Protein AF-A0A1X7URD0-F1 (afdb_monomer_lite)

Sequence (474 aa):
MSLEDKCWVAFREGDHEEAVRLLPLVKEPNKIKRNWDHSSLHHLSSGQGWLDDTKELITKYHCDPNERDKGGQNCLHWAARHNHVDVMRYLIDECHCDPMDTDEYGNTVLHKATANGSLDAMKYLIIHHHCDPMATNNEDNEDEVLDVLDSLHSTGLISVLKSEDKVWVIVNKGMLLTEVNGILFAPETFKEHVDIASNTGIVSVSGLTRLFPKYDPDMLICFLKNMELCQQINPSFLKMTNLHQLAVEEEEEGGTEKTGERLLFFPCLLSRDRPDEMTSQMYQFGWCLQCTSKHHFFPPQYFHVLSLCLAYKMALPQKDNPLMRRCTFWKNGLYWFNDHDVGSLVEIVDESQCVLVMMSCEKGYSDNMVSLRRDVIGEVMSVYKESCPSLEVKELVIDPKELAYPVNTPRERTVFSVKDILSAIDKGEKYLVHDNETRTELKEILPDESLSDISNPSLLGGRDIKVRINTQTV

Structure (mmCIF, N/CA/C/O backbone):
data_AF-A0A1X7URD0-F1
#
_entry.id   AF-A0A1X7URD0-F1
#
loop_
_atom_site.group_PDB
_atom_site.id
_atom_site.type_symbol
_atom_site.label_atom_id
_atom_site.label_alt_id
_atom_site.label_comp_id
_atom_site.label_asym_id
_atom_site.label_entity_id
_atom_site.label_seq_id
_atom_site.pdbx_PDB_ins_code
_atom_site.Cartn_x
_atom_site.Cartn_y
_atom_site.Cartn_z
_atom_site.occupancy
_atom_site.B_iso_or_equiv
_atom_site.auth_seq_id
_atom_site.auth_comp_id
_atom_site.auth_asym_id
_atom_site.auth_atom_id
_atom_site.pdbx_PDB_model_num
ATOM 1 N N . MET A 1 1 ? 25.477 26.286 -43.308 1.00 74.62 1 MET A N 1
ATOM 2 C CA . MET A 1 1 ? 25.200 25.064 -42.529 1.00 74.62 1 MET A CA 1
ATOM 3 C C . MET A 1 1 ? 25.320 23.883 -43.470 1.00 74.62 1 MET A C 1
ATOM 5 O O . MET A 1 1 ? 24.673 23.921 -44.516 1.00 74.62 1 MET A O 1
ATOM 9 N N . SER A 1 2 ? 26.207 22.929 -43.175 1.00 89.19 2 SER A N 1
ATOM 10 C CA . SER A 1 2 ? 26.360 21.720 -43.995 1.00 89.19 2 SER A CA 1
ATOM 11 C C . SER A 1 2 ? 25.086 20.864 -43.940 1.00 89.19 2 SER A C 1
ATOM 13 O O . SER A 1 2 ? 24.197 21.112 -43.123 1.00 89.19 2 SER A O 1
ATOM 15 N N . LEU A 1 3 ? 24.961 19.880 -44.833 1.00 90.62 3 LEU A N 1
ATOM 16 C CA . LEU A 1 3 ? 23.842 18.934 -44.794 1.00 90.62 3 LEU A CA 1
ATOM 17 C C . LEU A 1 3 ? 23.850 18.118 -43.491 1.00 90.62 3 LEU A C 1
ATOM 19 O O . LEU A 1 3 ? 22.805 17.929 -42.881 1.00 90.62 3 LEU A O 1
ATOM 23 N N . GLU A 1 4 ? 25.039 17.719 -43.042 1.00 90.19 4 GLU A N 1
ATOM 24 C CA . GLU A 1 4 ? 25.268 17.005 -41.782 1.00 90.19 4 GLU A CA 1
ATOM 25 C C . GLU A 1 4 ? 24.837 17.851 -40.579 1.00 90.19 4 GLU A C 1
ATOM 27 O O . GLU A 1 4 ? 24.137 17.364 -39.695 1.00 90.19 4 GLU A O 1
ATOM 32 N N . ASP A 1 5 ? 25.160 19.151 -40.587 1.00 89.38 5 ASP A N 1
ATOM 33 C CA . ASP A 1 5 ? 24.712 20.075 -39.544 1.00 89.38 5 ASP A CA 1
ATOM 34 C C . ASP A 1 5 ? 23.187 20.203 -39.496 1.00 89.38 5 ASP A C 1
ATOM 36 O O . ASP A 1 5 ? 22.622 20.253 -38.407 1.00 89.38 5 ASP A O 1
ATOM 40 N N . LYS A 1 6 ? 22.529 20.281 -40.663 1.00 92.12 6 LYS A N 1
ATOM 41 C CA . LYS A 1 6 ? 21.062 20.353 -40.759 1.00 92.12 6 LYS A CA 1
ATOM 42 C C . LYS A 1 6 ? 20.414 19.080 -40.234 1.00 92.12 6 LYS A C 1
ATOM 44 O O . LYS A 1 6 ? 19.483 19.172 -39.445 1.00 92.12 6 LYS A O 1
ATOM 49 N N . CYS A 1 7 ? 20.941 17.923 -40.635 1.00 92.38 7 CYS A N 1
ATOM 50 C CA . CYS A 1 7 ? 20.465 16.624 -40.176 1.00 92.38 7 CYS A CA 1
ATOM 51 C C . CYS A 1 7 ? 20.583 16.523 -38.654 1.00 92.38 7 CYS A C 1
ATOM 53 O O . CYS A 1 7 ? 19.610 16.215 -37.981 1.00 92.38 7 CYS A O 1
ATOM 55 N N . TRP A 1 8 ? 21.740 16.875 -38.091 1.00 91.56 8 TRP A N 1
ATOM 56 C CA . TRP A 1 8 ? 21.930 16.841 -36.644 1.00 91.56 8 TRP A CA 1
ATOM 57 C C . TRP A 1 8 ? 20.984 17.784 -35.890 1.00 91.56 8 TRP A C 1
ATOM 59 O O . TRP A 1 8 ? 20.435 17.405 -34.860 1.00 91.56 8 TRP A O 1
ATOM 69 N N . VAL A 1 9 ? 20.760 19.001 -36.403 1.00 91.88 9 VAL A N 1
ATOM 70 C CA . VAL A 1 9 ? 19.802 19.944 -35.800 1.00 91.88 9 VAL A CA 1
ATOM 71 C C . VAL A 1 9 ? 18.381 19.376 -35.824 1.00 91.88 9 VAL A C 1
ATOM 73 O O . VAL A 1 9 ? 17.697 19.479 -34.815 1.00 91.88 9 VAL A O 1
ATOM 76 N N . ALA A 1 10 ? 17.960 18.727 -36.914 1.00 94.00 10 ALA A N 1
ATOM 77 C CA . ALA A 1 10 ? 16.636 18.108 -36.992 1.00 94.00 10 ALA A CA 1
ATOM 78 C C . ALA A 1 10 ? 16.433 17.028 -35.910 1.00 94.00 10 ALA A C 1
ATOM 80 O O . ALA A 1 10 ? 15.437 17.062 -35.193 1.00 94.00 10 ALA A O 1
ATOM 81 N N . PHE A 1 11 ? 17.416 16.139 -35.712 1.00 93.50 11 PHE A N 1
ATOM 82 C CA . PHE A 1 11 ? 17.377 15.136 -34.636 1.00 93.50 11 PHE A CA 1
ATOM 83 C C . PHE A 1 11 ? 17.350 15.771 -33.238 1.00 93.50 11 PHE A C 1
ATOM 85 O O . PHE A 1 11 ? 16.610 15.327 -32.363 1.00 93.50 11 PHE A O 1
ATOM 92 N N . ARG A 1 12 ? 18.144 16.825 -33.013 1.00 91.06 12 ARG A N 1
ATOM 93 C CA . ARG A 1 12 ? 18.216 17.495 -31.709 1.00 91.06 12 ARG A CA 1
ATOM 94 C C . ARG A 1 12 ? 16.900 18.171 -31.335 1.00 91.06 12 ARG A C 1
ATOM 96 O O . ARG A 1 12 ? 16.447 18.031 -30.206 1.00 91.06 12 ARG A O 1
ATOM 103 N N . GLU A 1 13 ? 16.320 18.918 -32.267 1.00 92.06 13 GLU A N 1
ATOM 104 C CA . GLU A 1 13 ? 15.097 19.690 -32.025 1.00 92.06 13 GLU A CA 1
ATOM 105 C C . GLU A 1 13 ? 13.828 18.819 -32.084 1.00 92.06 13 GLU A C 1
ATOM 107 O O . GLU A 1 13 ? 12.735 19.315 -31.822 1.00 92.06 13 GLU A O 1
ATOM 112 N N . GLY A 1 14 ? 13.957 17.527 -32.409 1.00 91.75 14 GLY A N 1
ATOM 113 C CA . GLY A 1 14 ? 12.826 16.606 -32.509 1.00 91.75 14 GLY A CA 1
ATOM 114 C C . GLY A 1 14 ? 11.991 16.790 -33.782 1.00 91.75 14 GLY A C 1
ATOM 115 O O . GLY A 1 14 ? 10.830 16.385 -33.820 1.00 91.75 14 GLY A O 1
ATOM 116 N N . ASP A 1 15 ? 12.559 17.381 -34.837 1.00 95.31 15 ASP A N 1
ATOM 117 C CA . ASP A 1 15 ? 11.910 17.508 -36.146 1.00 95.31 15 ASP A CA 1
ATOM 118 C C . ASP A 1 15 ? 12.061 16.198 -36.933 1.00 95.31 15 ASP A C 1
ATOM 120 O O . ASP A 1 15 ? 12.962 16.036 -37.760 1.00 95.31 15 ASP A O 1
ATOM 124 N N . HIS A 1 16 ? 11.191 15.236 -36.622 1.00 95.19 16 HIS A N 1
ATOM 125 C CA . HIS A 1 16 ? 11.216 13.891 -37.202 1.00 95.19 16 HIS A CA 1
ATOM 126 C C . HIS A 1 16 ? 11.047 13.901 -38.732 1.00 95.19 16 HIS A C 1
ATOM 128 O O . HIS A 1 16 ? 11.729 13.158 -39.434 1.00 95.19 16 HIS A O 1
ATOM 134 N N . GLU A 1 17 ? 10.187 14.769 -39.279 1.00 94.88 17 GLU A N 1
ATOM 135 C CA . GLU A 1 17 ? 9.957 14.837 -40.730 1.00 94.88 17 GLU A CA 1
ATOM 136 C C . GLU A 1 17 ? 11.219 15.300 -41.469 1.00 94.88 17 GLU A C 1
ATOM 138 O O . GLU A 1 17 ? 11.634 14.690 -42.461 1.00 94.88 17 GLU A O 1
ATOM 143 N N . GLU A 1 18 ? 11.874 16.346 -40.959 1.00 94.81 18 GLU A N 1
ATOM 144 C CA . GLU A 1 18 ? 13.122 16.834 -41.536 1.00 94.81 18 GLU A CA 1
ATOM 145 C C . GLU A 1 18 ? 14.274 15.842 -41.322 1.00 94.81 18 GLU A C 1
ATOM 147 O O . GLU A 1 18 ? 15.073 15.624 -42.236 1.00 94.81 18 GLU A O 1
ATOM 152 N N . ALA A 1 19 ? 14.349 15.204 -40.152 1.00 93.75 19 ALA A N 1
ATOM 153 C CA . ALA A 1 19 ? 15.359 14.201 -39.828 1.00 93.75 19 ALA A CA 1
ATOM 154 C C . ALA A 1 19 ? 15.328 13.024 -40.816 1.00 93.75 19 ALA A C 1
ATOM 156 O O . ALA A 1 19 ? 16.344 12.734 -41.456 1.00 93.75 19 ALA A O 1
ATOM 157 N N . VAL A 1 20 ? 14.155 12.418 -41.021 1.00 93.62 20 VAL A N 1
ATOM 158 C CA . VAL A 1 20 ? 13.949 11.302 -41.960 1.00 93.62 20 VAL A CA 1
ATOM 159 C C . VAL A 1 20 ? 14.208 11.734 -43.406 1.00 93.62 20 VAL A C 1
ATOM 161 O O . VAL A 1 20 ? 14.777 10.978 -44.196 1.00 93.62 20 VAL A O 1
ATOM 164 N N . ARG A 1 21 ? 13.852 12.973 -43.776 1.00 95.44 21 ARG A N 1
ATOM 165 C CA . ARG A 1 21 ? 14.127 13.513 -45.119 1.00 95.44 21 ARG A CA 1
ATOM 166 C C . ARG A 1 21 ? 15.624 13.667 -45.390 1.00 95.44 21 ARG A C 1
ATOM 168 O O . ARG A 1 21 ? 16.071 13.447 -46.517 1.00 95.44 21 ARG A O 1
ATOM 175 N N . LEU A 1 22 ? 16.390 14.103 -44.391 1.00 93.88 22 LEU A N 1
ATOM 176 C CA . LEU A 1 22 ? 17.811 14.414 -44.536 1.00 93.88 22 LEU A CA 1
ATOM 177 C C . LEU A 1 22 ? 18.719 13.194 -44.360 1.00 93.88 22 LEU A C 1
ATOM 179 O O . LEU A 1 22 ? 19.763 13.141 -45.014 1.00 93.88 22 LEU A O 1
ATOM 183 N N . LEU A 1 23 ? 18.334 12.223 -43.527 1.00 92.88 23 LEU A N 1
ATOM 184 C CA . LEU A 1 23 ? 19.164 11.069 -43.172 1.00 92.88 23 LEU A CA 1
ATOM 185 C C . LEU A 1 23 ? 19.715 10.301 -44.399 1.00 92.88 23 LEU A C 1
ATOM 187 O O . LEU A 1 23 ? 20.927 10.082 -44.447 1.00 92.88 23 LEU A O 1
ATOM 191 N N . PRO A 1 24 ? 18.924 9.984 -45.449 1.00 92.31 24 PRO A N 1
ATOM 192 C CA . PRO A 1 24 ? 19.429 9.284 -46.636 1.00 92.31 24 PRO A CA 1
ATOM 193 C C . PRO A 1 24 ? 20.345 10.130 -47.531 1.00 92.31 24 PRO A C 1
ATOM 195 O O . PRO A 1 24 ? 21.013 9.593 -48.415 1.00 92.31 24 PRO A O 1
ATOM 198 N N . LEU A 1 25 ? 20.337 11.457 -47.366 1.00 93.19 25 LEU A N 1
ATOM 199 C CA . LEU A 1 25 ? 21.129 12.387 -48.176 1.00 93.19 25 LEU A CA 1
ATOM 200 C C . LEU A 1 25 ? 22.539 12.597 -47.601 1.00 93.19 25 LEU A C 1
ATOM 202 O O . LEU A 1 25 ? 23.427 13.108 -48.290 1.00 93.19 25 LEU A O 1
ATOM 206 N N . VAL A 1 26 ? 22.747 12.223 -46.340 1.00 91.12 26 VAL A N 1
ATOM 207 C CA . VAL A 1 26 ? 24.026 12.311 -45.636 1.00 91.12 26 VAL A CA 1
ATOM 208 C C . VAL A 1 26 ? 24.929 11.134 -46.020 1.00 91.12 26 VAL A C 1
ATOM 210 O O . VAL A 1 26 ? 24.485 9.995 -46.106 1.00 91.12 26 VAL A O 1
ATOM 213 N N . LYS A 1 27 ? 26.228 11.400 -46.224 1.00 85.88 27 LYS A N 1
ATOM 214 C CA . LYS A 1 27 ? 27.197 10.367 -46.632 1.00 85.88 27 LYS A CA 1
ATOM 215 C C . LYS A 1 27 ? 27.579 9.397 -45.514 1.00 85.88 27 LYS A C 1
ATOM 217 O O . LYS A 1 27 ? 27.670 8.204 -45.774 1.00 85.88 27 LYS A O 1
ATOM 222 N N . GLU A 1 28 ? 27.845 9.901 -44.310 1.00 87.00 28 GLU A N 1
ATOM 223 C CA . GLU A 1 28 ? 28.319 9.093 -43.176 1.00 87.00 28 GLU A CA 1
ATOM 224 C C . GLU A 1 28 ? 27.555 9.462 -41.887 1.00 87.00 28 GLU A C 1
ATOM 226 O O . GLU A 1 28 ? 28.116 10.128 -41.013 1.00 87.00 28 GLU A O 1
ATOM 231 N N . PRO A 1 29 ? 26.267 9.070 -41.746 1.00 87.31 29 PRO A N 1
ATOM 232 C CA . PRO A 1 29 ? 25.453 9.431 -40.578 1.00 87.31 29 PRO A CA 1
ATOM 233 C C . PRO A 1 29 ? 26.064 9.003 -39.237 1.00 87.31 29 PRO A C 1
ATOM 235 O O . PRO A 1 29 ? 25.974 9.733 -38.254 1.00 87.31 29 PRO A O 1
ATOM 238 N N . ASN A 1 30 ? 26.764 7.867 -39.213 1.00 87.06 30 ASN A N 1
ATOM 239 C CA . ASN A 1 30 ? 27.466 7.329 -38.045 1.00 87.06 30 ASN A CA 1
ATOM 240 C C . ASN A 1 30 ? 28.661 8.176 -37.569 1.00 87.06 30 ASN A C 1
ATOM 242 O O . ASN A 1 30 ? 29.133 8.008 -36.445 1.00 87.06 30 ASN A O 1
ATOM 246 N N . LYS A 1 31 ? 29.174 9.090 -38.402 1.00 87.00 31 LYS A N 1
ATOM 247 C CA . LYS A 1 31 ? 30.250 10.019 -38.024 1.00 87.00 31 LYS A CA 1
ATOM 248 C C . LYS A 1 31 ? 29.739 11.383 -37.576 1.00 87.00 31 LYS A C 1
ATOM 250 O O . LYS A 1 31 ? 30.537 12.192 -37.101 1.00 87.00 31 LYS A O 1
ATOM 255 N N . ILE A 1 32 ? 28.439 11.651 -37.706 1.00 86.06 32 ILE A N 1
ATOM 256 C CA . ILE A 1 32 ? 27.852 12.913 -37.261 1.00 86.06 32 ILE A CA 1
ATOM 257 C C . ILE A 1 32 ? 27.784 12.911 -35.733 1.00 86.06 32 ILE A C 1
ATOM 259 O O . ILE A 1 32 ? 26.895 12.311 -35.131 1.00 86.06 32 ILE A O 1
ATOM 263 N N . LYS A 1 33 ? 28.726 13.632 -35.123 1.00 80.62 33 LYS A N 1
ATOM 264 C CA . LYS A 1 33 ? 28.798 13.891 -33.682 1.00 80.62 33 LYS A CA 1
ATOM 265 C C . LYS A 1 33 ? 29.069 15.372 -33.447 1.00 80.62 33 LYS A C 1
ATOM 267 O O . LYS A 1 33 ? 29.713 16.024 -34.275 1.00 80.62 33 LYS A O 1
ATOM 272 N N . ARG A 1 34 ? 28.622 15.924 -32.319 1.00 75.38 34 ARG A N 1
ATOM 273 C CA . ARG A 1 34 ? 29.003 17.288 -31.914 1.00 75.38 34 ARG A CA 1
ATOM 274 C C . ARG A 1 34 ? 30.182 17.285 -30.952 1.00 75.38 34 ARG A C 1
ATOM 276 O O . ARG A 1 34 ? 30.341 16.405 -30.122 1.00 75.38 34 ARG A O 1
ATOM 283 N N . ASN A 1 35 ? 31.012 18.319 -31.064 1.00 64.00 35 ASN A N 1
ATOM 284 C CA . ASN A 1 35 ? 32.295 18.390 -30.361 1.00 64.00 35 ASN A CA 1
ATOM 285 C C . ASN A 1 35 ? 32.188 18.652 -28.849 1.00 64.00 35 ASN A C 1
ATOM 287 O O . ASN A 1 35 ? 33.187 18.506 -28.154 1.00 64.00 35 ASN A O 1
ATOM 291 N N . TRP A 1 36 ? 31.046 19.121 -28.336 1.00 70.81 36 TRP A N 1
ATOM 292 C CA . TRP A 1 36 ? 30.941 19.563 -26.937 1.00 70.81 36 TRP A CA 1
ATOM 293 C C . TRP A 1 36 ? 30.287 18.533 -26.009 1.00 70.81 36 TRP A C 1
ATOM 295 O O . TRP A 1 36 ? 30.642 18.518 -24.831 1.00 70.81 36 TRP A O 1
ATOM 305 N N . ASP A 1 37 ? 29.423 17.661 -26.532 1.00 75.81 37 ASP A N 1
ATOM 306 C CA . ASP A 1 37 ? 28.724 16.578 -25.824 1.00 75.81 37 ASP A CA 1
ATOM 307 C C . ASP A 1 37 ? 28.972 15.185 -26.436 1.00 75.81 37 ASP A C 1
ATOM 309 O O . ASP A 1 37 ? 28.583 14.192 -25.838 1.00 75.81 37 ASP A O 1
ATOM 313 N N . HIS A 1 38 ? 29.638 15.085 -27.594 1.00 80.44 38 HIS A N 1
ATOM 314 C CA . HIS A 1 38 ? 29.868 13.831 -28.329 1.00 80.44 38 HIS A CA 1
ATOM 315 C C . HIS A 1 38 ? 28.592 13.028 -28.644 1.00 80.44 38 HIS A C 1
ATOM 317 O O . HIS A 1 38 ? 28.686 11.860 -29.015 1.00 80.44 38 HIS A O 1
ATOM 323 N N . SER A 1 39 ? 27.413 13.657 -28.590 1.00 84.50 39 SER A N 1
ATOM 324 C CA . SER A 1 39 ? 26.152 12.997 -28.924 1.00 84.50 39 SER A CA 1
ATOM 325 C C . SER A 1 39 ? 26.079 12.702 -30.426 1.00 84.50 39 SER A C 1
ATOM 327 O O . SER A 1 39 ? 26.332 13.566 -31.280 1.00 84.50 39 SER A O 1
ATOM 329 N N . SER A 1 40 ? 25.757 11.450 -30.753 1.00 90.25 40 SER A N 1
ATOM 330 C CA . SER A 1 40 ? 25.529 10.993 -32.127 1.00 90.25 40 SER A CA 1
ATOM 331 C C . SER A 1 40 ? 24.043 11.052 -32.488 1.00 90.25 40 SER A C 1
ATOM 333 O O . SER A 1 40 ? 23.180 11.169 -31.615 1.00 90.25 40 SER A O 1
ATOM 335 N N . LEU A 1 41 ? 23.718 10.947 -33.782 1.00 91.75 41 LEU A N 1
ATOM 336 C CA . LEU A 1 41 ? 22.318 10.865 -34.230 1.00 91.75 41 LEU A CA 1
ATOM 337 C C . LEU A 1 41 ? 21.559 9.712 -33.559 1.00 91.75 41 LEU A C 1
ATOM 339 O O . LEU A 1 41 ? 20.357 9.815 -33.331 1.00 91.75 41 LEU A O 1
ATOM 343 N N . HIS A 1 42 ? 22.267 8.637 -33.206 1.00 90.44 42 HIS A N 1
ATOM 344 C CA . HIS A 1 42 ? 21.672 7.469 -32.575 1.00 90.44 42 HIS A CA 1
ATOM 345 C C . HIS A 1 42 ? 21.229 7.749 -31.127 1.00 90.44 42 HIS A C 1
ATOM 347 O O . HIS A 1 42 ? 20.093 7.420 -30.777 1.00 90.44 42 HIS A O 1
ATOM 353 N N . HIS A 1 43 ? 22.040 8.468 -30.340 1.00 93.56 43 HIS A N 1
ATOM 354 C CA . HIS A 1 43 ? 21.655 8.949 -29.004 1.00 93.56 43 HIS A CA 1
ATOM 355 C C . HIS A 1 43 ? 20.403 9.825 -29.061 1.00 93.56 43 HIS A C 1
ATOM 357 O O . HIS A 1 43 ? 19.459 9.616 -28.301 1.00 93.56 43 HIS A O 1
ATOM 363 N N . LEU A 1 44 ? 20.374 10.768 -30.009 1.00 93.50 44 LEU A N 1
ATOM 364 C CA . LEU A 1 44 ? 19.243 11.674 -30.195 1.00 93.50 44 LEU A CA 1
ATOM 365 C C . LEU A 1 44 ? 17.979 10.910 -30.602 1.00 93.50 44 LEU A C 1
ATOM 367 O O . LEU A 1 44 ? 16.945 11.096 -29.976 1.00 93.50 44 LEU A O 1
ATOM 371 N N . SER A 1 45 ? 18.064 9.997 -31.578 1.00 95.38 45 SER A N 1
ATOM 372 C CA . SER A 1 45 ? 16.918 9.164 -31.981 1.00 95.38 45 SER A CA 1
ATOM 373 C C . SER A 1 45 ? 16.357 8.347 -30.814 1.00 95.38 45 SER A C 1
ATOM 375 O O . SER A 1 45 ? 15.144 8.290 -30.626 1.00 95.38 45 SER A O 1
ATOM 377 N N . SER A 1 46 ? 17.246 7.797 -29.978 1.00 95.56 46 SER A N 1
ATOM 378 C CA . SER A 1 46 ? 16.867 6.984 -28.823 1.00 95.56 46 SER A CA 1
ATOM 379 C C . SER A 1 46 ? 16.192 7.826 -27.744 1.00 95.56 46 SER A C 1
ATOM 381 O O . SER A 1 46 ? 15.165 7.432 -27.198 1.00 95.56 46 SER A O 1
ATOM 383 N N . GLY A 1 47 ? 16.739 9.013 -27.469 1.00 94.31 47 GLY A N 1
ATOM 384 C CA . GLY A 1 47 ? 16.170 9.965 -26.521 1.00 94.31 47 GLY A CA 1
ATOM 385 C C . GLY A 1 47 ? 14.864 10.617 -26.983 1.00 94.31 47 GLY A C 1
ATOM 386 O O . GLY A 1 47 ? 14.125 11.105 -26.142 1.00 94.31 47 GLY A O 1
ATOM 387 N N . GLN A 1 48 ? 14.571 10.620 -28.286 1.00 95.38 48 GLN A N 1
ATOM 388 C CA . GLN A 1 48 ? 13.302 11.104 -28.847 1.00 95.38 48 GLN A CA 1
ATOM 389 C C . GLN A 1 48 ? 12.258 9.986 -29.027 1.00 95.38 48 GLN A C 1
ATOM 391 O O . GLN A 1 48 ? 11.121 10.255 -29.420 1.00 95.38 48 GLN A O 1
ATOM 396 N N . GLY A 1 49 ? 12.637 8.724 -28.791 1.00 95.69 49 GLY A N 1
ATOM 397 C CA . GLY A 1 49 ? 11.745 7.573 -28.940 1.00 95.69 49 GLY A CA 1
ATOM 398 C C . GLY A 1 49 ? 11.508 7.140 -30.388 1.00 95.69 49 GLY A C 1
ATOM 399 O O . GLY A 1 49 ? 10.507 6.491 -30.683 1.00 95.69 49 GLY A O 1
ATOM 400 N N . TRP A 1 50 ? 12.392 7.502 -31.317 1.00 96.94 50 TRP A N 1
ATOM 401 C CA . TRP A 1 50 ? 12.242 7.186 -32.739 1.00 96.94 50 TRP A CA 1
ATOM 402 C C . TRP A 1 50 ? 12.727 5.767 -33.049 1.00 96.94 50 TRP A C 1
ATOM 404 O O . TRP A 1 50 ? 13.773 5.570 -33.662 1.00 96.94 50 TRP A O 1
ATOM 414 N N . LEU A 1 51 ? 11.961 4.760 -32.616 1.00 96.69 51 LEU A N 1
ATOM 415 C CA . LEU A 1 51 ? 12.329 3.342 -32.714 1.00 96.69 51 LEU A CA 1
ATOM 416 C C . LEU A 1 51 ? 12.778 2.910 -34.119 1.00 96.69 51 LEU A C 1
ATOM 418 O O . LEU A 1 51 ? 13.757 2.173 -34.248 1.00 96.69 51 LEU A O 1
ATOM 422 N N . ASP A 1 52 ? 12.066 3.338 -35.160 1.00 95.94 52 ASP A N 1
ATOM 423 C CA . ASP A 1 52 ? 12.377 2.950 -36.538 1.00 95.94 52 ASP A CA 1
ATOM 424 C C . ASP A 1 52 ? 13.678 3.599 -37.035 1.00 95.94 52 ASP A C 1
ATOM 426 O O . ASP A 1 52 ? 14.501 2.920 -37.651 1.00 95.94 52 ASP A O 1
ATOM 430 N N . ASP A 1 53 ? 13.929 4.863 -36.684 1.00 94.56 53 ASP A N 1
ATOM 431 C CA . ASP A 1 53 ? 15.185 5.547 -37.010 1.00 94.56 53 ASP A CA 1
ATOM 432 C C . ASP A 1 53 ? 16.363 4.976 -36.222 1.00 94.56 53 ASP A C 1
ATOM 434 O O . ASP A 1 53 ? 17.436 4.761 -36.781 1.00 94.56 53 ASP A O 1
ATOM 438 N N . THR A 1 54 ? 16.174 4.677 -34.933 1.00 95.44 54 THR A N 1
ATOM 439 C CA . THR A 1 54 ? 17.160 3.983 -34.093 1.00 95.44 54 THR A CA 1
ATOM 440 C C . THR A 1 54 ? 17.547 2.643 -34.731 1.00 95.44 54 THR A C 1
ATOM 442 O O . THR A 1 54 ? 18.734 2.353 -34.916 1.00 95.44 54 THR A O 1
ATOM 445 N N . LYS A 1 55 ? 16.557 1.853 -35.167 1.00 96.00 55 LYS A N 1
ATOM 446 C CA . LYS A 1 55 ? 16.780 0.607 -35.916 1.00 96.00 55 LYS A CA 1
ATOM 447 C C . LYS A 1 55 ? 17.534 0.841 -37.220 1.00 96.00 55 LYS A C 1
ATOM 449 O O . LYS A 1 55 ? 18.482 0.107 -37.505 1.00 96.00 55 LYS A O 1
ATOM 454 N N . GLU A 1 56 ? 17.146 1.834 -38.020 1.00 94.81 56 GLU A N 1
ATOM 455 C CA . GLU A 1 56 ? 17.811 2.132 -39.293 1.00 94.81 56 GLU A CA 1
ATOM 456 C C . GLU A 1 56 ? 19.271 2.572 -39.074 1.00 94.81 56 GLU A C 1
ATOM 458 O O . GLU A 1 56 ? 20.175 2.087 -39.757 1.00 94.81 56 GLU A O 1
ATOM 463 N N . LEU A 1 57 ? 19.531 3.423 -38.077 1.00 94.12 57 LEU A N 1
ATOM 464 C CA . LEU A 1 57 ? 20.866 3.893 -37.697 1.00 94.12 57 LEU A CA 1
ATOM 465 C C . LEU A 1 57 ? 21.803 2.743 -37.313 1.00 94.12 57 LEU A C 1
ATOM 467 O O . LEU A 1 57 ? 22.939 2.704 -37.791 1.00 94.12 57 LEU A O 1
ATOM 471 N N . ILE A 1 58 ? 21.333 1.770 -36.532 1.00 94.06 58 ILE A N 1
ATOM 472 C CA . ILE A 1 58 ? 22.137 0.594 -36.167 1.00 94.06 58 ILE A CA 1
ATOM 473 C C . ILE A 1 58 ? 22.318 -0.348 -37.363 1.00 94.06 58 ILE A C 1
ATOM 475 O O . ILE A 1 58 ? 23.434 -0.752 -37.687 1.00 94.06 58 ILE A O 1
ATOM 479 N N . THR A 1 59 ? 21.230 -0.709 -38.045 1.00 94.00 59 THR A N 1
ATOM 480 C CA . THR A 1 59 ? 21.255 -1.809 -39.023 1.00 94.00 59 THR A CA 1
ATOM 481 C C . THR A 1 59 ? 21.851 -1.404 -40.370 1.00 94.00 59 THR A C 1
ATOM 483 O O . THR A 1 59 ? 22.631 -2.161 -40.950 1.00 94.00 59 THR A O 1
ATOM 486 N N . LYS A 1 60 ? 21.510 -0.213 -40.873 1.00 94.25 60 LYS A N 1
ATOM 487 C CA . LYS A 1 60 ? 21.894 0.265 -42.210 1.00 94.25 60 LYS A CA 1
ATOM 488 C C . LYS A 1 60 ? 23.119 1.167 -42.186 1.00 94.25 60 LYS A C 1
ATOM 490 O O . LYS A 1 60 ? 23.933 1.101 -43.104 1.00 94.25 60 LYS A O 1
ATOM 495 N N . TYR A 1 61 ? 23.240 2.013 -41.165 1.00 92.62 61 TYR A N 1
ATOM 496 C CA . TYR A 1 61 ? 24.348 2.967 -41.048 1.00 92.62 61 TYR A CA 1
ATOM 497 C C . TYR A 1 61 ? 25.443 2.507 -40.075 1.00 92.62 61 TYR A C 1
ATOM 499 O O . TYR A 1 61 ? 26.455 3.195 -39.937 1.00 92.62 61 TYR A O 1
ATOM 507 N N . HIS A 1 62 ? 25.287 1.321 -39.473 1.00 91.19 62 HIS A N 1
ATOM 508 C CA . HIS A 1 62 ? 26.276 0.676 -38.607 1.00 91.19 62 HIS A CA 1
ATOM 509 C C . HIS A 1 62 ? 26.706 1.550 -37.418 1.00 91.19 62 HIS A C 1
ATOM 511 O O . HIS A 1 62 ? 27.885 1.582 -37.057 1.00 91.19 62 HIS A O 1
ATOM 517 N N . CYS A 1 63 ? 25.760 2.289 -36.830 1.00 90.94 63 CYS A N 1
ATOM 518 C CA . CYS A 1 63 ? 25.968 2.949 -35.544 1.00 90.94 63 CYS A CA 1
ATOM 519 C C . CYS A 1 63 ? 26.130 1.896 -34.440 1.00 90.94 63 CYS A C 1
ATOM 521 O O . CYS A 1 63 ? 25.373 0.926 -34.389 1.00 90.94 63 CYS A O 1
ATOM 523 N N . ASP A 1 64 ? 27.104 2.098 -33.553 1.00 91.94 64 ASP A N 1
ATOM 524 C CA . ASP A 1 64 ? 27.321 1.225 -32.400 1.00 91.94 64 ASP A CA 1
ATOM 525 C C . ASP A 1 64 ? 26.283 1.548 -31.306 1.00 91.94 64 ASP A C 1
ATOM 527 O O . ASP A 1 64 ? 26.214 2.697 -30.859 1.00 91.94 64 ASP A O 1
ATOM 531 N N . PRO A 1 65 ? 25.447 0.588 -30.872 1.00 90.44 65 PRO A N 1
ATOM 532 C CA . PRO A 1 65 ? 24.469 0.819 -29.811 1.00 90.44 65 PRO A CA 1
ATOM 533 C C . PRO A 1 65 ? 25.102 1.064 -28.431 1.00 90.44 65 PRO A C 1
ATOM 535 O O . PRO A 1 65 ? 24.471 1.695 -27.583 1.00 90.44 65 PRO A O 1
ATOM 538 N N . ASN A 1 66 ? 26.355 0.639 -28.230 1.00 92.50 66 ASN A N 1
ATOM 539 C CA . ASN A 1 66 ? 27.139 0.887 -27.017 1.00 92.50 66 ASN A CA 1
ATOM 540 C C . ASN A 1 66 ? 28.066 2.102 -27.147 1.00 92.50 66 ASN A C 1
ATOM 542 O O . ASN A 1 66 ? 28.904 2.339 -26.274 1.00 92.50 66 ASN A O 1
ATOM 546 N N . GLU A 1 67 ? 27.934 2.874 -28.232 1.00 91.88 67 GLU A N 1
ATOM 547 C CA . GLU A 1 67 ? 28.607 4.159 -28.358 1.00 91.88 67 GLU A CA 1
ATOM 548 C C . GLU A 1 67 ? 28.275 5.031 -27.145 1.00 91.88 67 GLU A C 1
ATOM 550 O O . GLU A 1 67 ? 27.126 5.079 -26.713 1.00 91.88 67 GLU A O 1
ATOM 555 N N . ARG A 1 68 ? 29.286 5.719 -26.609 1.00 93.00 68 ARG A N 1
ATOM 556 C CA . ARG A 1 68 ? 29.142 6.598 -25.451 1.00 93.00 68 ARG A CA 1
ATOM 557 C C . ARG A 1 68 ? 29.310 8.052 -25.858 1.00 93.00 68 ARG A C 1
ATOM 559 O O . ARG A 1 68 ? 30.217 8.388 -26.626 1.00 93.00 68 ARG A O 1
ATOM 566 N N . ASP A 1 69 ? 28.440 8.902 -25.332 1.00 92.19 69 ASP A N 1
ATOM 567 C CA . ASP A 1 69 ? 28.601 10.348 -25.383 1.00 92.19 69 ASP A CA 1
ATOM 568 C C . ASP A 1 69 ? 29.687 10.826 -24.397 1.00 92.19 69 ASP A C 1
ATOM 570 O O . ASP A 1 69 ? 30.381 10.031 -23.758 1.00 92.19 69 ASP A O 1
ATOM 574 N N . LYS A 1 70 ? 29.867 12.143 -24.269 1.00 90.56 70 LYS A N 1
ATOM 575 C CA . LYS A 1 70 ? 30.894 12.723 -23.391 1.00 90.56 70 LYS A CA 1
ATOM 576 C C . LYS A 1 70 ? 30.643 12.464 -21.904 1.00 90.56 70 LYS A C 1
ATOM 578 O O . LYS A 1 70 ? 31.577 12.570 -21.129 1.00 90.56 70 LYS A O 1
ATOM 583 N N . GLY A 1 71 ? 29.403 12.205 -21.500 1.00 89.81 71 GLY A N 1
ATOM 584 C CA . GLY A 1 71 ? 29.078 11.830 -20.127 1.00 89.81 71 GLY A CA 1
ATOM 585 C C . GLY A 1 71 ? 29.216 10.330 -19.882 1.00 89.81 71 GLY A C 1
ATOM 586 O O . GLY A 1 71 ? 28.866 9.869 -18.802 1.00 89.81 71 GLY A O 1
ATOM 587 N N . GLY A 1 72 ? 29.664 9.553 -20.873 1.00 93.81 72 GLY A N 1
ATOM 588 C CA . GLY A 1 72 ? 29.696 8.096 -20.813 1.00 93.81 72 GLY A CA 1
ATOM 589 C C . GLY A 1 72 ? 28.341 7.438 -21.049 1.00 93.81 72 GLY A C 1
ATOM 590 O O . GLY A 1 72 ? 28.245 6.219 -20.912 1.00 93.81 72 GLY A O 1
ATOM 591 N N . GLN A 1 73 ? 27.298 8.198 -21.391 1.00 95.00 73 GLN A N 1
ATOM 592 C CA . GLN A 1 73 ? 25.954 7.664 -21.577 1.00 95.00 73 GLN A CA 1
ATOM 593 C C . GLN A 1 73 ? 25.838 7.003 -22.951 1.00 95.00 73 GLN A C 1
ATOM 595 O O . GLN A 1 73 ? 26.250 7.585 -23.950 1.00 95.00 73 GLN A O 1
ATOM 600 N N . ASN A 1 74 ? 25.249 5.809 -23.001 1.00 95.12 74 ASN A N 1
ATOM 601 C CA . ASN A 1 74 ? 24.897 5.128 -24.250 1.00 95.12 74 ASN A CA 1
ATOM 602 C C . ASN A 1 74 ? 23.432 5.404 -24.646 1.00 95.12 74 ASN A C 1
ATOM 604 O O . ASN A 1 74 ? 22.677 6.059 -23.922 1.00 95.12 74 ASN A O 1
ATOM 608 N N . CYS A 1 75 ? 22.988 4.858 -25.777 1.00 95.44 75 CYS A N 1
ATOM 609 C CA . CYS A 1 75 ? 21.614 5.035 -26.260 1.00 95.44 75 CYS A CA 1
ATOM 610 C C . CYS A 1 75 ? 20.542 4.528 -25.281 1.00 95.44 75 CYS A C 1
ATOM 612 O O . CYS A 1 75 ? 19.458 5.109 -25.203 1.00 95.44 75 CYS A O 1
ATOM 614 N N . LEU A 1 76 ? 20.858 3.503 -24.484 1.00 97.50 76 LEU A N 1
ATOM 615 C CA . LEU A 1 76 ? 19.945 2.966 -23.480 1.00 97.50 76 LEU A CA 1
ATOM 616 C C . LEU A 1 76 ? 19.708 3.964 -22.335 1.00 97.50 76 LEU A C 1
ATOM 618 O O . LEU A 1 76 ? 18.565 4.148 -21.921 1.00 97.50 76 LEU A O 1
ATOM 622 N N . HIS A 1 77 ? 20.744 4.687 -21.892 1.00 96.62 77 HIS A N 1
ATOM 623 C CA . HIS A 1 77 ? 20.595 5.779 -20.921 1.00 96.62 77 HIS A CA 1
ATOM 624 C C . HIS A 1 77 ? 19.690 6.895 -21.454 1.00 96.62 77 HIS A C 1
ATOM 626 O O . HIS A 1 77 ? 18.845 7.401 -20.718 1.00 96.62 77 HIS A O 1
ATOM 632 N N . TRP A 1 78 ? 19.851 7.280 -22.724 1.00 96.31 78 TRP A N 1
ATOM 633 C CA . TRP A 1 78 ? 19.048 8.336 -23.351 1.00 96.31 78 TRP A CA 1
ATOM 634 C C . TRP A 1 78 ? 17.575 7.933 -23.487 1.00 96.31 78 TRP A C 1
ATOM 636 O O . TRP A 1 78 ? 16.697 8.712 -23.116 1.00 96.31 78 TRP A O 1
ATOM 646 N N . ALA A 1 79 ? 17.301 6.706 -23.939 1.00 97.50 79 ALA A N 1
ATOM 647 C CA . ALA A 1 79 ? 15.942 6.176 -24.015 1.00 97.50 79 ALA A CA 1
ATOM 648 C C . ALA A 1 79 ? 15.284 6.085 -22.626 1.00 97.50 79 ALA A C 1
ATOM 650 O O . ALA A 1 79 ? 14.138 6.499 -22.452 1.00 97.50 79 ALA A O 1
ATOM 651 N N . ALA A 1 80 ? 16.021 5.607 -21.617 1.00 96.81 80 ALA A N 1
ATOM 652 C CA . ALA A 1 80 ? 15.521 5.483 -20.249 1.00 96.81 80 ALA A CA 1
ATOM 653 C C . ALA A 1 80 ? 15.243 6.838 -19.590 1.00 96.81 80 ALA A C 1
ATOM 655 O O . ALA A 1 80 ? 14.211 7.004 -18.945 1.00 96.81 80 ALA A O 1
ATOM 656 N N . ARG A 1 81 ? 16.124 7.824 -19.795 1.00 94.88 81 ARG A N 1
ATOM 657 C CA . ARG A 1 81 ? 15.981 9.200 -19.292 1.00 94.88 81 ARG A CA 1
ATOM 658 C C . ARG A 1 81 ? 14.716 9.901 -19.800 1.00 94.88 81 ARG A C 1
ATOM 660 O O . ARG A 1 81 ? 14.215 10.815 -19.146 1.00 94.88 81 ARG A O 1
ATOM 667 N N . HIS A 1 82 ? 14.231 9.512 -20.976 1.00 95.50 82 HIS A N 1
ATOM 668 C CA . HIS A 1 82 ? 13.058 10.099 -21.628 1.00 95.50 82 HIS A CA 1
ATOM 669 C C . HIS A 1 82 ? 11.865 9.132 -21.712 1.00 95.50 82 HIS A C 1
ATOM 671 O O . HIS A 1 82 ? 10.887 9.408 -22.399 1.00 95.50 82 HIS A O 1
ATOM 677 N N . ASN A 1 83 ? 11.898 8.042 -20.937 1.00 95.81 83 ASN A N 1
ATOM 678 C CA . ASN A 1 83 ? 10.798 7.090 -20.773 1.00 95.81 83 ASN A CA 1
ATOM 679 C C . ASN A 1 83 ? 10.383 6.322 -22.055 1.00 95.81 83 ASN A C 1
ATOM 681 O O . ASN A 1 83 ? 9.227 5.921 -22.195 1.00 95.81 83 ASN A O 1
ATOM 685 N N . HIS A 1 84 ? 11.312 6.073 -22.984 1.00 97.75 84 HIS A N 1
ATOM 686 C CA . HIS A 1 84 ? 11.053 5.372 -24.252 1.00 97.75 84 HIS A CA 1
ATOM 687 C C . HIS A 1 84 ? 11.318 3.858 -24.159 1.00 97.75 84 HIS A C 1
ATOM 689 O O . HIS A 1 84 ? 12.319 3.337 -24.654 1.00 97.75 84 HIS A O 1
ATOM 695 N N . VAL A 1 85 ? 10.410 3.132 -23.497 1.00 97.12 85 VAL A N 1
ATOM 696 C CA . VAL A 1 85 ? 10.547 1.686 -23.205 1.00 97.12 85 VAL A CA 1
ATOM 697 C C . VAL A 1 85 ? 10.615 0.809 -24.459 1.00 97.12 85 VAL A C 1
ATOM 699 O O . VAL A 1 85 ? 11.248 -0.243 -24.455 1.00 97.12 85 VAL A O 1
ATOM 702 N N . ASP A 1 86 ? 9.969 1.210 -25.546 1.00 97.69 86 ASP A N 1
ATOM 703 C CA . ASP A 1 86 ? 10.006 0.498 -26.822 1.00 97.69 86 ASP A CA 1
ATOM 704 C C . ASP A 1 86 ? 11.399 0.506 -27.466 1.00 97.69 86 ASP A C 1
ATOM 706 O O . ASP A 1 86 ? 11.840 -0.539 -27.956 1.00 97.69 86 ASP A O 1
ATOM 710 N N . VAL A 1 87 ? 12.104 1.638 -27.392 1.00 97.94 87 VAL A N 1
ATOM 711 C CA . VAL A 1 87 ? 13.517 1.755 -27.770 1.00 97.94 87 VAL A CA 1
ATOM 712 C C . VAL A 1 87 ? 14.397 0.968 -26.805 1.00 97.94 87 VAL A C 1
ATOM 714 O O . VAL A 1 87 ? 15.223 0.180 -27.259 1.00 97.94 87 VAL A O 1
ATOM 717 N N . MET A 1 88 ? 14.193 1.104 -25.488 1.00 98.12 88 MET A N 1
ATOM 718 C CA . MET A 1 88 ? 14.960 0.344 -24.487 1.00 98.12 88 MET A CA 1
ATOM 719 C C . MET A 1 88 ? 14.870 -1.164 -24.727 1.00 98.12 88 MET A C 1
ATOM 721 O O . MET A 1 88 ? 15.886 -1.852 -24.717 1.00 98.12 88 MET A O 1
ATOM 725 N N . ARG A 1 89 ? 13.660 -1.670 -24.988 1.00 97.56 89 ARG A N 1
ATOM 726 C CA . ARG A 1 89 ? 13.416 -3.082 -25.287 1.00 97.56 89 ARG A CA 1
ATOM 727 C C . ARG A 1 89 ? 14.188 -3.537 -26.517 1.00 97.56 89 ARG A C 1
ATOM 729 O O . ARG A 1 89 ? 14.827 -4.575 -26.477 1.00 97.56 89 ARG A O 1
ATOM 736 N N . TYR A 1 90 ? 14.172 -2.754 -27.594 1.00 97.75 90 TYR A N 1
ATOM 737 C CA . TYR A 1 90 ? 14.960 -3.073 -28.784 1.00 97.75 90 TYR A CA 1
ATOM 738 C C . TYR A 1 90 ? 16.474 -3.064 -28.504 1.00 97.75 90 TYR A C 1
ATOM 740 O O . TYR A 1 90 ? 17.186 -3.968 -28.939 1.00 97.75 90 TYR A O 1
ATOM 748 N N . LEU A 1 91 ? 16.970 -2.080 -27.751 1.00 97.38 91 LEU A N 1
ATOM 749 C CA . LEU A 1 91 ? 18.390 -1.986 -27.405 1.00 97.38 91 LEU A CA 1
ATOM 750 C C . LEU A 1 91 ? 18.855 -3.154 -26.520 1.00 97.38 91 LEU A C 1
ATOM 752 O O . LEU A 1 91 ? 19.938 -3.689 -26.737 1.00 97.38 91 LEU A O 1
ATOM 756 N N . ILE A 1 92 ? 18.048 -3.583 -25.551 1.00 96.81 92 ILE A N 1
ATOM 757 C CA . ILE A 1 92 ? 18.412 -4.686 -24.651 1.00 96.81 92 ILE A CA 1
ATOM 758 C C . ILE A 1 92 ? 18.222 -6.044 -25.339 1.00 96.81 92 ILE A C 1
ATOM 760 O O . ILE A 1 92 ? 19.156 -6.843 -25.398 1.00 96.81 92 ILE A O 1
ATOM 764 N N . ASP A 1 93 ? 17.040 -6.298 -25.902 1.00 95.06 93 ASP A N 1
ATOM 765 C CA . ASP A 1 93 ? 16.678 -7.634 -26.386 1.00 95.06 93 ASP A CA 1
ATOM 766 C C . ASP A 1 93 ? 17.371 -7.968 -27.718 1.00 95.06 93 ASP A C 1
ATOM 768 O O . ASP A 1 93 ? 17.857 -9.086 -27.899 1.00 95.06 93 ASP A O 1
ATOM 772 N N . GLU A 1 94 ? 17.458 -7.000 -28.638 1.00 95.88 94 GLU A N 1
ATOM 773 C CA . GLU A 1 94 ? 17.973 -7.220 -30.000 1.00 95.88 94 GLU A CA 1
ATOM 774 C C . GLU A 1 94 ? 19.410 -6.714 -30.186 1.00 95.88 94 GLU A C 1
ATOM 776 O O . GLU A 1 94 ? 20.161 -7.275 -30.983 1.00 95.88 94 GLU A O 1
ATOM 781 N N . CYS A 1 95 ? 19.810 -5.653 -29.471 1.00 95.12 95 CYS A N 1
ATOM 782 C CA . CYS A 1 95 ? 21.165 -5.088 -29.577 1.00 95.12 95 CYS A CA 1
ATOM 783 C C . CYS A 1 95 ? 22.100 -5.516 -28.437 1.00 95.12 95 CYS A C 1
ATOM 785 O O . CYS A 1 95 ? 23.288 -5.195 -28.484 1.00 95.12 95 CYS A O 1
ATOM 787 N N . HIS A 1 96 ? 21.587 -6.255 -27.447 1.00 94.50 96 HIS A N 1
ATOM 788 C CA . HIS A 1 96 ? 22.340 -6.778 -26.304 1.00 94.50 96 HIS A CA 1
ATOM 789 C C . HIS A 1 96 ? 23.060 -5.697 -25.478 1.00 94.50 96 HIS A C 1
ATOM 791 O O . HIS A 1 96 ? 24.138 -5.947 -24.938 1.00 94.50 96 HIS A O 1
ATOM 797 N N . CYS A 1 97 ? 22.481 -4.495 -25.384 1.00 95.25 97 CYS A N 1
ATOM 798 C CA . CYS A 1 97 ? 22.941 -3.479 -24.439 1.00 95.25 97 CYS A CA 1
ATOM 799 C C . CYS A 1 97 ? 22.701 -3.947 -22.998 1.00 95.25 97 CYS A C 1
ATOM 801 O O . CYS A 1 97 ? 21.638 -4.489 -22.692 1.00 95.25 97 CYS A O 1
ATOM 803 N N . ASP A 1 98 ? 23.665 -3.696 -22.112 1.00 95.12 98 ASP A N 1
ATOM 804 C CA . ASP A 1 98 ? 23.550 -4.063 -20.702 1.00 95.12 98 ASP A CA 1
ATOM 805 C C . ASP A 1 98 ? 22.646 -3.054 -19.960 1.00 95.12 98 ASP A C 1
ATOM 807 O O . ASP A 1 98 ? 22.976 -1.866 -19.907 1.00 95.12 98 ASP A O 1
ATOM 811 N N . PRO A 1 99 ? 21.510 -3.471 -19.364 1.00 94.62 99 PRO A N 1
ATOM 812 C CA . PRO A 1 99 ? 20.679 -2.588 -18.543 1.00 94.62 99 PRO A CA 1
ATOM 813 C C . PRO A 1 99 ? 21.375 -2.082 -17.268 1.00 94.62 99 PRO A C 1
ATOM 815 O O . PRO A 1 99 ? 20.889 -1.129 -16.657 1.00 94.62 99 PRO A O 1
ATOM 818 N N . MET A 1 100 ? 22.501 -2.686 -16.876 1.00 93.38 100 MET A N 1
ATOM 819 C CA . MET A 1 100 ? 23.331 -2.274 -15.740 1.00 93.38 100 MET A CA 1
ATOM 820 C C . MET A 1 100 ? 24.518 -1.397 -16.145 1.00 93.38 100 MET A C 1
ATOM 822 O O . MET A 1 100 ? 25.315 -1.035 -15.278 1.00 93.38 100 MET A O 1
ATOM 826 N N . ASP A 1 101 ? 24.650 -1.048 -17.430 1.00 94.19 101 ASP A N 1
ATOM 827 C CA . ASP A 1 101 ? 25.717 -0.161 -17.889 1.00 94.19 101 ASP A CA 1
ATOM 828 C C . ASP A 1 101 ? 25.709 1.156 -17.105 1.00 94.19 101 ASP A C 1
ATOM 830 O O . ASP A 1 101 ? 24.650 1.712 -16.798 1.00 94.19 101 ASP A O 1
ATOM 834 N N . THR A 1 102 ? 26.908 1.671 -16.835 1.00 94.19 102 THR A N 1
ATOM 835 C CA . THR A 1 102 ? 27.119 2.916 -16.094 1.00 94.19 102 THR A CA 1
ATOM 836 C C . THR A 1 102 ? 27.715 4.011 -16.966 1.00 94.19 102 THR A C 1
ATOM 838 O O . THR A 1 102 ? 28.454 3.733 -17.913 1.00 94.19 102 THR A O 1
ATOM 841 N N . ASP A 1 103 ? 27.391 5.264 -16.655 1.00 93.44 103 ASP A N 1
ATOM 842 C CA . ASP A 1 103 ? 28.014 6.449 -17.250 1.00 93.44 103 ASP A CA 1
ATOM 843 C C . ASP A 1 103 ? 29.365 6.800 -16.577 1.00 93.44 103 ASP A C 1
ATOM 845 O O . ASP A 1 103 ? 29.840 6.079 -15.697 1.00 93.44 103 ASP A O 1
ATOM 849 N N . GLU A 1 104 ? 30.025 7.896 -16.977 1.00 92.50 104 GLU A N 1
ATOM 850 C CA . GLU A 1 104 ? 31.326 8.298 -16.396 1.00 92.50 104 GLU A CA 1
ATOM 851 C C . GLU A 1 104 ? 31.259 8.614 -14.890 1.00 92.50 104 GLU A C 1
ATOM 853 O O . GLU A 1 104 ? 32.268 8.538 -14.185 1.00 92.50 104 GLU A O 1
ATOM 858 N N . TYR A 1 105 ? 30.069 8.927 -14.381 1.00 89.81 105 TYR A N 1
ATOM 859 C CA . TYR A 1 105 ? 29.808 9.190 -12.970 1.00 89.81 105 TYR A CA 1
ATOM 860 C C . TYR A 1 105 ? 29.367 7.926 -12.222 1.00 89.81 105 TYR A C 1
ATOM 862 O O . TYR A 1 105 ? 29.034 8.001 -11.047 1.00 89.81 105 TYR A O 1
ATOM 870 N N . GLY A 1 106 ? 29.356 6.759 -12.873 1.00 90.50 106 GLY A N 1
ATOM 871 C CA . GLY A 1 106 ? 28.891 5.510 -12.275 1.00 90.50 106 GLY A CA 1
ATOM 872 C C . GLY A 1 106 ? 27.365 5.392 -12.215 1.00 90.50 106 GLY A C 1
ATOM 873 O O . GLY A 1 106 ? 26.858 4.437 -11.637 1.00 90.50 106 GLY A O 1
ATOM 874 N N . ASN A 1 107 ? 26.613 6.324 -12.810 1.00 90.12 107 ASN A N 1
ATOM 875 C CA . ASN A 1 107 ? 25.156 6.243 -12.821 1.00 90.12 107 ASN A CA 1
ATOM 876 C C . ASN A 1 107 ? 24.712 5.134 -13.763 1.00 90.12 107 ASN A C 1
ATOM 878 O O . ASN A 1 107 ? 24.998 5.195 -14.957 1.00 90.12 107 ASN A O 1
ATOM 882 N N . THR A 1 108 ? 23.959 4.169 -13.242 1.00 92.75 108 THR A N 1
ATOM 883 C CA . THR A 1 108 ? 23.295 3.156 -14.069 1.00 92.75 108 THR A CA 1
ATOM 884 C C . THR A 1 108 ? 22.176 3.770 -14.919 1.00 92.75 108 THR A C 1
ATOM 886 O O . THR A 1 108 ? 21.684 4.876 -14.659 1.00 92.75 108 THR A O 1
ATOM 889 N N . VAL A 1 109 ? 21.675 3.005 -15.889 1.00 94.69 109 VAL A N 1
ATOM 890 C CA . VAL A 1 109 ? 20.461 3.348 -16.650 1.00 94.69 109 VAL A CA 1
ATOM 891 C C . VAL A 1 109 ? 19.281 3.684 -15.716 1.00 94.69 109 VAL A C 1
ATOM 893 O O . VAL A 1 109 ? 18.533 4.633 -15.973 1.00 94.69 109 VAL A O 1
ATOM 896 N N . LEU A 1 110 ? 19.142 2.964 -14.594 1.00 91.81 110 LEU A N 1
ATOM 897 C CA . LEU A 1 110 ? 18.088 3.195 -13.599 1.00 91.81 110 LEU A CA 1
ATOM 898 C C . LEU A 1 110 ? 18.245 4.535 -12.859 1.00 91.81 110 LEU A C 1
ATOM 900 O O . LEU A 1 110 ? 17.237 5.208 -12.628 1.00 91.81 110 LEU A O 1
ATOM 904 N N . HIS A 1 111 ? 19.474 4.967 -12.549 1.00 89.31 111 HIS A N 1
ATOM 905 C CA . HIS A 1 111 ? 19.721 6.288 -11.952 1.00 89.31 111 HIS A CA 1
ATOM 906 C C . HIS A 1 111 ? 19.195 7.399 -12.864 1.00 89.31 111 HIS A C 1
ATOM 908 O O . HIS A 1 111 ? 18.462 8.285 -12.425 1.00 89.31 111 HIS A O 1
ATOM 914 N N . LYS A 1 112 ? 19.490 7.321 -14.170 1.00 90.50 112 LYS A N 1
ATOM 915 C CA . LYS A 1 112 ? 19.018 8.321 -15.141 1.00 90.50 112 LYS A CA 1
ATOM 916 C C . LYS A 1 112 ? 17.508 8.298 -15.326 1.00 90.50 112 LYS A C 1
ATOM 918 O O . LYS A 1 112 ? 16.910 9.366 -15.426 1.00 90.50 112 LYS A O 1
ATOM 923 N N . ALA A 1 113 ? 16.890 7.118 -15.348 1.00 91.31 113 ALA A N 1
ATOM 924 C CA . ALA A 1 113 ? 15.435 7.009 -15.391 1.00 91.31 113 ALA A CA 1
ATOM 925 C C . ALA A 1 113 ? 14.796 7.665 -14.154 1.00 91.31 113 ALA A C 1
ATOM 927 O O . ALA A 1 113 ? 13.837 8.426 -14.287 1.00 91.31 113 ALA A O 1
ATOM 928 N N . THR A 1 114 ? 15.370 7.438 -12.969 1.00 86.56 114 THR A N 1
ATOM 929 C CA . THR A 1 114 ? 14.831 7.943 -11.699 1.00 86.56 114 THR A CA 1
ATOM 930 C C . THR A 1 114 ? 15.007 9.450 -11.539 1.00 86.56 114 THR A C 1
ATOM 932 O O . THR A 1 114 ? 14.033 10.138 -11.236 1.00 86.56 114 THR A O 1
ATOM 935 N N . ALA A 1 115 ? 16.194 9.988 -11.841 1.00 85.88 115 ALA A N 1
ATOM 936 C CA . ALA A 1 115 ? 16.468 11.429 -11.805 1.00 85.88 115 ALA A CA 1
ATOM 937 C C . ALA A 1 115 ? 15.539 12.240 -12.730 1.00 85.88 115 ALA A C 1
ATOM 939 O O . ALA A 1 115 ? 15.276 13.418 -12.493 1.00 85.88 115 ALA A O 1
ATOM 940 N N . ASN A 1 116 ? 15.022 11.604 -13.783 1.00 87.88 116 ASN A N 1
ATOM 941 C CA . ASN A 1 116 ? 14.092 12.199 -14.735 1.00 87.88 116 ASN A CA 1
ATOM 942 C C . ASN A 1 116 ? 12.617 11.800 -14.507 1.00 87.88 116 ASN A C 1
ATOM 944 O O . ASN A 1 116 ? 11.766 12.215 -15.293 1.00 87.88 116 ASN A O 1
ATOM 948 N N . GLY A 1 117 ? 12.295 11.009 -13.476 1.00 85.88 117 GLY A N 1
ATOM 949 C CA . GLY A 1 117 ? 10.924 10.565 -13.177 1.00 85.88 117 GLY A CA 1
ATOM 950 C C . GLY A 1 117 ? 10.298 9.652 -14.245 1.00 85.88 117 GLY A C 1
ATOM 951 O O . GLY A 1 117 ? 9.080 9.652 -14.428 1.00 85.88 117 GLY A O 1
ATOM 952 N N . SER A 1 118 ? 11.116 8.898 -14.983 1.00 90.25 118 SER A N 1
ATOM 953 C CA . SER A 1 118 ? 10.692 8.047 -16.105 1.00 90.25 118 SER A CA 1
ATOM 954 C C . SER A 1 118 ? 10.104 6.717 -15.622 1.00 90.25 118 SER A C 1
ATOM 956 O O . SER A 1 118 ? 10.769 5.681 -15.604 1.00 90.25 118 SER A O 1
ATOM 958 N N . LEU A 1 119 ? 8.834 6.758 -15.214 1.00 86.50 119 LEU A N 1
ATOM 959 C CA . LEU A 1 119 ? 8.155 5.665 -14.514 1.00 86.50 119 LEU A CA 1
ATOM 960 C C . LEU A 1 119 ? 8.135 4.328 -15.274 1.00 86.50 119 LEU A C 1
ATOM 962 O O . LEU A 1 119 ? 8.310 3.271 -14.665 1.00 86.50 119 LEU A O 1
ATOM 966 N N . ASP A 1 1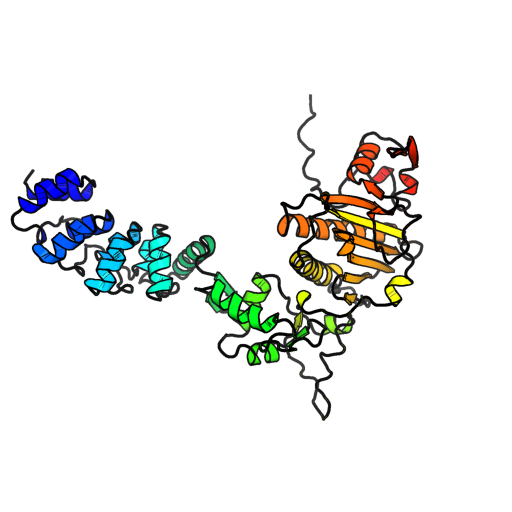20 ? 7.887 4.343 -16.582 1.00 89.88 120 ASP A N 1
ATOM 967 C CA . ASP A 1 120 ? 7.766 3.108 -17.363 1.00 89.88 120 ASP A CA 1
ATOM 968 C C . ASP A 1 120 ? 9.138 2.491 -17.639 1.00 89.88 120 ASP A C 1
ATOM 970 O O . ASP A 1 120 ? 9.281 1.270 -17.574 1.00 89.88 120 ASP A O 1
ATOM 974 N N . ALA A 1 121 ? 10.164 3.321 -17.841 1.00 92.56 121 ALA A N 1
ATOM 975 C CA . ALA A 1 121 ? 11.554 2.878 -17.889 1.00 92.56 121 ALA A CA 1
ATOM 976 C C . ALA A 1 121 ? 11.986 2.243 -16.558 1.00 92.56 121 ALA A C 1
ATOM 978 O O . ALA A 1 121 ? 12.548 1.149 -16.557 1.00 92.56 121 ALA A O 1
ATOM 979 N N . MET A 1 122 ? 11.657 2.873 -15.423 1.00 89.56 122 MET A N 1
ATOM 980 C CA . MET A 1 122 ? 11.940 2.341 -14.082 1.00 89.56 122 MET A CA 1
ATOM 981 C C . MET A 1 122 ? 11.272 0.975 -13.862 1.00 89.56 122 MET A C 1
ATOM 983 O O . MET A 1 122 ? 11.941 0.021 -13.466 1.00 89.56 122 MET A O 1
ATOM 987 N N . LYS A 1 123 ? 9.975 0.845 -14.188 1.00 85.75 123 LYS A N 1
ATOM 988 C CA . LYS A 1 123 ? 9.253 -0.443 -14.161 1.00 85.75 123 LYS A CA 1
ATOM 989 C C . LYS A 1 123 ? 9.951 -1.491 -15.011 1.00 85.75 123 LYS A C 1
ATOM 991 O O . LYS A 1 123 ? 10.142 -2.616 -14.559 1.00 85.75 123 LYS A O 1
ATOM 996 N N . TYR A 1 124 ? 10.292 -1.127 -16.243 1.00 90.12 124 TYR A N 1
ATOM 997 C CA . TYR A 1 124 ? 10.869 -2.055 -17.199 1.00 90.12 124 TYR A CA 1
ATOM 998 C C . TYR A 1 124 ? 12.216 -2.602 -16.706 1.00 90.12 124 TYR A C 1
ATOM 1000 O O . TYR A 1 124 ? 12.403 -3.815 -16.663 1.00 90.12 124 TYR A O 1
ATOM 1008 N N . LEU A 1 125 ? 13.102 -1.727 -16.227 1.00 90.88 125 LEU A N 1
ATOM 1009 C CA . LEU A 1 125 ? 14.416 -2.092 -15.690 1.00 90.88 125 LEU A CA 1
ATOM 1010 C C . LEU A 1 125 ? 14.319 -2.982 -14.442 1.00 90.88 125 LEU A C 1
ATOM 1012 O O . LEU A 1 125 ? 14.959 -4.027 -14.362 1.00 90.88 125 LEU A O 1
ATOM 1016 N N . ILE A 1 126 ? 13.483 -2.608 -13.475 1.00 86.88 126 ILE A N 1
ATOM 1017 C CA . ILE A 1 126 ? 13.399 -3.321 -12.195 1.00 86.88 126 ILE A CA 1
ATOM 1018 C C . ILE A 1 126 ? 12.668 -4.666 -12.345 1.00 86.88 126 ILE A C 1
ATOM 1020 O O . ILE A 1 126 ? 13.106 -5.683 -11.807 1.00 86.88 126 ILE A O 1
ATOM 1024 N N . ILE A 1 127 ? 11.543 -4.693 -13.066 1.00 82.19 127 ILE A N 1
ATOM 1025 C CA . ILE A 1 127 ? 10.669 -5.875 -13.123 1.00 82.19 127 ILE A CA 1
ATOM 1026 C C . ILE A 1 127 ? 11.170 -6.893 -14.147 1.00 82.19 127 ILE A C 1
ATOM 1028 O O . ILE A 1 127 ? 11.138 -8.090 -13.865 1.00 82.19 127 ILE A O 1
ATOM 1032 N N . HIS A 1 128 ? 11.610 -6.441 -15.326 1.00 86.25 128 HIS A N 1
ATOM 1033 C CA . HIS A 1 128 ? 11.993 -7.346 -16.414 1.00 86.25 128 HIS A CA 1
ATOM 1034 C C . HIS A 1 128 ? 13.484 -7.669 -16.433 1.00 86.25 128 HIS A C 1
ATOM 1036 O O . HIS A 1 128 ? 13.846 -8.761 -16.861 1.00 86.25 128 HIS A O 1
ATOM 1042 N N . HIS A 1 129 ? 14.327 -6.752 -15.949 1.00 88.31 129 HIS A N 1
ATOM 1043 C CA . HIS A 1 129 ? 15.786 -6.898 -15.997 1.00 88.31 129 HIS A CA 1
ATOM 1044 C C . HIS A 1 129 ? 16.446 -6.978 -14.619 1.00 88.31 129 HIS A C 1
ATOM 1046 O O . HIS A 1 129 ? 17.663 -7.101 -14.534 1.00 88.31 129 HIS A O 1
ATOM 1052 N N . HIS A 1 130 ? 15.655 -6.965 -13.540 1.00 84.31 130 HIS A N 1
ATOM 1053 C CA . HIS A 1 130 ? 16.126 -7.116 -12.159 1.00 84.31 130 HIS A CA 1
ATOM 1054 C C . HIS A 1 130 ? 17.228 -6.117 -11.769 1.00 84.31 130 HIS A C 1
ATOM 1056 O O . HIS A 1 130 ? 18.121 -6.452 -10.991 1.00 84.31 130 HIS A O 1
ATOM 1062 N N . CYS A 1 131 ? 17.160 -4.891 -12.304 1.00 85.62 131 CYS A N 1
ATOM 1063 C CA . CYS A 1 131 ? 18.046 -3.801 -11.906 1.00 85.62 131 CYS A CA 1
ATOM 1064 C C . CYS A 1 131 ? 17.949 -3.539 -10.406 1.00 85.62 131 CYS A C 1
ATOM 1066 O O . CYS A 1 131 ? 16.847 -3.368 -9.882 1.00 85.62 131 CYS A O 1
ATOM 1068 N N . ASP A 1 132 ? 19.105 -3.497 -9.743 1.00 83.25 132 ASP A N 1
ATOM 1069 C CA . ASP A 1 132 ? 19.196 -3.236 -8.312 1.00 83.25 132 ASP A CA 1
ATOM 1070 C C . ASP A 1 132 ? 18.932 -1.745 -8.030 1.00 83.25 132 ASP A C 1
ATOM 1072 O O . ASP A 1 132 ? 19.731 -0.897 -8.442 1.00 83.25 132 ASP A O 1
ATOM 1076 N N . PRO A 1 133 ? 17.832 -1.392 -7.339 1.00 81.50 133 PRO A N 1
ATOM 1077 C CA . PRO A 1 133 ? 17.554 -0.011 -6.956 1.00 81.50 133 PRO A CA 1
ATOM 1078 C C . PRO A 1 133 ? 18.488 0.508 -5.849 1.00 81.50 133 PRO A C 1
ATOM 1080 O O . PRO A 1 133 ? 18.436 1.694 -5.547 1.00 81.50 133 PRO A O 1
ATOM 1083 N N . MET A 1 134 ? 19.319 -0.354 -5.249 1.00 81.19 134 MET A N 1
ATOM 1084 C CA . MET A 1 134 ? 20.347 0.004 -4.262 1.00 81.19 134 MET A CA 1
ATOM 1085 C C . MET A 1 134 ? 21.737 0.222 -4.879 1.00 81.19 134 MET A C 1
ATOM 1087 O O . MET A 1 134 ? 22.694 0.444 -4.137 1.00 81.19 134 MET A O 1
ATOM 1091 N N . ALA A 1 135 ? 21.882 0.114 -6.204 1.00 82.75 135 ALA A N 1
ATOM 1092 C CA . ALA A 1 135 ? 23.168 0.321 -6.862 1.00 82.75 135 ALA A CA 1
ATOM 1093 C C . ALA A 1 135 ? 23.699 1.736 -6.578 1.00 82.75 135 ALA A C 1
ATOM 1095 O O . ALA A 1 135 ? 22.956 2.702 -6.708 1.00 82.75 135 ALA A O 1
ATOM 1096 N N . THR A 1 136 ? 24.979 1.854 -6.222 1.00 82.56 136 THR A N 1
ATOM 1097 C CA . THR A 1 136 ? 25.643 3.142 -5.980 1.00 82.56 136 THR A CA 1
ATOM 1098 C C . THR A 1 136 ? 26.383 3.620 -7.229 1.00 82.56 136 THR A C 1
ATOM 1100 O O . THR A 1 136 ? 26.829 2.813 -8.051 1.00 82.56 136 THR A O 1
ATOM 1103 N N . ASN A 1 137 ? 26.519 4.938 -7.372 1.00 83.25 137 ASN A N 1
ATOM 1104 C CA . ASN A 1 137 ? 27.354 5.576 -8.388 1.00 83.25 137 ASN A CA 1
ATOM 1105 C C . ASN A 1 137 ? 28.723 5.984 -7.793 1.00 83.25 137 ASN A C 1
ATOM 1107 O O . ASN A 1 137 ? 29.024 5.687 -6.639 1.00 83.25 137 ASN A O 1
ATOM 1111 N N . ASN A 1 138 ? 29.569 6.666 -8.571 1.00 82.62 138 ASN A N 1
ATOM 1112 C CA . ASN A 1 138 ? 30.920 7.054 -8.141 1.00 82.62 138 ASN A CA 1
ATOM 1113 C C . ASN A 1 138 ? 30.944 8.222 -7.134 1.00 82.62 138 ASN A C 1
ATOM 1115 O O . ASN A 1 138 ? 32.025 8.584 -6.667 1.00 82.62 138 ASN A O 1
ATOM 1119 N N . GLU A 1 139 ? 29.803 8.853 -6.842 1.00 70.44 139 GLU A N 1
ATOM 1120 C CA . GLU A 1 139 ? 29.719 9.964 -5.887 1.00 70.44 139 GLU A CA 1
ATOM 1121 C C . GLU A 1 139 ? 29.483 9.486 -4.442 1.00 70.44 139 GLU A C 1
ATOM 1123 O O . GLU A 1 139 ? 29.507 10.315 -3.534 1.00 70.44 139 GLU A O 1
ATOM 1128 N N . ASP A 1 140 ? 29.347 8.166 -4.217 1.00 59.44 140 ASP A N 1
ATOM 1129 C CA . ASP A 1 140 ? 29.275 7.508 -2.897 1.00 59.44 140 ASP A CA 1
ATOM 1130 C C . ASP A 1 140 ? 28.349 8.237 -1.899 1.00 59.44 140 ASP A C 1
ATOM 1132 O O . ASP A 1 140 ? 28.654 8.346 -0.708 1.00 59.44 140 ASP A O 1
ATOM 1136 N N . ASN A 1 141 ? 27.211 8.766 -2.363 1.00 64.38 141 ASN A N 1
ATOM 1137 C CA . ASN A 1 141 ? 26.275 9.458 -1.485 1.00 64.38 141 ASN A CA 1
ATOM 1138 C C . ASN A 1 141 ? 25.070 8.563 -1.174 1.00 64.38 141 ASN A C 1
ATOM 1140 O O . ASN A 1 141 ? 24.199 8.360 -2.020 1.00 64.38 141 ASN A O 1
ATOM 1144 N N . GLU A 1 142 ? 25.009 8.034 0.054 1.00 65.06 142 GLU A N 1
ATOM 1145 C CA . GLU A 1 142 ? 23.850 7.279 0.565 1.00 65.06 142 GLU A CA 1
ATOM 1146 C C . GLU A 1 142 ? 22.534 8.059 0.383 1.00 65.06 142 GLU A C 1
ATOM 1148 O O . GLU A 1 142 ? 21.484 7.457 0.149 1.00 65.06 142 GLU A O 1
ATOM 1153 N N . ASP A 1 143 ? 22.604 9.395 0.412 1.00 67.19 143 ASP A N 1
ATOM 1154 C CA . ASP A 1 143 ? 21.471 10.292 0.179 1.00 67.19 143 ASP A CA 1
ATOM 1155 C C . ASP A 1 143 ? 20.849 10.117 -1.222 1.00 67.19 143 ASP A C 1
ATOM 1157 O O . ASP A 1 143 ? 19.630 10.174 -1.360 1.00 67.19 143 ASP A O 1
ATOM 1161 N N . GLU A 1 144 ? 21.645 9.842 -2.263 1.00 68.50 144 GLU A N 1
ATOM 1162 C CA . GLU A 1 144 ? 21.119 9.682 -3.628 1.00 68.50 144 GLU A CA 1
ATOM 1163 C C . GLU A 1 144 ? 20.383 8.348 -3.800 1.00 68.50 144 GLU A C 1
ATOM 1165 O O . GLU A 1 144 ? 19.322 8.291 -4.426 1.00 68.50 144 GLU A O 1
ATOM 1170 N N . VAL A 1 145 ? 20.894 7.273 -3.189 1.00 71.69 145 VAL A N 1
ATOM 1171 C CA . VAL A 1 145 ? 20.189 5.984 -3.156 1.00 71.69 145 VAL A CA 1
ATOM 1172 C C . VAL A 1 145 ? 18.855 6.145 -2.430 1.00 71.69 145 VAL A C 1
ATOM 1174 O O . VAL A 1 145 ? 17.833 5.646 -2.900 1.00 71.69 145 VAL A O 1
ATOM 1177 N N . LEU A 1 146 ? 18.826 6.885 -1.318 1.00 74.19 146 LEU A N 1
ATOM 1178 C CA . LEU A 1 146 ? 17.584 7.186 -0.605 1.00 74.19 146 LEU A CA 1
ATOM 1179 C C . LEU A 1 146 ? 16.598 7.983 -1.469 1.00 74.19 146 LEU A C 1
ATOM 1181 O O . LEU A 1 146 ? 15.421 7.625 -1.492 1.00 74.19 146 LEU A O 1
ATOM 1185 N N . ASP A 1 147 ? 17.060 8.977 -2.230 1.00 74.12 147 ASP A N 1
ATOM 1186 C CA . ASP A 1 147 ? 16.216 9.742 -3.157 1.00 74.12 147 ASP A CA 1
ATOM 1187 C C . ASP A 1 147 ? 15.629 8.852 -4.269 1.00 74.12 147 ASP A C 1
ATOM 1189 O O . ASP A 1 147 ? 14.436 8.939 -4.590 1.00 74.12 147 ASP A O 1
ATOM 1193 N N . VAL A 1 148 ? 16.437 7.946 -4.834 1.00 74.00 148 VAL A N 1
ATOM 1194 C CA . VAL A 1 148 ? 15.990 6.969 -5.841 1.00 74.00 148 VAL A CA 1
ATOM 1195 C C . VAL A 1 148 ? 14.919 6.045 -5.263 1.00 74.00 148 VAL A C 1
ATOM 1197 O O . VAL A 1 148 ? 13.860 5.846 -5.870 1.00 74.00 148 VAL A O 1
ATOM 1200 N N . LEU A 1 149 ? 15.161 5.512 -4.066 1.00 79.69 149 LEU A N 1
ATOM 1201 C CA . LEU A 1 149 ? 14.234 4.638 -3.357 1.00 79.69 149 LEU A CA 1
ATOM 1202 C C . LEU A 1 149 ? 12.934 5.342 -2.976 1.00 79.69 149 LEU A C 1
ATOM 1204 O O . LEU A 1 149 ? 11.864 4.759 -3.141 1.00 79.69 149 LEU A O 1
ATOM 1208 N N . ASP A 1 150 ? 12.999 6.578 -2.490 1.00 80.19 150 ASP A N 1
ATOM 1209 C CA . ASP A 1 150 ? 11.825 7.345 -2.080 1.00 80.19 150 ASP A CA 1
ATOM 1210 C C . ASP A 1 150 ? 10.982 7.747 -3.311 1.00 80.19 150 ASP A C 1
ATOM 1212 O O . ASP A 1 150 ? 9.747 7.670 -3.280 1.00 80.19 150 ASP A O 1
ATOM 1216 N N . SER A 1 151 ? 11.622 8.053 -4.446 1.00 77.94 151 SER A N 1
ATOM 1217 C CA . SER A 1 151 ? 10.950 8.248 -5.741 1.00 77.94 151 SER A CA 1
ATOM 1218 C C . SER A 1 151 ? 10.251 6.964 -6.222 1.00 77.94 151 SER A C 1
ATOM 1220 O O . SER A 1 151 ? 9.054 6.958 -6.531 1.00 77.94 151 SER A O 1
ATOM 1222 N N . LEU A 1 152 ? 10.941 5.822 -6.189 1.00 78.00 152 LEU A N 1
ATOM 1223 C CA . LEU A 1 152 ? 10.367 4.515 -6.534 1.00 78.00 152 LEU A CA 1
ATOM 1224 C C . LEU A 1 152 ? 9.247 4.073 -5.570 1.00 78.00 152 LEU A C 1
ATOM 1226 O O . LEU A 1 152 ? 8.273 3.438 -5.982 1.00 78.00 152 LEU A O 1
ATOM 1230 N N . HIS A 1 153 ? 9.361 4.415 -4.288 1.00 82.38 153 HIS A N 1
ATOM 1231 C CA . HIS A 1 153 ? 8.353 4.132 -3.272 1.00 82.38 153 HIS A CA 1
ATOM 1232 C C . HIS A 1 153 ? 7.096 4.983 -3.474 1.00 82.38 153 HIS A C 1
ATOM 1234 O O . HIS A 1 153 ? 5.983 4.457 -3.482 1.00 82.38 153 HIS A O 1
ATOM 1240 N N . SER A 1 154 ? 7.260 6.293 -3.685 1.00 79.75 154 SER A N 1
ATOM 1241 C CA . SER A 1 154 ? 6.143 7.228 -3.894 1.00 79.75 154 SER A CA 1
ATOM 1242 C C . SER A 1 154 ? 5.337 6.922 -5.159 1.00 79.75 154 SER A C 1
ATOM 1244 O O . SER A 1 154 ? 4.129 7.155 -5.203 1.00 79.75 154 SER A O 1
ATOM 1246 N N . THR A 1 155 ? 5.978 6.327 -6.166 1.00 74.88 155 THR A N 1
ATOM 1247 C CA . THR A 1 155 ? 5.318 5.852 -7.388 1.00 74.88 155 THR A CA 1
ATOM 1248 C C . THR A 1 155 ? 4.607 4.503 -7.222 1.00 74.88 155 THR A C 1
ATOM 1250 O O . THR A 1 155 ? 3.886 4.074 -8.125 1.00 74.88 155 THR A O 1
ATOM 1253 N N . GLY A 1 156 ? 4.775 3.831 -6.076 1.00 74.62 156 GLY A N 1
ATOM 1254 C CA . GLY A 1 156 ? 4.175 2.530 -5.774 1.00 74.62 156 GLY A CA 1
ATOM 1255 C C . GLY A 1 156 ? 4.827 1.351 -6.501 1.00 74.62 156 GLY A C 1
ATOM 1256 O O . GLY A 1 156 ? 4.246 0.265 -6.529 1.00 74.62 156 GLY A O 1
ATOM 1257 N N . LEU A 1 157 ? 6.007 1.552 -7.101 1.00 71.56 157 LEU A N 1
ATOM 1258 C CA . LEU A 1 157 ? 6.739 0.511 -7.826 1.00 71.56 157 LEU A CA 1
ATOM 1259 C C . LEU A 1 157 ? 7.428 -0.477 -6.904 1.00 71.56 157 LEU A C 1
ATOM 1261 O O . LEU A 1 157 ? 7.448 -1.671 -7.188 1.00 71.56 157 LEU A O 1
ATOM 1265 N N . ILE A 1 158 ? 7.975 0.028 -5.804 1.00 79.88 158 ILE A N 1
ATOM 1266 C CA . ILE A 1 158 ? 8.621 -0.774 -4.773 1.00 79.88 158 ILE A CA 1
ATOM 1267 C C . ILE A 1 158 ? 8.031 -0.416 -3.408 1.00 79.88 158 ILE A C 1
ATOM 1269 O O . ILE A 1 158 ? 7.457 0.654 -3.214 1.00 79.88 158 ILE A O 1
ATOM 1273 N N . SER A 1 159 ? 8.187 -1.301 -2.429 1.00 80.19 159 SER A N 1
ATOM 1274 C CA . SER A 1 159 ? 7.995 -0.968 -1.016 1.00 80.19 159 SER A CA 1
ATOM 1275 C C . SER A 1 159 ? 9.341 -0.992 -0.309 1.00 80.19 159 SER A C 1
ATOM 1277 O O . SER A 1 159 ? 9.995 -2.030 -0.267 1.00 80.19 159 SER A O 1
ATOM 1279 N N . VAL A 1 160 ? 9.757 0.151 0.230 1.00 79.75 160 VAL A N 1
ATOM 1280 C CA . VAL A 1 160 ? 11.013 0.284 0.968 1.00 79.75 160 VAL A CA 1
ATOM 1281 C C . VAL A 1 160 ? 10.690 0.141 2.443 1.00 79.75 160 VAL A C 1
ATOM 1283 O O . VAL A 1 160 ? 9.928 0.927 3.005 1.00 79.75 160 VAL A O 1
ATOM 1286 N N . LEU A 1 161 ? 11.241 -0.890 3.070 1.00 80.19 161 LEU A N 1
ATOM 1287 C CA . LEU A 1 161 ? 11.116 -1.123 4.500 1.00 80.19 161 LEU A CA 1
ATOM 1288 C C . LEU A 1 161 ? 12.439 -0.755 5.152 1.00 80.19 161 LEU A C 1
ATOM 1290 O O . LEU A 1 161 ? 13.482 -1.274 4.765 1.00 80.19 161 LEU A O 1
ATOM 1294 N N . LYS A 1 162 ? 12.397 0.139 6.136 1.00 77.19 162 LYS A N 1
ATOM 1295 C CA . LYS A 1 162 ? 13.582 0.599 6.864 1.00 77.19 162 LYS A CA 1
ATOM 1296 C C . LYS A 1 162 ? 13.504 0.084 8.311 1.00 77.19 162 LYS A C 1
ATOM 1298 O O . LYS A 1 162 ? 12.439 0.124 8.928 1.00 77.19 162 LYS A O 1
ATOM 1303 N N . SER A 1 163 ? 14.616 -0.427 8.825 1.00 78.56 163 SER A N 1
ATOM 1304 C CA . SER A 1 163 ? 14.895 -0.691 10.244 1.00 78.56 163 SER A CA 1
ATOM 1305 C C . SER A 1 163 ? 16.121 0.130 10.659 1.00 78.56 163 SER A C 1
ATOM 1307 O O . SER A 1 163 ? 16.761 0.731 9.799 1.00 78.56 163 SER A O 1
ATOM 1309 N N . GLU A 1 164 ? 16.457 0.159 11.951 1.00 73.50 164 GLU A N 1
ATOM 1310 C CA . GLU A 1 164 ? 17.607 0.914 12.479 1.00 73.50 164 GLU A CA 1
ATOM 1311 C C . GLU A 1 164 ? 18.922 0.556 11.761 1.00 73.50 164 GLU A C 1
ATOM 1313 O O . GLU A 1 164 ? 19.722 1.446 11.491 1.00 73.50 164 GLU A O 1
ATOM 1318 N N . ASP A 1 165 ? 19.089 -0.713 11.365 1.00 74.94 165 ASP A N 1
ATOM 1319 C CA . ASP A 1 165 ? 20.346 -1.226 10.798 1.00 74.94 165 ASP A CA 1
ATOM 1320 C C . ASP A 1 165 ? 20.235 -1.741 9.350 1.00 74.94 165 ASP A C 1
ATOM 1322 O O . ASP A 1 165 ? 21.230 -2.179 8.769 1.00 74.94 165 ASP A O 1
ATOM 1326 N N . LYS A 1 166 ? 19.028 -1.791 8.766 1.00 79.88 166 LYS A N 1
ATOM 1327 C CA . LYS A 1 166 ? 18.796 -2.443 7.462 1.00 79.88 166 LYS A CA 1
ATOM 1328 C C . LYS A 1 166 ? 17.704 -1.765 6.645 1.00 79.88 166 LYS A C 1
ATOM 1330 O O . LYS A 1 166 ? 16.672 -1.366 7.181 1.00 79.88 166 LYS A O 1
ATOM 1335 N N . VAL A 1 167 ? 17.898 -1.744 5.328 1.00 78.75 167 VAL A N 1
ATOM 1336 C CA . VAL A 1 167 ? 16.887 -1.348 4.342 1.00 78.75 167 VAL A CA 1
ATOM 1337 C C . VAL A 1 167 ? 16.567 -2.554 3.465 1.00 78.75 167 VAL A C 1
ATOM 1339 O O . VAL A 1 167 ? 17.466 -3.190 2.920 1.00 78.75 167 VAL A O 1
ATOM 1342 N N . TRP A 1 168 ? 15.284 -2.873 3.326 1.00 83.81 168 TRP A N 1
ATOM 1343 C CA . TRP A 1 168 ? 14.798 -3.892 2.402 1.00 83.81 168 TRP A CA 1
ATOM 1344 C C . TRP A 1 168 ? 13.984 -3.239 1.297 1.00 83.81 168 TRP A C 1
ATOM 1346 O O . TRP A 1 168 ? 13.103 -2.419 1.560 1.00 83.81 168 TRP A O 1
ATOM 1356 N N . VAL A 1 169 ? 14.235 -3.662 0.062 1.00 79.81 169 VAL A N 1
ATOM 1357 C CA . VAL A 1 169 ? 13.484 -3.211 -1.105 1.00 79.81 169 VAL A CA 1
ATOM 1358 C C . VAL A 1 169 ? 12.617 -4.348 -1.623 1.00 79.81 169 VAL A C 1
ATOM 1360 O O . VAL A 1 169 ? 13.107 -5.370 -2.101 1.00 79.81 169 VAL A O 1
ATOM 1363 N N . ILE A 1 170 ? 11.303 -4.173 -1.530 1.00 77.69 170 ILE A N 1
ATOM 1364 C CA . ILE A 1 170 ? 10.321 -5.117 -2.055 1.00 77.69 170 ILE A CA 1
ATOM 1365 C C . ILE A 1 170 ? 9.899 -4.641 -3.437 1.00 77.69 170 ILE A C 1
ATOM 1367 O O . ILE A 1 170 ? 9.094 -3.725 -3.572 1.00 77.69 170 ILE A O 1
ATOM 1371 N N . VAL A 1 171 ? 10.415 -5.307 -4.465 1.00 69.00 171 VAL A N 1
ATOM 1372 C CA . VAL A 1 171 ? 10.121 -4.994 -5.870 1.00 69.00 171 VAL A CA 1
ATOM 1373 C C . VAL A 1 171 ? 8.713 -5.432 -6.295 1.00 69.00 171 VAL A C 1
ATOM 1375 O O . VAL A 1 171 ? 8.086 -4.791 -7.129 1.00 69.00 171 VAL A O 1
ATOM 1378 N N . ASN A 1 172 ? 8.180 -6.517 -5.723 1.00 72.00 172 ASN A N 1
ATOM 1379 C CA . ASN A 1 172 ? 6.846 -7.016 -6.061 1.00 72.00 172 ASN A CA 1
ATOM 1380 C C . ASN A 1 172 ? 5.989 -7.205 -4.808 1.00 72.00 172 ASN A C 1
ATOM 1382 O O . ASN A 1 172 ? 5.908 -8.296 -4.234 1.00 72.00 172 ASN A O 1
ATOM 1386 N N . LYS A 1 173 ? 5.319 -6.121 -4.400 1.00 74.94 173 LYS A N 1
ATOM 1387 C CA . LYS A 1 173 ? 4.382 -6.136 -3.271 1.00 74.94 173 LYS A CA 1
ATOM 1388 C C . LYS A 1 173 ? 3.248 -7.141 -3.483 1.00 74.94 173 LYS A C 1
ATOM 1390 O O . LYS A 1 173 ? 2.847 -7.791 -2.528 1.00 74.94 173 LYS A O 1
ATOM 1395 N N . GLY A 1 174 ? 2.745 -7.289 -4.711 1.00 74.75 174 GLY A N 1
ATOM 1396 C CA . GLY A 1 174 ? 1.616 -8.171 -5.023 1.00 74.75 174 GLY A CA 1
ATOM 1397 C C . GLY A 1 174 ? 1.931 -9.651 -4.812 1.00 74.75 174 GLY A C 1
ATOM 1398 O O . GLY A 1 174 ? 1.134 -10.365 -4.205 1.00 74.75 174 GLY A O 1
ATOM 1399 N N . MET A 1 175 ? 3.108 -10.105 -5.249 1.00 74.06 175 MET A N 1
ATOM 1400 C CA . MET A 1 175 ? 3.563 -11.476 -4.999 1.00 74.06 175 MET A CA 1
ATOM 1401 C C . MET A 1 175 ? 3.780 -11.734 -3.513 1.00 74.06 175 MET A C 1
ATOM 1403 O O . MET A 1 175 ? 3.242 -12.707 -2.997 1.00 74.06 175 MET A O 1
ATOM 1407 N N . LEU A 1 176 ? 4.497 -10.842 -2.818 1.00 80.12 176 LEU A N 1
ATOM 1408 C CA . LEU A 1 176 ? 4.721 -10.989 -1.378 1.00 80.12 176 LEU A CA 1
ATOM 1409 C C . LEU A 1 176 ? 3.393 -11.013 -0.613 1.00 80.12 176 LEU A C 1
ATOM 1411 O O . LEU A 1 176 ? 3.192 -11.864 0.243 1.00 80.12 176 LEU A O 1
ATOM 1415 N N . LEU A 1 177 ? 2.460 -10.124 -0.962 1.00 79.94 177 LEU A N 1
ATOM 1416 C CA . LEU A 1 177 ? 1.128 -10.088 -0.371 1.00 79.94 177 LEU A CA 1
ATOM 1417 C C . LEU A 1 177 ? 0.367 -11.392 -0.630 1.00 79.94 177 LEU A C 1
ATOM 1419 O O . LEU A 1 177 ? -0.251 -11.918 0.284 1.00 79.94 177 LEU A O 1
ATOM 1423 N N . THR A 1 178 ? 0.424 -11.927 -1.849 1.00 80.88 178 THR A N 1
ATOM 1424 C CA . THR A 1 178 ? -0.277 -13.170 -2.206 1.00 80.88 178 THR A CA 1
ATOM 1425 C C . THR A 1 178 ? 0.311 -14.375 -1.476 1.00 80.88 178 THR A C 1
ATOM 1427 O O . THR A 1 178 ? -0.443 -15.173 -0.931 1.00 80.88 178 THR A O 1
ATOM 1430 N N . GLU A 1 179 ? 1.639 -14.495 -1.423 1.00 82.00 179 GLU A N 1
ATOM 1431 C CA . GLU A 1 179 ? 2.319 -15.594 -0.729 1.00 82.00 179 GLU A CA 1
ATOM 1432 C C . GLU A 1 179 ? 2.107 -15.512 0.788 1.00 82.00 179 GLU A C 1
ATOM 1434 O O . GLU A 1 179 ? 1.745 -16.505 1.416 1.00 82.00 179 GLU A O 1
ATOM 1439 N N . VAL A 1 180 ? 2.277 -14.326 1.381 1.00 82.69 180 VAL A N 1
ATOM 1440 C CA . VAL A 1 180 ? 2.171 -14.147 2.834 1.00 82.69 180 VAL A CA 1
ATOM 1441 C C . VAL A 1 180 ? 0.719 -14.192 3.292 1.00 82.69 180 VAL A C 1
ATOM 1443 O O . VAL A 1 180 ? 0.382 -15.013 4.141 1.00 82.69 180 VAL A O 1
ATOM 1446 N N . ASN A 1 181 ? -0.169 -13.375 2.718 1.00 76.69 181 ASN A N 1
ATOM 1447 C CA . ASN A 1 181 ? -1.567 -13.345 3.154 1.00 76.69 181 ASN A CA 1
ATOM 1448 C C . ASN A 1 181 ? -2.311 -14.625 2.768 1.00 76.69 181 ASN A C 1
ATOM 1450 O O . ASN A 1 181 ? -3.176 -15.066 3.520 1.00 76.69 181 ASN A O 1
ATOM 1454 N N . GLY A 1 182 ? -1.978 -15.222 1.620 1.00 76.00 182 GLY A N 1
ATOM 1455 C CA . GLY A 1 182 ? -2.603 -16.458 1.156 1.00 76.00 182 GLY A CA 1
ATOM 1456 C C . GLY A 1 182 ? -2.340 -17.645 2.078 1.00 76.00 182 GLY A C 1
ATOM 1457 O O . GLY A 1 182 ? -3.194 -18.514 2.174 1.00 76.00 182 GLY A O 1
ATOM 1458 N N . ILE A 1 183 ? -1.204 -17.662 2.780 1.00 80.06 183 ILE A N 1
ATOM 1459 C CA . ILE A 1 183 ? -0.873 -18.702 3.764 1.00 80.06 183 ILE A CA 1
ATOM 1460 C C . ILE A 1 183 ? -1.350 -18.289 5.160 1.00 80.06 183 ILE A C 1
ATOM 1462 O O . ILE A 1 183 ? -2.003 -19.069 5.847 1.00 80.06 183 ILE A O 1
ATOM 1466 N N . LEU A 1 184 ? -1.063 -17.051 5.576 1.00 78.25 184 LEU A N 1
ATOM 1467 C CA . LEU A 1 184 ? -1.335 -16.587 6.937 1.00 78.25 184 LEU A CA 1
ATOM 1468 C C . LEU A 1 184 ? -2.837 -16.489 7.246 1.00 78.25 184 LEU A C 1
ATOM 1470 O O . LEU A 1 184 ? -3.238 -16.706 8.383 1.00 78.25 184 LEU A O 1
ATOM 1474 N N . PHE A 1 185 ? -3.659 -16.179 6.239 1.00 76.69 185 PHE A N 1
ATOM 1475 C CA . PHE A 1 185 ? -5.107 -15.982 6.377 1.00 76.69 185 PHE A CA 1
ATOM 1476 C C . PHE A 1 185 ? -5.926 -16.969 5.540 1.00 76.69 185 PHE A C 1
ATOM 1478 O O . PHE A 1 185 ? -7.103 -16.718 5.267 1.00 76.69 185 PHE A O 1
ATOM 1485 N N . ALA A 1 186 ? -5.323 -18.078 5.100 1.00 75.75 186 ALA A N 1
ATOM 1486 C CA . ALA A 1 186 ? -6.063 -19.139 4.426 1.00 75.75 186 ALA A CA 1
ATOM 1487 C C . ALA A 1 186 ? -7.222 -19.610 5.326 1.00 75.75 186 ALA A C 1
ATOM 1489 O O . ALA A 1 186 ? -6.984 -19.912 6.494 1.00 75.75 186 ALA A O 1
ATOM 1490 N N . PRO A 1 187 ? -8.467 -19.705 4.826 1.00 73.50 187 PRO A N 1
ATOM 1491 C CA . PRO A 1 187 ? -9.559 -20.305 5.590 1.00 73.50 187 PRO A CA 1
ATOM 1492 C C . PRO A 1 187 ? -9.290 -21.789 5.864 1.00 73.50 187 PRO A C 1
ATOM 1494 O O . PRO A 1 187 ? -8.693 -22.455 5.024 1.00 73.50 187 PRO A O 1
ATOM 1497 N N . GLU A 1 188 ? -9.813 -22.336 6.966 1.00 72.06 188 GLU A N 1
ATOM 1498 C CA . GLU A 1 188 ? -9.633 -23.749 7.372 1.00 72.06 188 GLU A CA 1
ATOM 1499 C C . GLU A 1 188 ? -9.962 -24.773 6.270 1.00 72.06 188 GLU A C 1
ATOM 1501 O O . GLU A 1 188 ? -9.446 -25.887 6.250 1.00 72.06 188 GLU A O 1
ATOM 1506 N N . THR A 1 189 ? -10.827 -24.402 5.324 1.00 74.44 189 THR A N 1
ATOM 1507 C CA . THR A 1 189 ? -11.218 -25.247 4.190 1.00 74.44 189 THR A CA 1
ATOM 1508 C C . THR A 1 189 ? -10.136 -25.391 3.113 1.00 74.44 189 THR A C 1
ATOM 1510 O O . THR A 1 189 ? -10.294 -26.208 2.204 1.00 74.44 189 THR A O 1
ATOM 1513 N N . PHE A 1 190 ? -9.078 -24.580 3.155 1.00 69.06 190 PHE A N 1
ATOM 1514 C CA . PHE A 1 190 ? -7.991 -24.565 2.176 1.00 69.06 190 PHE A CA 1
ATOM 1515 C C . PHE A 1 190 ? -6.829 -25.447 2.637 1.00 69.06 190 PHE A C 1
ATOM 1517 O O . PHE A 1 190 ? -6.550 -25.568 3.826 1.00 69.06 190 PHE A O 1
ATOM 1524 N N . LYS A 1 191 ? -6.122 -26.066 1.684 1.00 70.75 191 LYS A N 1
ATOM 1525 C CA . LYS A 1 191 ? -4.986 -26.959 1.989 1.00 70.75 191 LYS A CA 1
ATOM 1526 C C . LYS A 1 191 ? -3.801 -26.203 2.579 1.00 70.75 191 LYS A C 1
ATOM 1528 O O . LYS A 1 191 ? -2.962 -26.793 3.247 1.00 70.75 191 LYS A O 1
ATOM 1533 N N . GLU A 1 192 ? -3.731 -24.921 2.265 1.00 66.06 192 GLU A N 1
ATOM 1534 C CA . GLU A 1 192 ? -2.693 -23.982 2.648 1.00 66.06 192 GLU A CA 1
ATOM 1535 C C . GLU A 1 192 ? -2.912 -23.413 4.060 1.00 66.06 192 GLU A C 1
ATOM 1537 O O . GLU A 1 192 ? -2.038 -22.706 4.555 1.00 66.06 192 GLU A O 1
ATOM 1542 N N . HIS A 1 193 ? -4.048 -23.712 4.711 1.00 71.19 193 HIS A N 1
ATOM 1543 C CA . HIS A 1 193 ? -4.332 -23.259 6.070 1.00 71.19 193 HIS A CA 1
ATOM 1544 C C . HIS A 1 193 ? -3.311 -23.812 7.060 1.00 71.19 193 HIS A C 1
ATOM 1546 O O . HIS A 1 193 ? -3.106 -25.025 7.159 1.00 71.19 193 HIS A O 1
ATOM 1552 N N . VAL A 1 194 ? -2.714 -22.910 7.834 1.00 66.94 194 VAL A N 1
ATOM 1553 C CA . VAL A 1 194 ? -1.880 -23.269 8.974 1.00 66.94 194 VAL A CA 1
ATOM 1554 C C . VAL A 1 194 ? -2.389 -22.537 10.202 1.00 66.94 194 VAL A C 1
ATOM 1556 O O . VAL A 1 194 ? -2.408 -21.307 10.230 1.00 66.94 194 VAL A O 1
ATOM 1559 N N . ASP A 1 195 ? -2.754 -23.302 11.231 1.00 66.31 195 ASP A N 1
ATOM 1560 C CA . ASP A 1 195 ? -3.121 -22.753 12.533 1.00 66.31 195 ASP A CA 1
ATOM 1561 C C . ASP A 1 195 ? -1.860 -22.254 13.252 1.00 66.31 195 ASP A C 1
ATOM 1563 O O . ASP A 1 195 ? -1.211 -22.963 14.019 1.00 66.31 195 ASP A O 1
ATOM 1567 N N . ILE A 1 196 ? -1.437 -21.042 12.893 1.00 67.88 196 ILE A N 1
ATOM 1568 C CA . ILE A 1 196 ? -0.247 -20.396 13.452 1.00 67.88 196 ILE A CA 1
ATOM 1569 C C . ILE A 1 196 ? -0.555 -19.580 14.715 1.00 67.88 196 ILE A C 1
ATOM 1571 O O . ILE A 1 196 ? 0.367 -19.199 15.433 1.00 67.88 196 ILE A O 1
ATOM 1575 N N . ALA A 1 197 ? -1.831 -19.278 14.969 1.00 60.22 197 ALA A N 1
ATOM 1576 C CA . ALA A 1 197 ? -2.243 -18.336 16.008 1.00 60.22 197 ALA A CA 1
ATOM 1577 C C . ALA A 1 197 ? -3.193 -18.922 17.062 1.00 60.22 197 ALA A C 1
ATOM 1579 O O . ALA A 1 197 ? -3.575 -18.208 18.000 1.00 60.22 197 ALA A O 1
ATOM 1580 N N . SER A 1 198 ? -3.603 -20.186 16.915 1.00 60.09 198 SER A N 1
ATOM 1581 C CA . SER A 1 198 ? -4.409 -20.937 17.880 1.00 60.09 198 SER A CA 1
ATOM 1582 C C . SER A 1 198 ? -5.622 -20.134 18.367 1.00 60.09 198 SER A C 1
ATOM 1584 O O . SER A 1 198 ? -5.845 -19.977 19.567 1.00 60.09 198 SER A O 1
ATOM 1586 N N . ASN A 1 199 ? -6.372 -19.522 17.443 1.00 66.94 199 ASN A N 1
ATOM 1587 C CA . ASN A 1 199 ? -7.557 -18.685 17.710 1.00 66.94 199 ASN A CA 1
ATOM 1588 C C . ASN A 1 199 ? -7.344 -17.418 18.574 1.00 66.94 199 ASN A C 1
ATOM 1590 O O . ASN A 1 199 ? -8.298 -16.674 18.818 1.00 66.94 199 ASN A O 1
ATOM 1594 N N . THR A 1 200 ? -6.124 -17.152 19.053 1.00 73.06 200 THR A N 1
ATOM 1595 C CA . THR A 1 200 ? -5.778 -15.993 19.905 1.00 73.06 200 THR A CA 1
ATOM 1596 C C . THR A 1 200 ? -5.248 -14.804 19.115 1.00 73.06 200 THR A C 1
ATOM 1598 O O . THR A 1 200 ? -5.125 -13.705 19.651 1.00 73.06 200 THR A O 1
ATOM 1601 N N . GLY A 1 201 ? -4.887 -15.024 17.853 1.00 81.06 201 GLY A N 1
ATOM 1602 C CA . GLY A 1 201 ? -4.189 -14.036 17.044 1.00 81.06 201 GLY A CA 1
ATOM 1603 C C . GLY A 1 201 ? -2.737 -13.791 17.460 1.00 81.06 201 GLY A C 1
ATOM 1604 O O . GLY A 1 201 ? -2.115 -12.873 16.936 1.00 81.06 201 GLY A O 1
ATOM 1605 N N . ILE A 1 202 ? -2.168 -14.578 18.377 1.00 83.31 202 ILE A N 1
ATOM 1606 C CA . ILE A 1 202 ? -0.760 -14.459 18.765 1.00 83.31 202 ILE A CA 1
ATOM 1607 C C . ILE A 1 202 ? 0.092 -15.352 17.877 1.00 83.31 202 ILE A C 1
ATOM 1609 O O . ILE A 1 202 ? -0.059 -16.566 17.887 1.00 83.31 202 ILE A O 1
ATOM 1613 N N . VAL A 1 203 ? 1.026 -14.746 17.151 1.00 84.94 203 VAL A N 1
ATOM 1614 C CA . VAL A 1 203 ? 1.976 -15.456 16.294 1.00 84.94 203 VAL A CA 1
ATOM 1615 C C . VAL A 1 203 ? 3.386 -15.217 16.806 1.00 84.94 203 VAL A C 1
ATOM 1617 O O . VAL A 1 203 ? 3.814 -14.074 16.989 1.00 84.94 203 VAL A O 1
ATOM 1620 N N . SER A 1 204 ? 4.134 -16.295 17.022 1.00 85.69 204 SER A N 1
ATOM 1621 C CA . SER A 1 204 ? 5.547 -16.194 17.358 1.00 85.69 204 SER A CA 1
ATOM 1622 C C . SER A 1 204 ? 6.399 -15.937 16.116 1.00 85.69 204 SER A C 1
ATOM 1624 O O . SER A 1 204 ? 6.109 -16.421 15.018 1.00 85.69 204 SER A O 1
ATOM 1626 N N . VAL A 1 205 ? 7.490 -15.182 16.272 1.00 87.00 205 VAL A N 1
ATOM 1627 C CA . VAL A 1 205 ? 8.419 -14.934 15.156 1.00 87.00 205 VAL A CA 1
ATOM 1628 C C . VAL A 1 205 ? 9.064 -16.238 14.671 1.00 87.00 205 VAL A C 1
ATOM 1630 O O . VAL A 1 205 ? 9.317 -16.381 13.474 1.00 87.00 205 VAL A O 1
ATOM 1633 N N . SER A 1 206 ? 9.277 -17.222 15.551 1.00 84.31 206 SER A N 1
ATOM 1634 C CA . SER A 1 206 ? 9.772 -18.541 15.141 1.00 84.31 206 SER A CA 1
ATOM 1635 C C . SER A 1 206 ? 8.751 -19.294 14.276 1.00 84.31 206 SER A C 1
ATOM 1637 O O . SER A 1 206 ? 9.124 -19.848 13.240 1.00 84.31 206 SER A O 1
ATOM 1639 N N . GLY A 1 207 ? 7.462 -19.239 14.632 1.00 83.56 207 GLY A N 1
ATOM 1640 C CA . GLY A 1 207 ? 6.367 -19.787 13.834 1.00 83.56 207 GLY A CA 1
ATOM 1641 C C . GLY A 1 207 ? 6.277 -19.122 12.462 1.00 83.56 207 GLY A C 1
ATOM 1642 O O . GLY A 1 207 ? 6.202 -19.814 11.446 1.00 83.56 207 GLY A O 1
ATOM 1643 N N . LEU A 1 208 ? 6.389 -17.791 12.420 1.00 86.31 208 LEU A N 1
ATOM 1644 C CA . LEU A 1 208 ? 6.395 -17.026 11.171 1.00 86.31 208 LEU A CA 1
ATOM 1645 C C . LEU A 1 208 ? 7.596 -17.399 10.287 1.00 86.31 208 LEU A C 1
ATOM 1647 O O . LEU A 1 208 ? 7.441 -17.622 9.090 1.00 86.31 208 LEU A O 1
ATOM 1651 N N . THR A 1 209 ? 8.782 -17.546 10.881 1.00 87.56 209 THR A N 1
ATOM 1652 C CA . THR A 1 209 ? 10.008 -17.951 10.169 1.00 87.56 209 THR A CA 1
ATOM 1653 C C . THR A 1 209 ? 9.888 -19.366 9.602 1.00 87.56 209 THR A C 1
ATOM 1655 O O . THR A 1 209 ? 10.350 -19.638 8.497 1.00 87.56 209 THR A O 1
ATOM 1658 N N . ARG A 1 210 ? 9.235 -20.279 10.333 1.00 85.31 210 ARG A N 1
ATOM 1659 C CA . ARG A 1 210 ? 8.974 -21.650 9.876 1.00 85.31 210 ARG A CA 1
ATOM 1660 C C . ARG A 1 210 ? 8.024 -21.687 8.677 1.00 85.31 210 ARG A C 1
ATOM 1662 O O . ARG A 1 210 ? 8.224 -22.515 7.793 1.00 85.31 210 ARG A O 1
ATOM 1669 N N . LEU A 1 211 ? 7.016 -20.812 8.643 1.00 85.19 211 LEU A N 1
ATOM 1670 C CA . LEU A 1 211 ? 6.103 -20.691 7.501 1.00 85.19 211 LEU A CA 1
ATOM 1671 C C . LEU A 1 211 ? 6.762 -20.063 6.275 1.00 85.19 211 LEU A C 1
ATOM 1673 O O . LEU A 1 211 ? 6.483 -20.463 5.148 1.00 85.19 211 LEU A O 1
ATOM 1677 N N . PHE A 1 212 ? 7.641 -19.091 6.499 1.00 87.81 212 PHE A N 1
ATOM 1678 C CA . PHE A 1 212 ? 8.205 -18.259 5.447 1.00 87.81 212 PHE A CA 1
ATOM 1679 C C . PHE A 1 212 ? 9.743 -18.284 5.445 1.00 87.81 212 PHE A C 1
ATOM 1681 O O . PHE A 1 212 ? 10.375 -17.230 5.506 1.00 87.81 212 PHE A O 1
ATOM 1688 N N . PRO A 1 213 ? 10.384 -19.464 5.312 1.00 86.69 213 PRO A N 1
ATOM 1689 C CA . PRO A 1 213 ? 11.834 -19.610 5.486 1.00 86.69 213 PRO A CA 1
ATOM 1690 C C . PRO A 1 213 ? 12.662 -18.893 4.409 1.00 86.69 213 PRO A C 1
ATOM 1692 O O . PRO A 1 213 ? 13.862 -18.700 4.572 1.00 86.69 213 PRO A O 1
ATOM 1695 N N . LYS A 1 214 ? 12.032 -18.521 3.288 1.00 86.88 214 LYS A N 1
ATOM 1696 C CA . LYS A 1 214 ? 12.652 -17.774 2.186 1.00 86.88 214 LYS A CA 1
ATOM 1697 C C . LYS A 1 214 ? 12.911 -16.306 2.542 1.00 86.88 214 LYS A C 1
ATOM 1699 O O . LYS A 1 214 ? 13.748 -15.671 1.906 1.00 86.88 214 LYS A O 1
ATOM 1704 N N . TYR A 1 215 ? 12.171 -15.760 3.501 1.00 87.44 215 TYR A N 1
ATOM 1705 C CA . TYR A 1 215 ? 12.177 -14.338 3.806 1.00 87.44 215 TYR A CA 1
ATOM 1706 C C . TYR A 1 215 ? 12.893 -14.051 5.123 1.00 87.44 215 TYR A C 1
ATOM 1708 O O . TYR A 1 215 ? 12.835 -14.833 6.069 1.00 87.44 215 TYR A O 1
ATOM 1716 N N . ASP A 1 216 ? 13.545 -12.891 5.185 1.00 87.88 216 ASP A N 1
ATOM 1717 C CA . ASP A 1 216 ? 14.069 -12.359 6.439 1.00 87.88 216 ASP A CA 1
ATOM 1718 C C . ASP A 1 216 ? 12.886 -12.032 7.384 1.00 87.88 216 ASP A C 1
ATOM 1720 O O . ASP A 1 216 ? 11.930 -11.369 6.959 1.00 87.88 216 ASP A O 1
ATOM 1724 N N . PRO A 1 217 ? 12.900 -12.509 8.644 1.00 89.25 217 PRO A N 1
ATOM 1725 C CA . PRO A 1 217 ? 11.776 -12.337 9.558 1.00 89.25 217 PRO A CA 1
ATOM 1726 C C . PRO A 1 217 ? 11.547 -10.874 9.950 1.00 89.25 217 PRO A C 1
ATOM 1728 O O . PRO A 1 217 ? 10.398 -10.478 10.129 1.00 89.25 217 PRO A O 1
ATOM 1731 N N . ASP A 1 218 ? 12.595 -10.054 10.050 1.00 89.25 218 ASP A N 1
ATOM 1732 C CA . ASP A 1 218 ? 12.450 -8.631 10.365 1.00 89.25 218 ASP A CA 1
ATOM 1733 C C . ASP A 1 218 ? 11.829 -7.871 9.197 1.00 89.25 218 ASP A C 1
ATOM 1735 O O . ASP A 1 218 ? 10.938 -7.046 9.406 1.00 89.25 218 ASP A O 1
ATOM 1739 N N . MET A 1 219 ? 12.213 -8.224 7.968 1.00 89.69 219 MET A N 1
ATOM 1740 C CA . MET A 1 219 ? 11.569 -7.707 6.762 1.00 89.69 219 MET A CA 1
ATOM 1741 C C . MET A 1 219 ? 10.071 -8.032 6.750 1.00 89.69 219 MET A C 1
ATOM 1743 O O . MET A 1 219 ? 9.256 -7.131 6.548 1.00 89.69 219 MET A O 1
ATOM 1747 N N . LEU A 1 220 ? 9.688 -9.286 7.026 1.00 88.56 220 LEU A N 1
ATOM 1748 C CA . LEU A 1 220 ? 8.277 -9.687 7.089 1.00 88.56 220 LEU A CA 1
ATOM 1749 C C . LEU A 1 220 ? 7.508 -8.955 8.188 1.00 88.56 220 LEU A C 1
ATOM 1751 O O . LEU A 1 220 ? 6.380 -8.523 7.963 1.00 88.56 220 LEU A O 1
ATOM 1755 N N . ILE A 1 221 ? 8.103 -8.793 9.370 1.00 88.94 221 ILE A N 1
ATOM 1756 C CA . ILE A 1 221 ? 7.480 -8.053 10.471 1.00 88.94 221 ILE A CA 1
ATOM 1757 C C . ILE A 1 221 ? 7.259 -6.597 10.067 1.00 88.94 221 ILE A C 1
ATOM 1759 O O . ILE A 1 221 ? 6.159 -6.077 10.250 1.00 88.94 221 ILE A O 1
ATOM 1763 N N . CYS A 1 222 ? 8.266 -5.940 9.487 1.00 88.06 222 CYS A N 1
ATOM 1764 C CA . CYS A 1 222 ? 8.124 -4.579 8.976 1.00 88.06 222 CYS A CA 1
ATOM 1765 C C . CYS A 1 222 ? 7.049 -4.497 7.888 1.00 88.06 222 CYS A C 1
ATOM 1767 O O . CYS A 1 222 ? 6.222 -3.588 7.917 1.00 88.06 222 CYS A O 1
ATOM 1769 N N . PHE A 1 223 ? 7.002 -5.468 6.975 1.00 86.69 223 PHE A N 1
ATOM 1770 C CA . PHE A 1 223 ? 5.985 -5.541 5.931 1.00 86.69 223 PHE A CA 1
ATOM 1771 C C . PHE A 1 223 ? 4.570 -5.631 6.520 1.00 86.69 223 PHE A C 1
ATOM 1773 O O . PHE A 1 223 ? 3.706 -4.826 6.181 1.00 86.69 223 PHE A O 1
ATOM 1780 N N . LEU A 1 224 ? 4.338 -6.575 7.434 1.00 86.56 224 LEU A N 1
ATOM 1781 C CA . LEU A 1 224 ? 3.029 -6.826 8.043 1.00 86.56 224 LEU A CA 1
ATOM 1782 C C . LEU A 1 224 ? 2.574 -5.671 8.946 1.00 86.56 224 LEU A C 1
ATOM 1784 O O . LEU A 1 224 ? 1.385 -5.349 8.971 1.00 86.56 224 LEU A O 1
ATOM 1788 N N . LYS A 1 225 ? 3.509 -5.005 9.636 1.00 85.94 225 LYS A N 1
ATOM 1789 C CA . LYS A 1 225 ? 3.240 -3.777 10.399 1.00 85.94 225 LYS A CA 1
ATOM 1790 C C . LYS A 1 225 ? 2.876 -2.602 9.496 1.00 85.94 225 LYS A C 1
ATOM 1792 O O . LYS A 1 225 ? 1.919 -1.901 9.792 1.00 85.94 225 LYS A O 1
ATOM 1797 N N . ASN A 1 226 ? 3.587 -2.410 8.383 1.00 82.81 226 ASN A N 1
ATOM 1798 C CA . ASN A 1 226 ? 3.276 -1.353 7.412 1.00 82.81 226 ASN A CA 1
ATOM 1799 C C . ASN A 1 226 ? 1.937 -1.583 6.697 1.00 82.81 226 ASN A C 1
ATOM 1801 O O . ASN A 1 226 ? 1.348 -0.645 6.171 1.00 82.81 226 ASN A O 1
ATOM 1805 N N . MET A 1 227 ? 1.460 -2.828 6.672 1.00 79.50 227 MET A N 1
ATOM 1806 C CA . MET A 1 227 ? 0.118 -3.193 6.215 1.00 79.50 227 MET A CA 1
ATOM 1807 C C . MET A 1 227 ? -0.943 -3.101 7.327 1.00 79.50 227 MET A C 1
ATOM 1809 O O . MET A 1 227 ? -2.100 -3.433 7.077 1.00 79.50 227 MET A O 1
ATOM 1813 N N . GLU A 1 228 ? -0.553 -2.692 8.538 1.00 81.75 228 GLU A N 1
ATOM 1814 C CA . GLU A 1 228 ? -1.407 -2.568 9.728 1.00 81.75 228 GLU A CA 1
ATOM 1815 C C . GLU A 1 228 ? -2.129 -3.873 10.111 1.00 81.75 228 GLU A C 1
ATOM 1817 O O . GLU A 1 228 ? -3.217 -3.869 10.687 1.00 81.75 228 GLU A O 1
ATOM 1822 N N . LEU A 1 229 ? -1.521 -5.019 9.792 1.00 82.88 229 LEU A N 1
ATOM 1823 C CA . LEU A 1 229 ? -2.086 -6.340 10.088 1.00 82.88 229 LEU A CA 1
ATOM 1824 C C . LEU A 1 229 ? -1.699 -6.844 11.476 1.00 82.88 229 LEU A C 1
ATOM 1826 O O . LEU A 1 229 ? -2.416 -7.659 12.057 1.00 82.88 229 LEU A O 1
ATOM 1830 N N . CYS A 1 230 ? -0.558 -6.387 11.995 1.00 85.94 230 CYS A N 1
ATOM 1831 C CA . CYS A 1 230 ? -0.062 -6.820 13.291 1.00 85.94 230 CYS A CA 1
ATOM 1832 C C . CYS A 1 230 ? 0.763 -5.770 14.017 1.00 85.94 230 CYS A C 1
ATOM 1834 O O . CYS A 1 230 ? 1.274 -4.831 13.409 1.00 85.94 230 CYS A O 1
ATOM 1836 N N . GLN A 1 231 ? 0.981 -6.011 15.308 1.00 84.75 231 GLN A N 1
ATOM 1837 C CA . GLN A 1 231 ? 1.922 -5.254 16.123 1.00 84.75 231 GLN A CA 1
ATOM 1838 C C . GLN A 1 231 ? 2.730 -6.192 17.023 1.00 84.75 231 GLN A C 1
ATOM 1840 O O . GLN A 1 231 ? 2.232 -7.207 17.504 1.00 84.75 231 GLN A O 1
ATOM 1845 N N . GLN A 1 232 ? 3.995 -5.850 17.272 1.00 84.44 232 GLN A N 1
ATOM 1846 C CA . GLN A 1 232 ? 4.825 -6.603 18.211 1.00 84.44 232 GLN A CA 1
ATOM 1847 C C . GLN A 1 232 ? 4.365 -6.353 19.653 1.00 84.44 232 GLN A C 1
ATOM 1849 O O . GLN A 1 232 ? 4.165 -5.207 20.066 1.00 84.44 232 GLN A O 1
ATOM 1854 N N . ILE A 1 233 ? 4.184 -7.424 20.421 1.00 78.88 233 ILE A N 1
ATOM 1855 C CA . ILE A 1 233 ? 3.688 -7.375 21.797 1.00 78.88 233 ILE A CA 1
ATOM 1856 C C . ILE A 1 233 ? 4.844 -7.490 22.795 1.00 78.88 233 ILE A C 1
ATOM 1858 O O . ILE A 1 233 ? 5.775 -8.274 22.613 1.00 78.88 233 ILE A O 1
ATOM 1862 N N . ASN A 1 234 ? 4.745 -6.741 23.896 1.00 73.44 234 ASN A N 1
ATOM 1863 C CA . ASN A 1 234 ? 5.553 -6.979 25.088 1.00 73.44 234 ASN A CA 1
ATOM 1864 C C . ASN A 1 234 ? 4.938 -8.121 25.924 1.00 73.44 234 ASN A C 1
ATOM 1866 O O . ASN A 1 234 ? 3.745 -8.054 26.217 1.00 73.44 234 ASN A O 1
ATOM 1870 N N . PRO A 1 235 ? 5.709 -9.119 26.391 1.00 71.56 235 PRO A N 1
ATOM 1871 C CA . PRO A 1 235 ? 5.206 -10.174 27.275 1.00 71.56 235 PRO A CA 1
ATOM 1872 C C . PRO A 1 235 ? 4.392 -9.689 28.491 1.00 71.56 235 PRO A C 1
ATOM 1874 O O . PRO A 1 235 ? 3.492 -10.391 28.946 1.00 71.56 235 PRO A O 1
ATOM 1877 N N . SER A 1 236 ? 4.651 -8.483 29.013 1.00 70.56 236 SER A N 1
ATOM 1878 C CA . SER A 1 236 ? 3.841 -7.891 30.088 1.00 70.56 236 SER A CA 1
ATOM 1879 C C . SER A 1 236 ? 2.389 -7.617 29.680 1.00 70.56 236 SER A C 1
ATOM 1881 O O . SER A 1 236 ? 1.491 -7.776 30.502 1.00 70.56 236 SER A O 1
ATOM 1883 N N . PHE A 1 237 ? 2.147 -7.261 28.418 1.00 71.81 237 PHE A N 1
ATOM 1884 C CA . PHE A 1 237 ? 0.809 -7.031 27.878 1.00 71.81 237 PHE A CA 1
ATOM 1885 C C . PHE A 1 237 ? -0.003 -8.327 27.847 1.00 71.81 237 PHE A C 1
ATOM 1887 O O . PHE A 1 237 ? -1.159 -8.326 28.254 1.00 71.81 237 PHE A O 1
ATOM 1894 N N . LEU A 1 238 ? 0.610 -9.457 27.473 1.00 73.75 238 LEU A N 1
ATOM 1895 C CA . LEU A 1 238 ? -0.077 -10.754 27.478 1.00 73.75 238 LEU A CA 1
ATOM 1896 C C . LEU A 1 238 ? -0.610 -11.111 28.866 1.00 73.75 238 LEU A C 1
ATOM 1898 O O . LEU A 1 238 ? -1.754 -11.540 28.979 1.00 73.75 238 LEU A O 1
ATOM 1902 N N . LYS A 1 239 ? 0.167 -10.833 29.922 1.00 72.38 239 LYS A N 1
ATOM 1903 C CA . LYS A 1 239 ? -0.241 -11.060 31.321 1.00 72.38 239 LYS A CA 1
ATOM 1904 C C . LYS A 1 239 ? -1.485 -10.278 31.738 1.00 72.38 239 LYS A C 1
ATOM 1906 O O . LYS A 1 239 ? -2.157 -10.654 32.693 1.00 72.38 239 LYS A O 1
ATOM 1911 N N . MET A 1 240 ? -1.783 -9.196 31.030 1.00 70.56 240 MET A N 1
ATOM 1912 C CA . MET A 1 240 ? -2.911 -8.311 31.291 1.00 70.56 240 MET A CA 1
ATOM 1913 C C . MET A 1 240 ? -4.121 -8.625 30.400 1.00 70.56 240 MET A C 1
ATOM 1915 O O . MET A 1 240 ? -5.146 -7.955 30.507 1.00 70.56 240 MET A O 1
ATOM 1919 N N . THR A 1 241 ? -4.029 -9.650 29.546 1.00 75.12 241 THR A N 1
ATOM 1920 C CA . THR A 1 241 ? -5.072 -9.993 28.574 1.00 75.12 241 THR A CA 1
ATOM 1921 C C . THR A 1 241 ? -5.536 -11.440 28.676 1.00 75.12 241 THR A C 1
ATOM 1923 O O . THR A 1 241 ? -4.837 -12.305 29.200 1.00 75.12 241 THR A O 1
ATOM 1926 N N . ASN A 1 242 ? -6.701 -11.734 28.099 1.00 76.62 242 ASN A N 1
ATOM 1927 C CA . ASN A 1 242 ? -7.179 -13.108 27.909 1.00 76.62 242 ASN A CA 1
ATOM 1928 C C . ASN A 1 242 ? -6.420 -13.880 26.802 1.00 76.62 242 ASN A C 1
ATOM 1930 O O . ASN A 1 242 ? -6.774 -15.022 26.501 1.00 76.62 242 ASN A O 1
ATOM 1934 N N . LEU A 1 243 ? -5.383 -13.279 26.206 1.00 73.75 243 LEU A N 1
ATOM 1935 C CA . LEU A 1 243 ? -4.563 -13.854 25.132 1.00 73.75 243 LEU A CA 1
ATOM 1936 C C . LEU A 1 243 ? -3.402 -14.717 25.664 1.00 73.75 243 LEU A C 1
ATOM 1938 O O . LEU A 1 243 ? -2.689 -15.342 24.887 1.00 73.75 243 LEU A O 1
ATOM 1942 N N . HIS A 1 244 ? -3.207 -14.772 26.987 1.00 63.81 244 HIS A N 1
ATOM 1943 C CA . HIS A 1 244 ? -2.082 -15.466 27.628 1.00 63.81 244 HIS A CA 1
ATOM 1944 C C . HIS A 1 244 ? -2.086 -16.989 27.412 1.00 63.81 244 HIS A C 1
ATOM 1946 O O . HIS A 1 244 ? -1.021 -17.607 27.375 1.00 63.81 244 HIS A O 1
ATOM 1952 N N . GLN A 1 245 ? -3.266 -17.600 27.291 1.00 54.06 245 GLN A N 1
ATOM 1953 C CA . GLN A 1 245 ? -3.448 -19.042 27.486 1.00 54.06 245 GLN A CA 1
ATOM 1954 C C . GLN A 1 245 ? -2.747 -19.943 26.453 1.00 54.06 245 GLN A C 1
ATOM 1956 O O . GLN A 1 245 ? -2.663 -21.130 26.691 1.00 54.06 245 GLN A O 1
ATOM 1961 N N . LEU A 1 246 ? -2.170 -19.412 25.367 1.00 47.44 246 LEU A N 1
ATOM 1962 C CA . LEU A 1 246 ? -1.437 -20.211 24.367 1.00 47.44 246 LEU A CA 1
ATOM 1963 C C . LEU A 1 246 ? 0.004 -19.758 24.100 1.00 47.44 246 LEU A C 1
ATOM 1965 O O . LEU A 1 246 ? 0.723 -20.440 23.383 1.00 47.44 246 LEU A O 1
ATOM 1969 N N . ALA A 1 247 ? 0.486 -18.681 24.731 1.00 47.22 247 ALA A N 1
ATOM 1970 C CA . ALA A 1 247 ? 1.923 -18.372 24.690 1.00 47.22 247 ALA A CA 1
ATOM 1971 C C . ALA A 1 247 ? 2.765 -19.370 25.519 1.00 47.22 247 ALA A C 1
ATOM 1973 O O . ALA A 1 247 ? 3.990 -19.322 25.469 1.00 47.22 247 ALA A O 1
ATOM 1974 N N . VAL A 1 248 ? 2.109 -20.234 26.307 1.00 44.31 248 VAL A N 1
ATOM 1975 C CA . VAL A 1 248 ? 2.731 -21.169 27.261 1.00 44.31 248 VAL A CA 1
ATOM 1976 C C . VAL A 1 248 ? 2.281 -22.630 27.051 1.00 44.31 248 VAL A C 1
ATOM 1978 O O . VAL A 1 248 ? 2.924 -23.537 27.560 1.00 44.31 248 VAL A O 1
ATOM 1981 N N . GLU A 1 249 ? 1.237 -22.913 26.264 1.00 37.28 249 GLU A N 1
ATOM 1982 C CA . GLU A 1 249 ? 0.696 -24.283 26.105 1.00 37.28 249 GLU A CA 1
ATOM 1983 C C . GLU A 1 249 ? 1.381 -25.124 24.995 1.00 37.28 249 GLU A C 1
ATOM 1985 O O . GLU A 1 249 ? 0.808 -26.093 24.508 1.00 37.28 249 GLU A O 1
ATOM 1990 N N . GLU A 1 250 ? 2.637 -24.818 24.640 1.00 37.75 250 GLU A N 1
ATOM 1991 C CA . GLU A 1 250 ? 3.553 -25.764 23.956 1.00 37.75 250 GLU A CA 1
ATOM 1992 C C . GLU A 1 250 ? 4.577 -26.397 24.933 1.00 37.75 250 GLU A C 1
ATOM 1994 O O . GLU A 1 250 ? 5.658 -26.819 24.526 1.00 37.75 250 GLU A O 1
ATOM 1999 N N . GLU A 1 251 ? 4.267 -26.492 26.231 1.00 39.88 251 GLU A N 1
ATOM 2000 C CA . GLU A 1 251 ? 5.119 -27.185 27.212 1.00 39.88 251 GLU A CA 1
ATOM 2001 C C . GLU A 1 251 ? 4.369 -28.303 27.957 1.00 39.88 251 GLU A C 1
ATOM 2003 O O . GLU A 1 251 ? 4.181 -28.261 29.173 1.00 39.88 251 GLU A O 1
ATOM 2008 N N . GLU A 1 252 ? 4.004 -29.371 27.243 1.00 38.00 252 GLU A N 1
ATOM 2009 C CA . GLU A 1 252 ? 4.112 -30.699 27.853 1.00 38.00 252 GLU A CA 1
ATOM 2010 C C . GLU A 1 252 ? 5.534 -31.221 27.601 1.00 38.00 252 GLU A C 1
ATOM 2012 O O . GLU A 1 252 ? 5.978 -31.340 26.463 1.00 38.00 252 GLU A O 1
ATOM 2017 N N . GLU A 1 253 ? 6.231 -31.514 28.702 1.00 34.25 253 GLU A N 1
ATOM 2018 C CA . GLU A 1 253 ? 7.615 -32.006 28.811 1.00 34.25 253 GLU A CA 1
ATOM 2019 C C . GLU A 1 253 ? 8.744 -30.956 28.807 1.00 34.25 253 GLU A C 1
ATOM 2021 O O . GLU A 1 253 ? 9.652 -30.962 27.983 1.00 34.25 253 GLU A O 1
ATOM 2026 N N . GLY A 1 254 ? 8.766 -30.141 29.868 1.00 42.28 254 GLY A N 1
ATOM 2027 C CA . GLY A 1 254 ? 10.009 -29.663 30.485 1.00 42.28 254 GLY A CA 1
ATOM 2028 C C . GLY A 1 254 ? 10.826 -28.664 29.663 1.00 42.28 254 GLY A C 1
ATOM 2029 O O . GLY A 1 254 ? 11.848 -29.017 29.081 1.00 42.28 254 GLY A O 1
ATOM 2030 N N . GLY A 1 255 ? 10.457 -27.386 29.728 1.00 30.88 255 GLY A N 1
ATOM 2031 C CA . GLY A 1 255 ? 11.242 -26.281 29.188 1.00 30.88 255 GLY A CA 1
ATOM 2032 C C . GLY A 1 255 ? 11.245 -25.101 30.151 1.00 30.88 255 GLY A C 1
ATOM 2033 O O . GLY A 1 255 ? 10.262 -24.793 30.800 1.00 30.88 255 GLY A O 1
ATOM 2034 N N . THR A 1 256 ? 12.393 -24.469 30.340 1.00 34.75 256 THR A N 1
ATOM 2035 C CA . THR A 1 256 ? 12.491 -23.123 30.919 1.00 34.75 256 THR A CA 1
ATOM 2036 C C . THR A 1 256 ? 11.737 -22.137 30.029 1.00 34.75 256 THR A C 1
ATOM 2038 O O . THR A 1 256 ? 12.011 -22.151 28.828 1.00 34.75 256 THR A O 1
ATOM 2041 N N . GLU A 1 257 ? 10.917 -21.241 30.613 1.00 40.34 257 GLU A N 1
ATOM 2042 C CA . GLU A 1 257 ? 10.376 -20.040 29.947 1.00 40.34 257 GLU A CA 1
ATOM 2043 C C . GLU A 1 257 ? 11.414 -19.530 28.937 1.00 40.34 257 GLU A C 1
ATOM 2045 O O . GLU A 1 257 ? 12.503 -19.092 29.339 1.00 40.34 257 GLU A O 1
ATOM 2050 N N . LYS A 1 258 ? 11.116 -19.601 27.630 1.00 45.47 258 LYS A N 1
ATOM 2051 C CA . LYS A 1 258 ? 11.925 -18.938 26.599 1.00 45.47 258 LYS A CA 1
ATOM 2052 C C . LYS A 1 258 ? 11.794 -17.432 26.797 1.00 45.47 258 LYS A C 1
ATOM 2054 O O . LYS A 1 258 ? 11.040 -16.729 26.129 1.00 45.47 258 LYS A O 1
ATOM 2059 N N . THR A 1 259 ? 12.546 -16.940 27.764 1.00 47.72 259 THR A N 1
ATOM 2060 C CA . THR A 1 259 ? 12.774 -15.544 28.098 1.00 47.72 259 THR A CA 1
ATOM 2061 C C . THR A 1 259 ? 13.481 -14.892 26.909 1.00 47.72 259 THR A C 1
ATOM 2063 O O . THR A 1 259 ? 14.700 -14.788 26.868 1.00 47.72 259 THR A O 1
ATOM 2066 N N . GLY A 1 260 ? 12.714 -14.512 25.881 1.00 60.09 260 GLY A N 1
ATOM 2067 C CA . GLY A 1 260 ? 13.247 -13.816 24.706 1.00 60.09 260 GLY A CA 1
ATOM 2068 C C . GLY A 1 260 ? 12.495 -13.986 23.384 1.00 60.09 260 GLY A C 1
ATOM 2069 O O . GLY A 1 260 ? 12.896 -13.358 22.406 1.00 60.09 260 GLY A O 1
ATOM 2070 N N . GLU A 1 261 ? 11.436 -14.798 23.299 1.00 76.44 261 GLU A N 1
ATOM 2071 C CA . GLU A 1 261 ? 10.701 -14.940 22.035 1.00 76.44 261 GLU A CA 1
ATOM 2072 C C . GLU A 1 261 ? 9.879 -13.683 21.697 1.00 76.44 261 GLU A C 1
ATOM 2074 O O . GLU A 1 261 ? 9.146 -13.143 22.527 1.00 76.44 261 GLU A O 1
ATOM 2079 N N . ARG A 1 262 ? 10.017 -13.194 20.458 1.00 85.56 262 ARG A N 1
ATOM 2080 C CA . ARG A 1 262 ? 9.240 -12.060 19.945 1.00 85.56 262 ARG A CA 1
ATOM 2081 C C . ARG A 1 262 ? 7.868 -12.553 19.498 1.00 85.56 262 ARG A C 1
ATOM 2083 O O . ARG A 1 262 ? 7.774 -13.507 18.726 1.00 85.56 262 ARG A O 1
ATOM 2090 N N . LEU A 1 263 ? 6.824 -11.871 19.959 1.00 85.44 263 LEU A N 1
ATOM 2091 C CA . LEU A 1 263 ? 5.430 -12.215 19.687 1.00 85.44 263 LEU A CA 1
ATOM 2092 C C . LEU A 1 263 ? 4.737 -11.072 18.945 1.00 85.44 263 LEU A C 1
ATOM 2094 O O . LEU A 1 263 ? 4.993 -9.895 19.218 1.00 85.44 263 LEU A O 1
ATOM 2098 N N . LEU A 1 264 ? 3.862 -11.425 18.012 1.00 86.56 264 LEU A N 1
ATOM 2099 C CA . LEU A 1 264 ? 3.080 -10.509 17.190 1.00 86.56 264 LEU A CA 1
ATOM 2100 C C . LEU A 1 264 ? 1.594 -10.737 17.458 1.00 86.56 264 LEU A C 1
ATOM 2102 O O . LEU A 1 264 ? 1.145 -11.880 17.504 1.00 86.56 264 LEU A O 1
ATOM 2106 N N . PHE A 1 265 ? 0.837 -9.653 17.611 1.00 84.88 265 PHE A N 1
ATOM 2107 C CA . PHE A 1 265 ? -0.619 -9.696 17.659 1.00 84.88 265 PHE A CA 1
ATOM 2108 C C . PHE A 1 265 ? -1.198 -9.466 16.275 1.00 84.88 265 PHE A C 1
ATOM 2110 O O . PHE A 1 265 ? -0.937 -8.418 15.693 1.00 84.88 265 PHE A O 1
ATOM 2117 N N . PHE A 1 266 ? -2.037 -10.376 15.806 1.00 85.62 266 PHE A N 1
ATOM 2118 C CA . PHE A 1 266 ? -2.856 -10.257 14.609 1.00 85.62 266 PHE A CA 1
ATOM 2119 C C . PHE A 1 266 ? -4.331 -10.262 15.028 1.00 85.62 266 PHE A C 1
ATOM 2121 O O . PHE A 1 266 ? -4.908 -11.339 15.191 1.00 85.62 266 PHE A O 1
ATOM 2128 N N . PRO A 1 267 ? -4.979 -9.093 15.191 1.00 82.75 267 PRO A N 1
ATOM 2129 C CA . PRO A 1 267 ? -6.394 -9.037 15.569 1.00 82.75 267 PRO A CA 1
ATOM 2130 C C . PRO A 1 267 ? -7.303 -9.796 14.597 1.00 82.75 267 PRO A C 1
ATOM 2132 O O . PRO A 1 267 ? -8.300 -10.374 15.001 1.00 82.75 267 PRO A O 1
ATOM 2135 N N . CYS A 1 268 ? -6.929 -9.838 13.319 1.00 78.50 268 CYS A N 1
ATOM 2136 C CA . CYS A 1 268 ? -7.647 -10.551 12.264 1.00 78.50 268 CYS A CA 1
ATOM 2137 C C . CYS A 1 268 ? -7.636 -12.080 12.392 1.00 78.50 268 CYS A C 1
ATOM 2139 O O . CYS A 1 268 ? -8.459 -12.745 11.772 1.00 78.50 268 CYS A O 1
ATOM 2141 N N . LEU A 1 269 ? -6.703 -12.641 13.164 1.00 81.56 269 LEU A N 1
ATOM 2142 C CA . LEU A 1 269 ? -6.615 -14.078 13.445 1.00 81.56 269 LEU A CA 1
ATOM 2143 C C . LEU A 1 269 ? -7.346 -14.460 14.741 1.00 81.56 269 LEU A C 1
ATOM 2145 O O . LEU A 1 269 ? -7.307 -15.614 15.170 1.00 81.56 269 LEU A O 1
ATOM 2149 N N . LEU A 1 270 ? -7.996 -13.494 15.390 1.00 82.00 270 LEU A N 1
ATOM 2150 C CA . LEU A 1 270 ? -8.784 -13.724 16.585 1.00 82.00 270 LEU A CA 1
ATOM 2151 C C . LEU A 1 270 ? -10.162 -14.269 16.193 1.00 82.00 270 LEU A C 1
ATOM 2153 O O . LEU A 1 270 ? -10.970 -13.576 15.582 1.00 82.00 270 LEU A O 1
ATOM 2157 N N . SER A 1 271 ? -10.453 -15.505 16.583 1.00 79.56 271 SER A N 1
ATOM 2158 C CA . SER A 1 271 ? -11.713 -16.186 16.242 1.00 79.56 271 SER A CA 1
ATOM 2159 C C . SER A 1 271 ? -12.591 -16.481 17.462 1.00 79.56 271 SER A C 1
ATOM 2161 O O . SER A 1 271 ? -13.696 -17.001 17.321 1.00 79.56 271 SER A O 1
ATOM 2163 N N . ARG A 1 272 ? -12.132 -16.123 18.671 1.00 82.19 272 ARG A N 1
ATOM 2164 C CA . ARG A 1 272 ? -12.897 -16.298 19.914 1.00 82.19 272 ARG A CA 1
ATOM 2165 C C . ARG A 1 272 ? -14.203 -15.508 19.890 1.00 82.19 272 ARG A C 1
ATOM 2167 O O . ARG A 1 272 ? -14.233 -14.347 19.478 1.00 82.19 272 ARG A O 1
ATOM 2174 N N . ASP A 1 273 ? -15.260 -16.128 20.404 1.00 83.31 273 ASP A N 1
ATOM 2175 C CA . ASP A 1 273 ? -16.538 -15.466 20.636 1.00 83.31 273 ASP A CA 1
ATOM 2176 C C . ASP A 1 273 ? -16.497 -14.550 21.864 1.00 83.31 273 ASP A C 1
ATOM 2178 O O . ASP A 1 273 ? -15.604 -14.613 22.714 1.00 83.31 273 ASP A O 1
ATOM 2182 N N . ARG A 1 274 ? -17.490 -13.665 21.930 1.00 86.50 274 ARG A N 1
ATOM 2183 C CA . ARG A 1 274 ? -17.682 -12.720 23.027 1.00 86.50 274 ARG A CA 1
ATOM 2184 C C . ARG A 1 274 ? -17.855 -13.453 24.371 1.00 86.50 274 ARG A C 1
ATOM 2186 O O . ARG A 1 274 ? -18.694 -14.349 24.441 1.00 86.50 274 ARG A O 1
ATOM 2193 N N . PRO A 1 275 ? -17.159 -13.034 25.445 1.00 84.19 275 PRO A N 1
ATOM 2194 C CA . PRO A 1 275 ? -17.345 -13.603 26.781 1.00 84.19 275 PRO A CA 1
ATOM 2195 C C . PRO A 1 275 ? -18.720 -13.280 27.387 1.00 84.19 275 PRO A C 1
ATOM 2197 O O . PRO A 1 275 ? -19.176 -12.135 27.320 1.00 84.19 275 PRO A O 1
ATOM 2200 N N . ASP A 1 276 ? -19.327 -14.250 28.076 1.00 80.81 276 ASP A N 1
ATOM 2201 C CA . ASP A 1 276 ? -20.623 -14.091 28.758 1.00 80.81 276 ASP A CA 1
ATOM 2202 C C . ASP A 1 276 ? -20.596 -12.991 29.833 1.00 80.81 276 ASP A C 1
ATOM 2204 O O . ASP A 1 276 ? -21.575 -12.272 30.028 1.00 80.81 276 ASP A O 1
ATOM 2208 N N . GLU A 1 277 ? -19.453 -12.797 30.491 1.00 77.81 277 GLU A N 1
ATOM 2209 C CA . GLU A 1 277 ? -19.234 -11.785 31.535 1.00 77.81 277 GLU A CA 1
ATOM 2210 C C . GLU A 1 277 ? -19.545 -10.361 31.054 1.00 77.81 277 GLU A C 1
ATOM 2212 O O . GLU A 1 277 ? -20.010 -9.529 31.835 1.00 77.8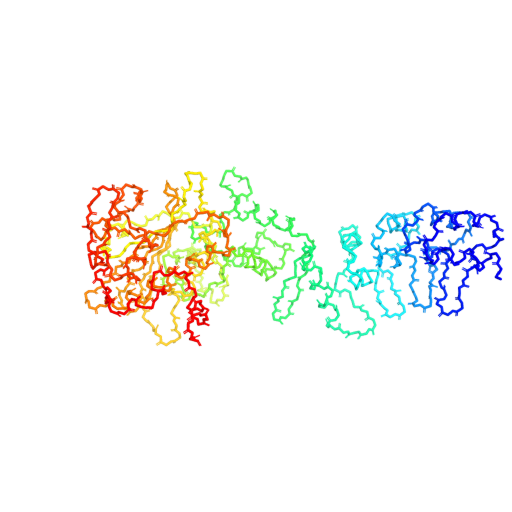1 277 GLU A O 1
ATOM 2217 N N . MET A 1 278 ? -19.347 -10.084 29.758 1.00 79.50 278 MET A N 1
ATOM 2218 C CA . MET A 1 278 ? -19.629 -8.770 29.173 1.00 79.50 278 MET A CA 1
ATOM 2219 C C . MET A 1 278 ? -21.127 -8.447 29.181 1.00 79.50 278 MET A C 1
ATOM 2221 O O . MET A 1 278 ? -21.511 -7.290 29.309 1.00 79.50 278 MET A O 1
ATOM 2225 N N . THR A 1 279 ? -21.992 -9.461 29.101 1.00 76.00 279 THR A N 1
ATOM 2226 C CA . THR A 1 279 ? -23.458 -9.288 29.085 1.00 76.00 279 THR A CA 1
ATOM 2227 C C . THR A 1 279 ? -24.039 -8.884 30.439 1.00 76.00 279 THR A C 1
ATOM 2229 O O . THR A 1 279 ? -25.153 -8.377 30.509 1.00 76.00 279 THR A O 1
ATOM 2232 N N . SER A 1 280 ? -23.280 -9.081 31.521 1.00 74.38 280 SER A N 1
ATOM 2233 C CA . SER A 1 280 ? -23.718 -8.777 32.888 1.00 74.38 280 SER A CA 1
ATOM 2234 C C . SER A 1 280 ? -23.307 -7.378 33.365 1.00 74.38 280 SER A C 1
ATOM 2236 O O . SER A 1 280 ? -23.637 -6.993 34.488 1.00 74.38 280 SER A O 1
ATOM 2238 N N . GLN A 1 281 ? -22.583 -6.615 32.539 1.00 76.62 281 GLN A N 1
ATOM 2239 C CA . GLN A 1 281 ? -22.114 -5.272 32.878 1.00 76.62 281 GLN A CA 1
ATOM 2240 C C . GLN A 1 281 ? -23.246 -4.236 32.810 1.00 76.62 281 GLN A C 1
ATOM 2242 O O . GLN A 1 281 ? -24.074 -4.241 31.899 1.00 76.62 281 GLN A O 1
ATOM 2247 N N . MET A 1 282 ? -23.256 -3.311 33.772 1.00 84.00 282 MET A N 1
ATOM 2248 C CA . MET A 1 282 ? -24.206 -2.195 33.818 1.00 84.00 282 MET A CA 1
ATOM 2249 C C . MET A 1 282 ? -23.573 -0.949 33.196 1.00 84.00 282 MET A C 1
ATOM 2251 O O . MET A 1 282 ? -22.800 -0.241 33.843 1.00 84.00 282 MET A O 1
ATOM 2255 N N . TYR A 1 283 ? -23.904 -0.683 31.936 1.00 87.25 283 TYR A N 1
ATOM 2256 C CA . TYR A 1 283 ? -23.409 0.486 31.212 1.00 87.25 283 TYR A CA 1
ATOM 2257 C C . TYR A 1 283 ? -24.205 1.749 31.557 1.00 87.25 283 TYR A C 1
ATOM 2259 O O . TYR A 1 283 ? -25.418 1.709 31.751 1.00 87.25 283 TYR A O 1
ATOM 2267 N N . GLN A 1 284 ? -23.501 2.877 31.619 1.00 87.12 284 GLN A N 1
ATOM 2268 C CA . GLN A 1 284 ? -24.053 4.210 31.901 1.00 87.12 284 GLN A CA 1
ATOM 2269 C C . GLN A 1 284 ? -24.042 5.111 30.667 1.00 87.12 284 GLN A C 1
ATOM 2271 O O . GLN A 1 284 ? -24.806 6.069 30.595 1.00 87.12 284 GLN A O 1
ATOM 2276 N N . PHE A 1 285 ? -23.205 4.784 29.681 1.00 88.19 285 PHE A N 1
ATOM 2277 C CA . PHE A 1 285 ? -23.116 5.509 28.426 1.00 88.19 285 PHE A CA 1
ATOM 2278 C C . PHE A 1 285 ? -23.042 4.546 27.240 1.00 88.19 285 PHE A C 1
ATOM 2280 O O . PHE A 1 285 ? -22.383 3.506 27.317 1.00 88.19 285 PHE A O 1
ATOM 2287 N N . GLY A 1 286 ? -23.690 4.926 26.138 1.00 89.62 286 GLY A N 1
ATOM 2288 C CA . GLY A 1 286 ? -23.667 4.204 24.874 1.00 89.62 286 GLY A CA 1
ATOM 2289 C C . GLY A 1 286 ? -23.619 5.164 23.693 1.00 89.62 286 GLY A C 1
ATOM 2290 O O . GLY A 1 286 ? -24.387 6.124 23.615 1.00 89.62 286 GLY A O 1
ATOM 2291 N N . TRP A 1 287 ? -22.724 4.891 22.756 1.00 90.75 287 TRP A N 1
ATOM 2292 C CA . TRP A 1 287 ? -22.547 5.645 21.523 1.00 90.75 287 TRP A CA 1
ATOM 2293 C C . TRP A 1 287 ? -22.345 4.682 20.366 1.00 90.75 287 TRP A C 1
ATOM 2295 O O . TRP A 1 287 ? -21.770 3.605 20.540 1.00 90.75 287 TRP A O 1
ATOM 2305 N N . CYS A 1 288 ? -22.801 5.057 19.177 1.00 89.50 288 CYS A N 1
ATOM 2306 C CA . CYS A 1 288 ? -22.503 4.290 17.984 1.00 89.50 288 CYS A CA 1
ATOM 2307 C C . CYS A 1 288 ? -22.208 5.150 16.755 1.00 89.50 288 CYS A C 1
ATOM 2309 O O . CYS A 1 288 ? -22.800 6.210 16.534 1.00 89.50 288 CYS A O 1
ATOM 2311 N N . LEU A 1 289 ? -21.297 4.636 15.929 1.00 89.75 289 LEU A N 1
ATOM 2312 C CA . LEU A 1 289 ? -21.024 5.120 14.583 1.00 89.75 289 LEU A CA 1
ATOM 2313 C C . LEU A 1 289 ? -21.732 4.203 13.598 1.00 89.75 289 LEU A C 1
ATOM 2315 O O . LEU A 1 289 ? -21.325 3.055 13.429 1.00 89.75 289 LEU A O 1
ATOM 2319 N N . GLN A 1 290 ? -22.796 4.681 12.963 1.00 87.94 290 GLN A N 1
ATOM 2320 C CA . GLN A 1 290 ? -23.651 3.850 12.119 1.00 87.94 290 GLN A CA 1
ATOM 2321 C C . GLN A 1 290 ? -23.570 4.254 10.648 1.00 87.94 290 GLN A C 1
ATOM 2323 O O . GLN A 1 290 ? -23.707 5.430 10.315 1.00 87.94 290 GLN A O 1
ATOM 2328 N N . CYS A 1 291 ? -23.444 3.271 9.754 1.00 86.88 291 CYS A N 1
ATOM 2329 C CA . CYS A 1 291 ? -23.554 3.495 8.313 1.00 86.88 291 CYS A CA 1
ATOM 2330 C C . CYS A 1 291 ? -24.956 4.002 7.926 1.00 86.88 291 CYS A C 1
ATOM 2332 O O . CYS A 1 291 ? -25.975 3.450 8.353 1.00 86.88 291 CYS A O 1
ATOM 2334 N N . THR A 1 292 ? -25.033 5.032 7.077 1.00 84.62 292 THR A N 1
ATOM 2335 C CA . THR A 1 292 ? -26.318 5.609 6.628 1.00 84.62 292 THR A CA 1
ATOM 2336 C C . THR A 1 292 ? -27.081 4.690 5.677 1.00 84.62 292 THR A C 1
ATOM 2338 O O . THR A 1 292 ? -28.311 4.621 5.721 1.00 84.62 292 THR A O 1
ATOM 2341 N N . SER A 1 293 ? -26.351 3.986 4.814 1.00 82.38 293 SER A N 1
ATOM 2342 C CA . SER A 1 293 ? -26.890 3.063 3.819 1.00 82.38 293 SER A CA 1
ATOM 2343 C C . SER A 1 293 ? -26.977 1.645 4.374 1.00 82.38 293 SER A C 1
ATOM 2345 O O . SER A 1 293 ? -26.056 1.165 5.025 1.00 82.38 293 SER A O 1
ATOM 2347 N N . LYS A 1 294 ? -28.056 0.929 4.037 1.00 73.50 294 LYS A N 1
ATOM 2348 C CA . LYS A 1 294 ? -28.276 -0.470 4.450 1.00 73.50 294 LYS A CA 1
ATOM 2349 C C . LYS A 1 294 ? -27.288 -1.468 3.841 1.00 73.50 294 LYS A C 1
ATOM 2351 O O . LYS A 1 294 ? -27.272 -2.619 4.264 1.00 73.50 294 LYS A O 1
ATOM 2356 N N . HIS A 1 295 ? -26.532 -1.070 2.824 1.00 79.50 295 HIS A N 1
ATOM 2357 C CA . HIS A 1 295 ? -25.569 -1.939 2.138 1.00 79.50 295 HIS A CA 1
ATOM 2358 C C . HIS A 1 295 ? -24.117 -1.594 2.475 1.00 79.50 295 HIS A C 1
ATOM 2360 O O . HIS A 1 295 ? -23.202 -2.231 1.965 1.00 79.50 295 HIS A O 1
ATOM 2366 N N . HIS A 1 296 ? -23.905 -0.579 3.309 1.00 83.38 296 HIS A N 1
ATOM 2367 C CA . HIS A 1 296 ? -22.588 -0.146 3.743 1.00 83.38 296 HIS A CA 1
ATOM 2368 C C . HIS A 1 296 ? -22.225 -0.845 5.051 1.00 83.38 296 HIS A C 1
ATOM 2370 O O . HIS A 1 296 ? -23.050 -0.935 5.953 1.00 83.38 296 HIS A O 1
ATOM 2376 N N . PHE A 1 297 ? -20.995 -1.336 5.151 1.00 83.75 297 PHE A N 1
ATOM 2377 C CA . PHE A 1 297 ? -20.459 -1.970 6.350 1.00 83.75 297 PHE A CA 1
ATOM 2378 C C . PHE A 1 297 ? -19.031 -1.486 6.576 1.00 83.75 297 PHE A C 1
ATOM 2380 O O . PHE A 1 297 ? -18.327 -1.142 5.623 1.00 83.75 297 PHE A O 1
ATOM 2387 N N . PHE A 1 298 ? -18.608 -1.465 7.837 1.00 84.81 298 PHE A N 1
ATOM 2388 C CA . PHE A 1 298 ? -17.208 -1.236 8.162 1.00 84.81 298 PHE A CA 1
ATOM 2389 C C . PHE A 1 298 ? -16.393 -2.437 7.667 1.00 84.81 298 PHE A C 1
ATOM 2391 O O . PHE A 1 298 ? -16.734 -3.573 8.003 1.00 84.81 298 PHE A O 1
ATOM 2398 N N . PRO A 1 299 ? -15.345 -2.231 6.855 1.00 81.88 299 PRO A N 1
ATOM 2399 C CA . PRO A 1 299 ? -14.476 -3.318 6.429 1.00 81.88 299 PRO A CA 1
ATOM 2400 C C . PRO A 1 299 ? -13.829 -4.004 7.641 1.00 81.88 299 PRO A C 1
ATOM 2402 O O . PRO A 1 299 ? -13.458 -3.308 8.583 1.00 81.88 299 PRO A O 1
ATOM 2405 N N . PRO A 1 300 ? -13.579 -5.324 7.617 1.00 77.44 300 PRO A N 1
ATOM 2406 C CA . PRO A 1 300 ? -12.871 -6.003 8.707 1.00 77.44 300 PRO A CA 1
ATOM 2407 C C . PRO A 1 300 ? -11.526 -5.346 9.058 1.00 77.44 300 PRO A C 1
ATOM 2409 O O . PRO A 1 300 ? -11.187 -5.196 10.228 1.00 77.44 300 PRO A O 1
ATOM 2412 N N . GLN A 1 301 ? -10.805 -4.840 8.049 1.00 79.44 301 GLN A N 1
ATOM 2413 C CA . GLN A 1 301 ? -9.551 -4.106 8.244 1.00 79.44 301 GLN A CA 1
ATOM 2414 C C . GLN A 1 301 ? -9.704 -2.899 9.178 1.00 79.44 301 GLN A C 1
ATOM 2416 O O . GLN A 1 301 ? -8.812 -2.651 9.982 1.00 79.44 301 GLN A O 1
ATOM 2421 N N . TYR A 1 302 ? -10.839 -2.196 9.133 1.00 86.19 302 TYR A N 1
ATOM 2422 C CA . TYR A 1 302 ? -11.109 -1.089 10.047 1.00 86.19 302 TYR A CA 1
ATOM 2423 C C . TYR A 1 302 ? -11.094 -1.557 11.510 1.00 86.19 302 TYR A C 1
ATOM 2425 O O . TYR A 1 302 ? -10.474 -0.909 12.352 1.00 86.19 302 TYR A O 1
ATOM 2433 N N . PHE A 1 303 ? -11.702 -2.712 11.814 1.00 83.81 303 PHE A N 1
ATOM 2434 C CA . PHE A 1 303 ? -11.645 -3.276 13.165 1.00 83.81 303 PHE A CA 1
ATOM 2435 C C . PHE A 1 303 ? -10.227 -3.650 13.576 1.00 83.81 303 PHE A C 1
ATOM 2437 O O . PHE A 1 303 ? -9.850 -3.444 14.727 1.00 83.81 303 PHE A O 1
ATOM 2444 N N . HIS A 1 304 ? -9.442 -4.204 12.650 1.00 82.19 304 HIS A N 1
ATOM 2445 C CA . HIS A 1 304 ? -8.078 -4.635 12.942 1.00 82.19 304 HIS A CA 1
ATOM 2446 C C . HIS A 1 304 ? -7.214 -3.440 13.354 1.00 82.19 304 HIS A C 1
ATOM 2448 O O . HIS A 1 304 ? -6.600 -3.469 14.421 1.00 82.19 304 HIS A O 1
ATOM 2454 N N . VAL A 1 305 ? -7.244 -2.364 12.561 1.00 83.62 305 VAL A N 1
ATOM 2455 C CA . VAL A 1 305 ? -6.513 -1.122 12.849 1.00 83.62 305 VAL A CA 1
ATOM 2456 C C . VAL A 1 305 ? -7.009 -0.502 14.155 1.00 83.62 305 VAL A C 1
ATOM 2458 O O . VAL A 1 305 ? -6.209 -0.189 15.035 1.00 83.62 305 VAL A O 1
ATOM 2461 N N . LEU A 1 306 ? -8.331 -0.404 14.337 1.00 87.56 306 LEU A N 1
ATOM 2462 C CA . LEU A 1 306 ? -8.928 0.141 15.555 1.00 87.56 306 LEU A CA 1
ATOM 2463 C C . LEU A 1 306 ? -8.527 -0.657 16.804 1.00 87.56 306 LEU A C 1
ATOM 2465 O O . LEU A 1 306 ? -8.183 -0.069 17.829 1.00 87.56 306 LEU A O 1
ATOM 2469 N N . SER A 1 307 ? -8.527 -1.986 16.716 1.00 84.38 307 SER A N 1
ATOM 2470 C CA . SER A 1 307 ? -8.123 -2.877 17.806 1.00 84.38 307 SER A CA 1
ATOM 2471 C C . SER A 1 307 ? -6.660 -2.681 18.174 1.00 84.38 307 SER A C 1
ATOM 2473 O O . SER A 1 307 ? -6.350 -2.583 19.361 1.00 84.38 307 SER A O 1
ATOM 2475 N N . LEU A 1 308 ? -5.766 -2.573 17.182 1.00 79.81 308 LEU A N 1
ATOM 2476 C CA . LEU A 1 308 ? -4.356 -2.256 17.422 1.00 79.81 308 LEU A CA 1
ATOM 2477 C C . LEU A 1 308 ? -4.211 -0.882 18.088 1.00 79.81 308 LEU A C 1
ATOM 2479 O O . LEU A 1 308 ? -3.529 -0.770 19.106 1.00 79.81 308 LEU A O 1
ATOM 2483 N N . CYS A 1 309 ? -4.886 0.152 17.583 1.00 81.88 309 CYS A N 1
ATOM 2484 C CA . CYS A 1 309 ? -4.817 1.489 18.170 1.00 81.88 309 CYS A CA 1
ATOM 2485 C C . CYS A 1 309 ? -5.307 1.508 19.622 1.00 81.88 309 CYS A C 1
ATOM 2487 O O . CYS A 1 309 ? -4.590 1.992 20.497 1.00 81.88 309 CYS A O 1
ATOM 2489 N N . LEU A 1 310 ? -6.487 0.956 19.910 1.00 82.25 310 LEU A N 1
ATOM 2490 C CA . LEU A 1 310 ? -7.068 0.973 21.256 1.00 82.25 310 LEU A CA 1
ATOM 2491 C C . LEU A 1 310 ? -6.263 0.120 22.243 1.00 82.25 310 LEU A C 1
ATOM 2493 O O . LEU A 1 310 ? -5.959 0.577 23.347 1.00 82.25 310 LEU A O 1
ATOM 2497 N N . ALA A 1 311 ? -5.853 -1.084 21.839 1.00 75.06 311 ALA A N 1
ATOM 2498 C CA . ALA A 1 311 ? -5.025 -1.957 22.665 1.00 75.06 311 ALA A CA 1
ATOM 2499 C C . ALA A 1 311 ? -3.720 -1.270 23.088 1.00 75.06 311 ALA A C 1
ATOM 2501 O O . ALA A 1 311 ? -3.337 -1.312 24.259 1.00 75.06 311 ALA A O 1
ATOM 2502 N N . TYR A 1 312 ? -3.046 -0.603 22.150 1.00 71.75 312 TYR A N 1
ATOM 2503 C CA . TYR A 1 312 ? -1.730 -0.036 22.416 1.00 71.75 312 TYR A CA 1
ATOM 2504 C C . TYR A 1 312 ? -1.774 1.372 23.014 1.00 71.75 312 TYR A C 1
ATOM 2506 O O . TYR A 1 312 ? -0.978 1.677 23.899 1.00 71.75 312 TYR A O 1
ATOM 2514 N N . LYS A 1 313 ? -2.691 2.238 22.572 1.00 72.75 313 LYS A N 1
ATOM 2515 C CA . LYS A 1 313 ? -2.798 3.606 23.103 1.00 72.75 313 LYS A CA 1
ATOM 2516 C C . LYS A 1 313 ? -3.489 3.647 24.463 1.00 72.75 313 LYS A C 1
ATOM 2518 O O . LYS A 1 313 ? -3.094 4.446 25.309 1.00 72.75 313 LYS A O 1
ATOM 2523 N N . MET A 1 314 ? -4.499 2.799 24.676 1.00 69.69 314 MET A N 1
ATOM 2524 C CA . MET A 1 314 ? -5.405 2.928 25.824 1.00 69.69 314 MET A CA 1
ATOM 2525 C C . MET A 1 314 ? -5.243 1.805 26.854 1.00 69.69 314 MET A C 1
ATOM 2527 O O . MET A 1 314 ? -5.320 2.073 28.055 1.00 69.69 314 MET A O 1
ATOM 2531 N N . ALA A 1 315 ? -4.976 0.564 26.429 1.00 61.16 315 ALA A N 1
ATOM 2532 C CA . ALA A 1 315 ? -4.900 -0.566 27.361 1.00 61.16 315 ALA A CA 1
ATOM 2533 C C . ALA A 1 315 ? -3.497 -0.799 27.965 1.00 61.16 315 ALA A C 1
ATOM 2535 O O . ALA A 1 315 ? -3.399 -1.293 29.090 1.00 61.16 315 ALA A O 1
ATOM 2536 N N . LEU A 1 316 ? -2.406 -0.410 27.289 1.00 61.97 316 LEU A N 1
ATOM 2537 C CA . LEU A 1 316 ? -1.042 -0.540 27.833 1.00 61.97 316 LEU A CA 1
ATOM 2538 C C . LEU A 1 316 ? -0.817 0.387 29.046 1.00 61.97 316 LEU A C 1
ATOM 2540 O O . LEU A 1 316 ? -1.168 1.567 28.983 1.00 61.97 316 LEU A O 1
ATOM 2544 N N . PRO A 1 317 ? -0.216 -0.100 30.150 1.00 55.56 317 PRO A N 1
ATOM 2545 C CA . PRO A 1 317 ? 0.133 0.742 31.291 1.00 55.56 317 PRO A CA 1
ATOM 2546 C C . PRO A 1 317 ? 1.190 1.783 30.894 1.00 55.56 317 PRO A C 1
ATOM 2548 O O . PRO A 1 317 ? 2.217 1.455 30.297 1.00 55.56 317 PRO A O 1
ATOM 2551 N N . GLN A 1 318 ? 0.953 3.050 31.242 1.00 57.56 318 GLN A N 1
ATOM 2552 C CA . GLN A 1 318 ? 1.981 4.089 31.142 1.00 57.56 318 GLN A CA 1
ATOM 2553 C C . GLN A 1 318 ? 3.003 3.901 32.275 1.00 57.56 318 GLN A C 1
ATOM 2555 O O . GLN A 1 318 ? 2.640 3.429 33.352 1.00 57.56 318 GLN A O 1
ATOM 2560 N N . LYS A 1 319 ? 4.276 4.248 32.019 1.00 52.53 319 LYS A N 1
ATOM 2561 C CA . LYS A 1 319 ? 5.469 3.907 32.831 1.00 52.53 319 LYS A CA 1
ATOM 2562 C C . LYS A 1 319 ? 5.354 4.130 34.351 1.00 52.53 319 LYS A C 1
ATOM 2564 O O . LYS A 1 319 ? 6.091 3.475 35.080 1.00 52.53 319 LYS A O 1
ATOM 2569 N N . ASP A 1 320 ? 4.434 4.976 34.814 1.00 47.53 320 ASP A N 1
ATOM 2570 C CA . ASP A 1 320 ? 4.298 5.364 36.222 1.00 47.53 320 ASP A CA 1
ATOM 2571 C C . ASP A 1 320 ? 3.066 4.787 36.950 1.00 47.53 320 ASP A C 1
ATOM 2573 O O . ASP A 1 320 ? 2.902 5.062 38.138 1.00 47.53 320 ASP A O 1
ATOM 2577 N N . ASN A 1 321 ? 2.204 3.980 36.306 1.00 51.47 321 ASN A N 1
ATOM 2578 C CA . ASN A 1 321 ? 1.024 3.408 36.976 1.00 51.47 321 ASN A CA 1
ATOM 2579 C C . ASN A 1 321 ? 0.929 1.867 36.842 1.00 51.47 321 ASN A C 1
ATOM 2581 O O . ASN A 1 321 ? 0.515 1.367 35.794 1.00 51.47 321 ASN A O 1
ATOM 2585 N N . PRO A 1 322 ? 1.286 1.096 37.892 1.00 43.56 322 PRO A N 1
ATOM 2586 C CA . PRO A 1 322 ? 1.323 -0.371 37.882 1.00 43.56 322 PRO A CA 1
ATOM 2587 C C . PRO A 1 322 ? -0.048 -1.050 38.088 1.00 43.56 322 PRO A C 1
ATOM 2589 O O . PRO A 1 322 ? -0.099 -2.248 38.371 1.00 43.56 322 PRO A O 1
ATOM 2592 N N . LEU A 1 323 ? -1.164 -0.320 37.996 1.00 46.75 323 LEU A N 1
ATOM 2593 C CA . LEU A 1 323 ? -2.497 -0.889 38.210 1.00 46.75 323 LEU A CA 1
ATOM 2594 C C . LEU A 1 323 ? -2.918 -1.821 37.055 1.00 46.75 323 LEU A C 1
ATOM 2596 O O . LEU A 1 323 ? -2.713 -1.527 35.876 1.00 46.75 323 LEU A O 1
ATOM 2600 N N . MET A 1 324 ? -3.499 -2.973 37.414 1.00 50.09 324 MET A N 1
ATOM 2601 C CA . MET A 1 324 ? -3.888 -4.053 36.499 1.00 50.09 324 MET A CA 1
ATOM 2602 C C . MET A 1 324 ? -5.023 -3.640 35.550 1.00 50.09 324 MET A C 1
ATOM 2604 O O . MET A 1 324 ? -6.194 -3.897 35.816 1.00 50.09 324 MET A O 1
ATOM 2608 N N . ARG A 1 325 ? -4.678 -3.068 34.397 1.00 59.81 325 ARG A N 1
ATOM 2609 C CA . ARG A 1 325 ? -5.605 -2.894 33.269 1.00 59.81 325 ARG A CA 1
ATOM 2610 C C . ARG A 1 325 ? -5.868 -4.253 32.624 1.00 59.81 325 ARG A C 1
ATOM 2612 O O . ARG A 1 325 ? -5.080 -4.705 31.803 1.00 59.81 325 ARG A O 1
ATOM 2619 N N . ARG A 1 326 ? -6.930 -4.954 33.025 1.00 68.88 326 ARG A N 1
ATOM 2620 C CA . ARG A 1 326 ? -7.337 -6.183 32.326 1.00 68.88 326 ARG A CA 1
ATOM 2621 C C . ARG A 1 326 ? -8.025 -5.821 31.020 1.00 68.88 326 ARG A C 1
ATOM 2623 O O . ARG A 1 326 ? -8.933 -4.994 31.011 1.00 68.88 326 ARG A O 1
ATOM 2630 N N . CYS A 1 327 ? -7.580 -6.444 29.939 1.00 78.81 327 CYS A N 1
ATOM 2631 C CA . CYS A 1 327 ? -8.035 -6.174 28.587 1.00 78.81 327 CYS A CA 1
ATOM 2632 C C . CYS A 1 327 ? -8.459 -7.487 27.916 1.00 78.81 327 CYS A C 1
ATOM 2634 O O . CYS A 1 327 ? -7.695 -8.446 27.846 1.00 78.81 327 CYS A O 1
ATOM 2636 N N . THR A 1 328 ? -9.708 -7.564 27.480 1.00 84.94 328 THR A N 1
ATOM 2637 C CA . THR A 1 328 ? -10.329 -8.789 26.977 1.00 84.94 328 THR A CA 1
ATOM 2638 C C . THR A 1 328 ? -10.698 -8.595 25.518 1.00 84.94 328 THR A C 1
ATOM 2640 O O . THR A 1 328 ? -11.434 -7.667 25.196 1.00 84.94 328 THR A O 1
ATOM 2643 N N . PHE A 1 329 ? -10.199 -9.474 24.652 1.00 85.88 329 PHE A N 1
ATOM 2644 C CA . PHE A 1 329 ? -10.448 -9.440 23.211 1.00 85.88 329 PHE A CA 1
ATOM 2645 C C . PHE A 1 329 ? -11.336 -10.606 22.763 1.00 85.88 329 PHE A C 1
ATOM 2647 O O . PHE A 1 329 ? -11.239 -11.713 23.305 1.00 85.88 329 PHE A O 1
ATOM 2654 N N . TRP A 1 330 ? -12.152 -10.362 21.738 1.00 86.62 330 TRP A N 1
ATOM 2655 C CA . TRP A 1 330 ? -12.860 -11.358 20.922 1.00 86.62 330 TRP A CA 1
ATOM 2656 C C . TRP A 1 330 ? -12.945 -10.867 19.471 1.00 86.62 330 TRP A C 1
ATOM 2658 O O . TRP A 1 330 ? -12.610 -9.720 19.185 1.00 86.62 330 TRP A O 1
ATOM 2668 N N . LYS A 1 331 ? -13.400 -11.725 18.552 1.00 82.88 331 LYS A N 1
ATOM 2669 C CA . LYS A 1 331 ? -13.324 -11.525 17.090 1.00 82.88 331 LYS A CA 1
ATOM 2670 C C . LYS A 1 331 ? -13.694 -10.125 16.577 1.00 82.88 331 LYS A C 1
ATOM 2672 O O . LYS A 1 331 ? -13.033 -9.617 15.682 1.00 82.88 331 LYS A O 1
ATOM 2677 N N . ASN A 1 332 ? -14.706 -9.496 17.179 1.00 84.56 332 ASN A N 1
ATOM 2678 C CA . ASN A 1 332 ? -15.248 -8.207 16.746 1.00 84.56 332 ASN A CA 1
ATOM 2679 C C . ASN A 1 332 ? -15.251 -7.156 17.863 1.00 84.56 332 ASN A C 1
ATOM 2681 O O . ASN A 1 332 ? -15.889 -6.115 17.711 1.00 84.56 332 ASN A O 1
ATOM 2685 N N . GLY A 1 333 ? -14.597 -7.404 19.001 1.00 88.12 333 GLY A N 1
ATOM 2686 C CA . GLY A 1 333 ? -14.593 -6.419 20.072 1.00 88.12 333 GLY A CA 1
ATOM 2687 C C . GLY A 1 333 ? -13.498 -6.569 21.116 1.00 88.12 333 GLY A C 1
ATOM 2688 O O . GLY A 1 333 ? -12.728 -7.528 21.165 1.00 88.12 333 GLY A O 1
ATOM 2689 N N . LEU A 1 334 ? -13.431 -5.533 21.935 1.00 88.50 334 LEU A N 1
ATOM 2690 C CA . LEU A 1 334 ? -12.420 -5.299 22.944 1.00 88.50 334 LEU A CA 1
ATOM 2691 C C . LEU A 1 334 ? -13.101 -4.653 24.151 1.00 88.50 334 LEU A C 1
ATOM 2693 O O . LEU A 1 334 ? -13.884 -3.712 24.013 1.00 88.50 334 LEU A O 1
ATOM 2697 N N . TYR A 1 335 ? -12.748 -5.118 25.342 1.00 88.75 335 TYR A N 1
ATOM 2698 C CA . TYR A 1 335 ? -13.146 -4.508 26.600 1.00 88.75 335 TYR A CA 1
ATOM 2699 C C . TYR A 1 335 ? -11.950 -4.298 27.522 1.00 88.75 335 TYR A C 1
ATOM 2701 O O . TYR A 1 335 ? -11.131 -5.201 27.682 1.00 88.75 335 TYR A O 1
ATOM 2709 N N . TRP A 1 336 ? -11.858 -3.140 28.170 1.00 85.88 336 TRP A N 1
ATOM 2710 C CA . TRP A 1 336 ? -10.823 -2.880 29.170 1.00 85.88 336 TRP A CA 1
ATOM 2711 C C . TRP A 1 336 ? -11.323 -1.998 30.308 1.00 85.88 336 TRP A C 1
ATOM 2713 O O . TRP A 1 336 ? -12.283 -1.246 30.154 1.00 85.88 336 TRP A O 1
ATOM 2723 N N . PHE A 1 337 ? -10.617 -2.059 31.435 1.00 78.75 337 PHE A N 1
ATOM 2724 C CA . PHE A 1 337 ? -10.761 -1.111 32.537 1.00 78.75 337 PHE A CA 1
ATOM 2725 C C . PHE A 1 337 ? -9.537 -0.206 32.629 1.00 78.75 337 PHE A C 1
ATOM 2727 O O . PHE A 1 337 ? -8.401 -0.665 32.458 1.00 78.75 337 PHE A O 1
ATOM 2734 N N . ASN A 1 338 ? -9.762 1.074 32.915 1.00 71.00 338 ASN A N 1
ATOM 2735 C CA . ASN A 1 338 ? -8.687 1.977 33.308 1.00 71.00 338 ASN A CA 1
ATOM 2736 C C . ASN A 1 338 ? -8.446 1.937 34.832 1.00 71.00 338 ASN A C 1
ATOM 2738 O O . ASN A 1 338 ? -9.110 1.233 35.583 1.00 71.00 338 ASN A O 1
ATOM 2742 N N . ASP A 1 339 ? -7.466 2.712 35.278 1.00 63.69 339 ASP A N 1
ATOM 2743 C CA . ASP A 1 339 ? -7.074 2.927 36.676 1.00 63.69 339 ASP A CA 1
ATOM 2744 C C . ASP A 1 339 ? -8.104 3.688 37.529 1.00 63.69 339 ASP A C 1
ATOM 2746 O O . ASP A 1 339 ? -7.899 3.851 38.729 1.00 63.69 339 ASP A O 1
ATOM 2750 N N . HIS A 1 340 ? -9.194 4.149 36.919 1.00 67.44 340 HIS A N 1
ATOM 2751 C CA . HIS A 1 340 ? -10.268 4.904 37.559 1.00 67.44 340 HIS A CA 1
ATOM 2752 C C . HIS A 1 340 ? -11.594 4.122 37.561 1.00 67.44 340 HIS A C 1
ATOM 2754 O O . HIS A 1 340 ? -12.659 4.736 37.613 1.00 67.44 340 HIS A O 1
ATOM 2760 N N . ASP A 1 341 ? -11.529 2.791 37.423 1.00 74.81 341 ASP A N 1
ATOM 2761 C CA . ASP A 1 341 ? -12.677 1.874 37.366 1.00 74.81 341 ASP A CA 1
ATOM 2762 C C . ASP A 1 341 ? -13.715 2.232 36.285 1.00 74.81 341 ASP A C 1
ATOM 2764 O O . ASP A 1 341 ? -14.907 1.927 36.388 1.00 74.81 341 ASP A O 1
ATOM 2768 N N . VAL A 1 342 ? -13.251 2.863 35.200 1.00 80.62 342 VAL A N 1
ATOM 2769 C CA . VAL A 1 342 ? -14.039 3.080 33.988 1.00 80.62 342 VAL A CA 1
ATOM 2770 C C . VAL A 1 342 ? -13.803 1.906 33.045 1.00 80.62 342 VAL A C 1
ATOM 2772 O O . VAL A 1 342 ? -12.724 1.749 32.466 1.00 80.62 342 VAL A O 1
ATOM 2775 N N . GLY A 1 343 ? -14.832 1.082 32.884 1.00 86.75 343 GLY A N 1
ATOM 2776 C CA . GLY A 1 343 ? -14.907 0.029 31.880 1.00 86.75 343 GLY A CA 1
ATOM 2777 C C . GLY A 1 343 ? -15.309 0.606 30.528 1.00 86.75 343 GLY A C 1
ATOM 2778 O O . GLY A 1 343 ? -16.270 1.367 30.435 1.00 86.75 343 GLY A O 1
ATOM 2779 N N . SER A 1 344 ? -14.579 0.243 29.479 1.00 89.06 344 SER A N 1
ATOM 2780 C CA . SER A 1 344 ? -14.826 0.677 28.103 1.00 89.06 344 SER A CA 1
ATOM 2781 C C . SER A 1 344 ? -14.926 -0.533 27.192 1.00 89.06 344 SER A C 1
ATOM 2783 O O . SER A 1 344 ? -14.022 -1.363 27.146 1.00 89.06 344 SER A O 1
ATOM 2785 N N . LEU A 1 345 ? -16.040 -0.622 26.477 1.00 91.06 345 LEU A N 1
ATOM 2786 C CA . LEU A 1 345 ? -16.338 -1.633 25.476 1.00 91.06 345 LEU A CA 1
ATOM 2787 C C . LEU A 1 345 ? -16.321 -0.977 24.102 1.00 91.06 345 LEU A C 1
ATOM 2789 O O . LEU A 1 345 ? -17.015 0.019 23.904 1.00 91.06 345 LEU A O 1
ATOM 2793 N N . VAL A 1 346 ? -15.608 -1.577 23.154 1.00 91.12 346 VAL A N 1
ATOM 2794 C CA . VAL A 1 346 ? -15.705 -1.242 21.732 1.00 91.12 346 VAL A CA 1
ATOM 2795 C C . VAL A 1 346 ? -15.972 -2.518 20.945 1.00 91.12 346 VAL A C 1
ATOM 2797 O O . VAL A 1 346 ? -15.230 -3.488 21.070 1.00 91.12 346 VAL A O 1
ATOM 2800 N N . GLU A 1 347 ? -17.032 -2.531 20.142 1.00 90.00 347 GLU A N 1
ATOM 2801 C CA . GLU A 1 347 ? -17.430 -3.697 19.347 1.00 90.00 347 GLU A CA 1
ATOM 2802 C C . GLU A 1 347 ? -17.943 -3.271 17.969 1.00 90.00 347 GLU A C 1
ATOM 2804 O O . GLU A 1 347 ? -18.687 -2.298 17.851 1.00 90.00 347 GLU A O 1
ATOM 2809 N N . ILE A 1 348 ? -17.586 -4.013 16.921 1.00 87.44 348 ILE A N 1
ATOM 2810 C CA . ILE A 1 348 ? -18.262 -3.922 15.626 1.00 87.44 348 ILE A CA 1
ATOM 2811 C C . ILE A 1 348 ? -19.412 -4.917 15.601 1.00 87.44 348 ILE A C 1
ATOM 2813 O O . ILE A 1 348 ? -19.232 -6.127 15.731 1.00 87.44 348 ILE A O 1
ATOM 2817 N N . VAL A 1 349 ? -20.615 -4.384 15.416 1.00 82.94 349 VAL A N 1
ATOM 2818 C CA . VAL A 1 349 ? -21.834 -5.181 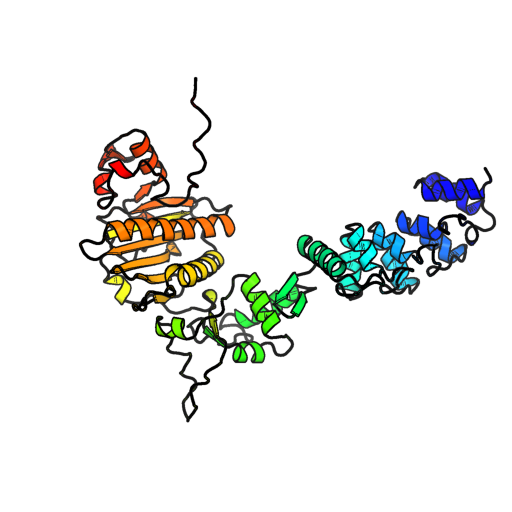15.332 1.00 82.94 349 VAL A CA 1
ATOM 2819 C C . VAL A 1 349 ? -22.169 -5.391 13.858 1.00 82.94 349 VAL A C 1
ATOM 2821 O O . VAL A 1 349 ? -22.774 -4.523 13.221 1.00 82.94 349 VAL A O 1
ATOM 2824 N N . ASP A 1 350 ? -21.772 -6.548 13.323 1.00 71.62 350 ASP A N 1
ATOM 2825 C CA . ASP A 1 350 ? -21.889 -6.893 11.896 1.00 71.62 350 ASP A CA 1
ATOM 2826 C C . ASP A 1 350 ? -23.329 -6.780 11.372 1.00 71.62 350 ASP A C 1
ATOM 2828 O O . ASP A 1 350 ? -23.570 -6.174 10.327 1.00 71.62 350 ASP A O 1
ATOM 2832 N N . GLU A 1 351 ? -24.307 -7.287 12.133 1.00 67.12 351 GLU A N 1
ATOM 2833 C CA . GLU A 1 351 ? -25.737 -7.246 11.778 1.00 67.12 351 GLU A CA 1
ATOM 2834 C C . GLU A 1 351 ? -26.275 -5.811 11.640 1.00 67.12 351 GLU A C 1
ATOM 2836 O O . GLU A 1 351 ? -27.223 -5.549 10.896 1.00 67.12 351 GLU A O 1
ATOM 2841 N N . SER A 1 352 ? -25.644 -4.867 12.341 1.00 64.31 352 SER A N 1
ATOM 2842 C CA . SER A 1 352 ? -26.114 -3.493 12.508 1.00 64.31 352 SER A CA 1
ATOM 2843 C C . SER A 1 352 ? -25.271 -2.436 11.813 1.00 64.31 352 SER A C 1
ATOM 2845 O O . SER A 1 352 ? -25.656 -1.260 11.813 1.00 64.31 352 SER A O 1
ATOM 2847 N N . GLN A 1 353 ? -24.163 -2.853 11.191 1.00 75.88 353 GLN A N 1
ATOM 2848 C CA . GLN A 1 353 ? -23.270 -1.990 10.416 1.00 75.88 353 GLN A CA 1
ATOM 2849 C C . GLN A 1 353 ? -22.787 -0.787 11.235 1.00 75.88 353 GLN A C 1
ATOM 2851 O O . GLN A 1 353 ? -22.738 0.346 10.738 1.00 75.88 353 GLN 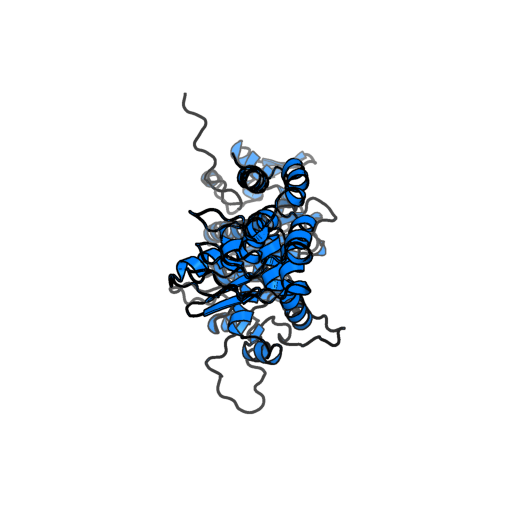A O 1
ATOM 2856 N N . CYS A 1 354 ? -22.491 -1.018 12.516 1.00 86.88 354 CYS A N 1
ATOM 2857 C CA . CYS A 1 354 ? -22.095 0.037 13.432 1.00 86.88 354 CYS A CA 1
ATOM 2858 C C . CYS A 1 354 ? -20.913 -0.347 14.313 1.00 86.88 354 CYS A C 1
ATOM 2860 O O . CYS A 1 354 ? -20.774 -1.497 14.733 1.00 86.88 354 CYS A O 1
ATOM 2862 N N . VAL A 1 355 ? -20.126 0.664 14.658 1.00 90.19 355 VAL A N 1
ATOM 2863 C CA . VAL A 1 355 ? -19.170 0.604 15.762 1.00 90.19 355 VAL A CA 1
ATOM 2864 C C . VAL A 1 355 ? -19.908 1.027 17.018 1.00 90.19 355 VAL A C 1
ATOM 2866 O O . VAL A 1 355 ? -20.496 2.105 17.046 1.00 90.19 355 VAL A O 1
ATOM 2869 N N . LEU A 1 356 ? -19.904 0.181 18.033 1.00 90.81 356 LEU A N 1
ATOM 2870 C CA . LEU A 1 356 ? -20.532 0.412 19.321 1.00 90.81 356 LEU A CA 1
ATOM 2871 C C . LEU A 1 356 ? -19.458 0.750 20.351 1.00 90.81 356 LEU A C 1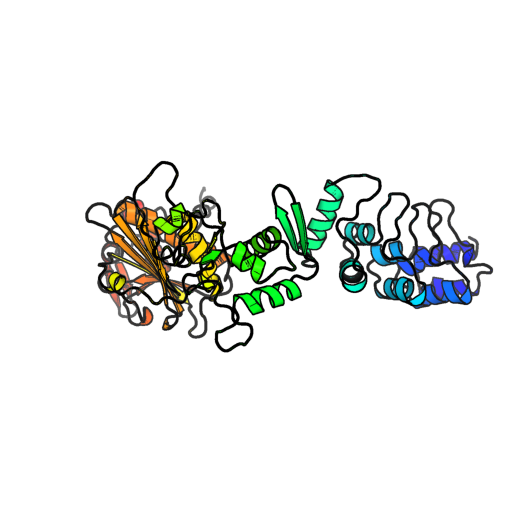
ATOM 2873 O O . LEU A 1 356 ? -18.471 0.029 20.471 1.00 90.81 356 LEU A O 1
ATOM 2877 N N . VAL A 1 357 ? -19.685 1.810 21.122 1.00 91.75 357 VAL A N 1
ATOM 2878 C CA . VAL A 1 357 ? -18.890 2.171 22.294 1.00 91.75 357 VAL A CA 1
ATOM 2879 C C . VAL A 1 357 ? -19.817 2.204 23.501 1.00 91.75 357 VAL A C 1
ATOM 2881 O O . VAL A 1 357 ? -20.764 2.987 23.527 1.00 91.75 357 VAL A O 1
ATOM 2884 N N . MET A 1 358 ? -19.549 1.374 24.505 1.00 91.06 358 MET A N 1
ATOM 2885 C CA . MET A 1 358 ? -20.292 1.381 25.769 1.00 91.06 358 MET A CA 1
ATOM 2886 C C . MET A 1 358 ? -19.330 1.627 26.922 1.00 91.06 358 MET A C 1
ATOM 2888 O O . MET A 1 358 ? -18.219 1.096 26.930 1.00 91.06 358 MET A O 1
ATOM 2892 N N . MET A 1 359 ? -19.747 2.420 27.905 1.00 89.50 359 MET A N 1
ATOM 2893 C CA . MET A 1 359 ? -18.912 2.725 29.065 1.00 89.50 359 MET A CA 1
ATOM 2894 C C . MET A 1 359 ? -19.673 2.539 30.370 1.00 89.50 359 MET A C 1
ATOM 2896 O O . MET A 1 359 ? -20.875 2.800 30.465 1.00 89.50 359 MET A O 1
ATOM 2900 N N . SER A 1 360 ? -18.956 2.044 31.368 1.00 88.19 360 SER A N 1
ATOM 2901 C CA . SER A 1 360 ? -19.438 1.794 32.722 1.00 88.19 360 SER A CA 1
ATOM 2902 C C . SER A 1 360 ? -18.447 2.395 33.706 1.00 88.19 360 SER A C 1
ATOM 2904 O O . SER A 1 360 ? -17.244 2.283 33.497 1.00 88.19 360 SER A O 1
ATOM 2906 N N . CYS A 1 361 ? -18.926 2.995 34.785 1.00 83.50 361 CYS A N 1
ATOM 2907 C CA . CYS A 1 361 ? -18.083 3.631 35.785 1.00 83.50 361 CYS A CA 1
ATOM 2908 C C . CYS A 1 361 ? -18.640 3.386 37.195 1.00 83.50 361 CYS A C 1
ATOM 2910 O O . CYS A 1 361 ? -19.857 3.412 37.417 1.00 83.50 361 CYS A O 1
ATOM 2912 N N . GLU A 1 362 ? -17.758 3.188 38.178 1.00 75.88 362 GLU A N 1
ATOM 2913 C CA . GLU A 1 362 ? -18.168 3.194 39.583 1.00 75.88 362 GLU A CA 1
ATOM 2914 C C . GLU A 1 362 ? -18.644 4.589 40.031 1.00 75.88 362 GLU A C 1
ATOM 2916 O O . GLU A 1 362 ? -18.262 5.629 39.482 1.00 75.88 362 GLU A O 1
ATOM 2921 N N . LYS A 1 363 ? -19.529 4.629 41.037 1.00 66.62 363 LYS A N 1
ATOM 2922 C CA . LYS A 1 363 ? -20.136 5.882 41.515 1.00 66.62 363 LYS A CA 1
ATOM 2923 C C . LYS A 1 363 ? -19.063 6.855 42.014 1.00 66.62 363 LYS A C 1
ATOM 2925 O O . LYS A 1 363 ? -18.383 6.566 42.991 1.00 66.62 363 LYS A O 1
ATOM 2930 N N . GLY A 1 364 ? -19.013 8.045 41.412 1.00 63.28 364 GLY A N 1
ATOM 2931 C CA . GLY A 1 364 ? -18.117 9.139 41.814 1.00 63.28 364 GLY A CA 1
ATOM 2932 C C . GLY A 1 364 ? -16.982 9.443 40.833 1.00 63.28 364 GLY A C 1
ATOM 2933 O O . GLY A 1 364 ? -16.289 10.434 41.032 1.00 63.28 364 GLY A O 1
ATOM 2934 N N . TYR A 1 365 ? -16.825 8.655 39.765 1.00 64.44 365 TYR A N 1
ATOM 2935 C CA . TYR A 1 365 ? -15.774 8.836 38.752 1.00 64.44 365 TYR A CA 1
ATOM 2936 C C . TYR A 1 365 ? -16.313 9.268 37.369 1.00 64.44 365 TYR A C 1
ATOM 2938 O O . TYR A 1 365 ? -15.647 9.090 36.348 1.00 64.44 365 TYR A O 1
ATOM 2946 N N . SER A 1 366 ? -17.503 9.884 37.323 1.00 67.62 366 SER A N 1
ATOM 2947 C CA . SER A 1 366 ? -18.176 10.332 36.088 1.00 67.62 366 SER A CA 1
ATOM 2948 C C . SER A 1 366 ? -17.307 11.243 35.214 1.00 67.62 366 SER A C 1
ATOM 2950 O O . SER A 1 366 ? -17.298 11.107 33.992 1.00 67.62 366 SER A O 1
ATOM 2952 N N . ASP A 1 367 ? -16.507 12.117 35.827 1.00 71.06 367 ASP A N 1
ATOM 2953 C CA . ASP A 1 367 ? -15.636 13.052 35.104 1.00 71.06 367 ASP A CA 1
ATOM 2954 C C . ASP A 1 367 ? -14.515 12.322 34.340 1.00 71.06 367 ASP A C 1
ATOM 2956 O O . ASP A 1 367 ? -14.160 12.693 33.216 1.00 71.06 367 ASP A O 1
ATOM 2960 N N . ASN A 1 368 ? -14.001 11.223 34.904 1.00 73.50 368 ASN A N 1
ATOM 2961 C CA . ASN A 1 368 ? -12.998 10.384 34.245 1.00 73.50 368 ASN A CA 1
ATOM 2962 C C . ASN A 1 368 ? -13.601 9.632 33.059 1.00 73.50 368 ASN A C 1
ATOM 2964 O O . ASN A 1 368 ? -12.948 9.500 32.020 1.00 73.50 368 ASN A O 1
ATOM 2968 N N . MET A 1 369 ? -14.856 9.187 33.184 1.00 79.19 369 MET A N 1
ATOM 2969 C CA . MET A 1 369 ? -15.591 8.585 32.074 1.00 79.19 369 MET A CA 1
ATOM 2970 C C . MET A 1 369 ? -15.762 9.584 30.927 1.00 79.19 369 MET A C 1
ATOM 2972 O O . MET A 1 369 ? -15.513 9.228 29.779 1.00 79.19 369 MET A O 1
ATOM 2976 N N . VAL A 1 370 ? -16.100 10.844 31.217 1.00 78.25 370 VAL A N 1
ATOM 2977 C CA . VAL A 1 370 ? -16.234 11.899 30.198 1.00 78.25 370 VAL A CA 1
ATOM 2978 C C . VAL A 1 370 ? -14.921 12.128 29.441 1.00 78.25 370 VAL A C 1
ATOM 2980 O O . VAL A 1 370 ? -14.940 12.209 28.208 1.00 78.25 370 VAL A O 1
ATOM 2983 N N . SER A 1 371 ? -13.782 12.195 30.142 1.00 77.44 371 SER A N 1
ATOM 2984 C CA . SER A 1 371 ? -12.475 12.355 29.488 1.00 77.44 371 SER A CA 1
ATOM 2985 C C . SER A 1 371 ? -12.110 11.139 28.638 1.00 77.44 371 SER A C 1
ATOM 2987 O O . SER A 1 371 ? -11.759 11.302 27.472 1.00 77.44 371 SER A O 1
ATOM 2989 N N . LEU A 1 372 ? -12.227 9.923 29.185 1.00 79.69 372 LEU A N 1
ATOM 2990 C CA . LEU A 1 372 ? -11.875 8.704 28.455 1.00 79.69 372 LEU A CA 1
ATOM 2991 C C . LEU A 1 372 ? -12.776 8.505 27.232 1.00 79.69 372 LEU A C 1
ATOM 2993 O O . LEU A 1 372 ? -12.298 8.130 26.166 1.00 79.69 372 LEU A O 1
ATOM 2997 N N . ARG A 1 373 ? -14.069 8.812 27.357 1.00 85.25 373 ARG A N 1
ATOM 2998 C CA . ARG A 1 373 ? -15.031 8.755 26.255 1.00 85.25 373 ARG A CA 1
ATOM 2999 C C . ARG A 1 373 ? -14.590 9.613 25.077 1.00 85.25 373 ARG A C 1
ATOM 3001 O O . ARG A 1 373 ? -14.631 9.147 23.941 1.00 85.25 373 ARG A O 1
ATOM 3008 N N . ARG A 1 374 ? -14.160 10.852 25.339 1.00 81.44 374 ARG A N 1
ATOM 3009 C CA . ARG A 1 374 ? -13.645 11.755 24.301 1.00 81.44 374 ARG A CA 1
ATOM 3010 C C . ARG A 1 374 ? -12.472 11.114 23.566 1.00 81.44 374 ARG A C 1
ATOM 3012 O O . ARG A 1 374 ? -12.428 11.162 22.341 1.00 81.44 374 ARG A O 1
ATOM 3019 N N . ASP A 1 375 ? -11.542 10.535 24.314 1.00 81.12 375 ASP A N 1
ATOM 3020 C CA . ASP A 1 375 ? -10.310 9.985 23.757 1.00 81.12 375 ASP A CA 1
ATOM 3021 C C . ASP A 1 375 ? -10.597 8.710 22.937 1.00 81.12 375 ASP A C 1
ATOM 3023 O O . ASP A 1 375 ? -10.086 8.563 21.828 1.00 81.12 375 ASP A O 1
ATOM 3027 N N . VAL A 1 376 ? -11.493 7.836 23.417 1.00 86.50 376 VAL A N 1
ATOM 3028 C CA . VAL A 1 376 ? -11.930 6.624 22.698 1.00 86.50 376 VAL A CA 1
ATOM 3029 C C . VAL A 1 376 ? -12.696 6.972 21.423 1.00 86.50 376 VAL A C 1
ATOM 3031 O O . VAL A 1 376 ? -12.338 6.485 20.354 1.00 86.50 376 VAL A O 1
ATOM 3034 N N . ILE A 1 377 ? -13.722 7.828 21.500 1.00 87.81 377 ILE A N 1
ATOM 3035 C CA . ILE A 1 377 ? -14.501 8.226 20.315 1.00 87.81 377 ILE A CA 1
ATOM 3036 C C . ILE A 1 377 ? -13.608 8.982 19.322 1.00 87.81 377 ILE A C 1
ATOM 3038 O O . ILE A 1 377 ? -13.692 8.758 18.115 1.00 87.81 377 ILE A O 1
ATOM 3042 N N . GLY A 1 378 ? -12.716 9.843 19.819 1.00 85.25 378 GLY A N 1
ATOM 3043 C CA . GLY A 1 378 ? -11.731 10.540 18.999 1.00 85.25 378 GLY A CA 1
ATOM 3044 C C . GLY A 1 378 ? -10.861 9.576 18.193 1.00 85.25 378 GLY A C 1
ATOM 3045 O O . GLY A 1 378 ? -10.701 9.772 16.990 1.00 85.25 378 GLY A O 1
ATOM 3046 N N . GLU A 1 379 ? -10.370 8.507 18.822 1.00 86.81 379 GLU A N 1
ATOM 3047 C CA . GLU A 1 379 ? -9.581 7.472 18.148 1.00 86.81 379 GLU A CA 1
ATOM 3048 C C . GLU A 1 379 ? -10.420 6.689 17.123 1.00 86.81 379 GLU A C 1
ATOM 3050 O O . GLU A 1 379 ? -9.996 6.545 15.977 1.00 86.81 379 GLU A O 1
ATOM 3055 N N . VAL A 1 380 ? -11.642 6.270 17.481 1.00 89.69 380 VAL A N 1
ATOM 3056 C CA . VAL A 1 380 ? -12.590 5.597 16.565 1.00 89.69 380 VAL A CA 1
ATOM 3057 C C . VAL A 1 380 ? -12.819 6.431 15.299 1.00 89.69 380 VAL A C 1
ATOM 3059 O O . VAL A 1 380 ? -12.776 5.903 14.182 1.00 89.69 380 VAL A O 1
ATOM 3062 N N . MET A 1 381 ? -13.020 7.740 15.463 1.00 87.62 381 MET A N 1
ATOM 3063 C CA . MET A 1 381 ? -13.235 8.677 14.360 1.00 87.62 381 MET A CA 1
ATOM 3064 C C . MET A 1 381 ? -11.960 8.978 13.570 1.00 87.62 381 MET A C 1
ATOM 3066 O O . MET A 1 381 ? -12.046 9.200 12.362 1.00 87.62 381 MET A O 1
ATOM 3070 N N . SER A 1 382 ? -10.792 8.987 14.219 1.00 88.25 382 SER A N 1
ATOM 3071 C CA . SER A 1 382 ? -9.495 9.140 13.548 1.00 88.25 382 SER A CA 1
ATOM 3072 C C . SER A 1 382 ? -9.251 7.979 12.591 1.00 88.25 382 SER A C 1
ATOM 3074 O O . SER A 1 382 ? -9.090 8.201 11.393 1.00 88.25 382 SER A O 1
ATOM 3076 N N . VAL A 1 383 ? -9.359 6.744 13.096 1.00 88.06 383 VAL A N 1
ATOM 3077 C CA . VAL A 1 383 ? -9.204 5.526 12.288 1.00 88.06 383 VAL A CA 1
ATOM 3078 C C . VAL A 1 383 ? -10.246 5.493 11.167 1.00 88.06 383 VAL A C 1
ATOM 3080 O O . VAL A 1 383 ? -9.945 5.103 10.047 1.00 88.06 383 VAL A O 1
ATOM 3083 N N . TYR A 1 384 ? -11.474 5.962 11.413 1.00 88.19 384 TYR A N 1
ATOM 3084 C CA . TYR A 1 384 ? -12.520 5.968 10.383 1.00 88.19 384 TYR A CA 1
ATOM 3085 C C . TYR A 1 384 ? -12.160 6.898 9.215 1.00 88.19 384 TYR A C 1
ATOM 3087 O O . TYR A 1 384 ? -12.302 6.511 8.054 1.00 88.19 384 TYR A O 1
ATOM 3095 N N . LYS A 1 385 ? -11.656 8.101 9.513 1.00 87.81 385 LYS A N 1
ATOM 3096 C CA . LYS A 1 385 ? -11.238 9.071 8.491 1.00 87.81 385 LYS A CA 1
ATOM 3097 C C . LYS A 1 385 ? -10.044 8.580 7.676 1.00 87.81 385 LYS A C 1
ATOM 3099 O O . LYS A 1 385 ? -9.956 8.907 6.498 1.00 87.81 385 LYS A O 1
ATOM 3104 N N . GLU A 1 386 ? -9.143 7.825 8.294 1.00 85.94 386 GLU A N 1
ATOM 3105 C CA . GLU A 1 386 ? -7.949 7.293 7.636 1.00 85.94 386 GLU A CA 1
ATOM 3106 C C . GLU A 1 386 ? -8.268 6.043 6.808 1.00 85.94 386 GLU A C 1
ATOM 3108 O O . GLU A 1 386 ? -7.911 5.971 5.633 1.00 85.94 386 GLU A O 1
ATOM 3113 N N . SER A 1 387 ? -8.992 5.079 7.381 1.00 84.06 387 SER A N 1
ATOM 3114 C CA . SER A 1 387 ? -9.229 3.781 6.745 1.00 84.06 387 SER A CA 1
ATOM 3115 C C . SER A 1 387 ? -10.421 3.770 5.784 1.00 84.06 387 SER A C 1
ATOM 3117 O O . SER A 1 387 ? -10.412 3.019 4.808 1.00 84.06 387 SER A O 1
ATOM 3119 N N . CYS A 1 388 ? -11.487 4.535 6.054 1.00 85.31 388 CYS A N 1
ATOM 3120 C CA . CYS A 1 388 ? -12.756 4.440 5.314 1.00 85.31 388 CYS A CA 1
ATOM 3121 C C . CYS A 1 388 ? -13.444 5.803 5.067 1.00 85.31 388 CYS A C 1
ATOM 3123 O O . CYS A 1 388 ? -14.645 5.928 5.319 1.00 85.31 388 CYS A O 1
ATOM 3125 N N . PRO A 1 389 ? -12.751 6.823 4.517 1.00 84.44 389 PRO A N 1
ATOM 3126 C CA . PRO A 1 389 ? -13.286 8.187 4.397 1.00 84.44 389 PRO A CA 1
ATOM 3127 C C . PRO A 1 389 ? -14.513 8.324 3.484 1.00 84.44 389 PRO A C 1
ATOM 3129 O O . PRO A 1 389 ? -15.245 9.307 3.575 1.00 84.44 389 PRO A O 1
ATOM 3132 N N . SER A 1 390 ? -14.728 7.376 2.571 1.00 85.38 390 SER A N 1
ATOM 3133 C CA . SER A 1 390 ? -15.855 7.377 1.632 1.00 85.38 390 SER A CA 1
ATOM 3134 C C . SER A 1 390 ? -17.151 6.818 2.225 1.00 85.38 390 SER A C 1
ATOM 3136 O O . SER A 1 390 ? -18.210 6.942 1.608 1.00 85.38 390 SER A O 1
ATOM 3138 N N . LEU A 1 391 ? -17.083 6.177 3.393 1.00 87.19 391 LEU A N 1
ATOM 3139 C CA . LEU A 1 391 ? -18.221 5.521 4.017 1.00 87.19 391 LEU A CA 1
ATOM 3140 C C . LEU A 1 391 ? -19.090 6.558 4.730 1.00 87.19 391 LEU A C 1
ATOM 3142 O O . LEU A 1 391 ? -18.685 7.139 5.722 1.00 87.19 391 LEU A O 1
ATOM 3146 N N . GLU A 1 392 ? -20.313 6.787 4.267 1.00 88.12 392 GLU A N 1
ATOM 3147 C CA . GLU A 1 392 ? -21.207 7.720 4.955 1.00 88.12 392 GLU A CA 1
ATOM 3148 C C . GLU A 1 392 ? -21.695 7.164 6.302 1.00 88.12 392 GLU A C 1
ATOM 3150 O O . GLU A 1 392 ? -22.391 6.143 6.359 1.00 88.12 392 GLU A O 1
ATOM 3155 N N . VAL A 1 393 ? -21.382 7.881 7.383 1.00 88.00 393 VAL A N 1
ATOM 3156 C CA . VAL A 1 393 ? -21.718 7.494 8.759 1.00 88.00 393 VAL A CA 1
ATOM 3157 C C . VAL A 1 393 ? -22.479 8.587 9.509 1.00 88.00 393 VAL A C 1
ATOM 3159 O O . VAL A 1 393 ? -22.401 9.776 9.193 1.00 88.00 393 VAL A O 1
ATOM 3162 N N . LYS A 1 394 ? -23.227 8.170 10.530 1.00 87.50 394 LYS A N 1
ATOM 3163 C CA . LYS A 1 394 ? -23.895 9.023 11.514 1.00 87.50 394 LYS A CA 1
ATOM 3164 C C . LYS A 1 394 ? -23.406 8.672 12.908 1.00 87.50 394 LYS A C 1
ATOM 3166 O O . LYS A 1 394 ? -23.353 7.502 13.273 1.00 87.50 394 LYS A O 1
ATOM 3171 N N . GLU A 1 395 ? -23.118 9.708 13.679 1.00 88.88 395 GLU A N 1
ATOM 3172 C CA . GLU A 1 395 ? -22.793 9.605 15.096 1.00 88.88 395 GLU A CA 1
ATOM 3173 C C . GLU A 1 395 ? -24.078 9.702 15.922 1.00 88.88 395 GLU A C 1
ATOM 3175 O O . GLU A 1 395 ? -24.868 10.645 15.762 1.00 88.88 395 GLU A O 1
ATOM 3180 N N . LEU A 1 396 ? -24.287 8.717 16.790 1.00 87.12 396 LEU A N 1
ATOM 3181 C CA . LEU A 1 396 ? -25.516 8.541 17.551 1.00 87.12 396 LEU A CA 1
ATOM 3182 C C . LEU A 1 396 ? -25.197 8.242 19.021 1.00 87.12 396 LEU A C 1
ATOM 3184 O O . LEU A 1 396 ? -24.273 7.492 19.326 1.00 87.12 396 LEU A O 1
ATOM 3188 N N . VAL A 1 397 ? -25.992 8.798 19.932 1.00 87.94 397 VAL A N 1
ATOM 3189 C CA . VAL A 1 397 ? -25.985 8.470 21.366 1.00 87.94 397 VAL A CA 1
ATOM 3190 C C . VAL A 1 397 ? -27.192 7.588 21.661 1.00 87.94 397 VAL A C 1
ATOM 3192 O O . VAL A 1 397 ? -28.299 7.906 21.228 1.00 87.94 397 VAL A O 1
ATOM 3195 N N . ILE A 1 398 ? -26.988 6.483 22.373 1.00 87.69 398 ILE A N 1
ATOM 3196 C CA . ILE A 1 398 ? -28.063 5.571 22.781 1.00 87.69 398 ILE A CA 1
ATOM 3197 C C . ILE A 1 398 ? -28.743 6.149 24.022 1.00 87.69 398 ILE A C 1
ATOM 3199 O O . ILE A 1 398 ? -28.062 6.652 24.915 1.00 87.69 398 ILE A O 1
ATOM 3203 N N . ASP A 1 399 ? -30.074 6.077 24.088 1.00 86.25 399 ASP A N 1
ATOM 3204 C CA . ASP A 1 399 ? -30.817 6.486 25.281 1.00 86.25 399 ASP A CA 1
ATOM 3205 C C . ASP A 1 399 ? -30.279 5.758 26.528 1.00 86.25 399 ASP A C 1
ATOM 3207 O O . ASP A 1 399 ? -30.214 4.523 26.526 1.00 86.25 399 ASP A O 1
ATOM 3211 N N . PRO A 1 400 ? -29.918 6.480 27.609 1.00 85.06 400 PRO A N 1
ATOM 3212 C CA . PRO A 1 400 ? -29.436 5.869 28.846 1.00 85.06 400 PRO A CA 1
ATOM 3213 C C . PRO A 1 400 ? -30.376 4.818 29.457 1.00 85.06 400 PRO A C 1
ATOM 3215 O O . PRO A 1 400 ? -29.933 3.956 30.216 1.00 85.06 400 PRO A O 1
ATOM 3218 N N . LYS A 1 401 ? -31.673 4.849 29.123 1.00 84.38 401 LYS A N 1
ATOM 3219 C CA . LYS A 1 401 ? -32.671 3.851 29.551 1.00 84.38 401 LYS A CA 1
ATOM 3220 C C . LYS A 1 401 ? -32.585 2.541 28.762 1.00 84.38 401 LYS A C 1
ATOM 3222 O O . LYS A 1 401 ? -33.101 1.523 29.217 1.00 84.38 401 LYS A O 1
ATOM 3227 N N . GLU A 1 402 ? -31.925 2.546 27.609 1.00 85.69 402 GLU A N 1
ATOM 3228 C CA . GLU A 1 402 ? -31.809 1.419 26.684 1.00 85.69 402 GLU A CA 1
ATOM 3229 C C . GLU A 1 402 ? -30.345 0.987 26.506 1.00 85.69 402 GLU A C 1
ATOM 3231 O O . GLU A 1 402 ? -29.912 0.674 25.402 1.00 85.69 402 GLU A O 1
ATOM 3236 N N . LEU A 1 403 ? -29.558 0.940 27.586 1.00 86.25 403 LEU A N 1
ATOM 3237 C CA . LEU A 1 403 ? -28.139 0.542 27.558 1.00 86.25 403 LEU A CA 1
ATOM 3238 C C . LEU A 1 403 ? -27.882 -0.949 27.826 1.00 86.25 403 LEU A C 1
ATOM 3240 O O . LEU A 1 403 ? -26.736 -1.359 28.002 1.00 86.25 403 LEU A O 1
ATOM 3244 N N . ALA A 1 404 ? -28.926 -1.784 27.831 1.00 84.12 404 ALA A N 1
ATOM 3245 C CA . ALA A 1 404 ? -28.768 -3.230 27.987 1.00 84.12 404 ALA A CA 1
ATOM 3246 C C . ALA A 1 404 ? -27.840 -3.797 26.897 1.00 84.12 404 ALA A C 1
ATOM 3248 O O . ALA A 1 404 ? -27.976 -3.450 25.724 1.00 84.12 404 ALA A O 1
ATOM 3249 N N . TYR A 1 405 ? -26.908 -4.669 27.259 1.00 83.00 405 TYR A N 1
ATOM 3250 C CA . TYR A 1 405 ? -25.957 -5.281 26.331 1.00 83.00 405 TYR A CA 1
ATOM 3251 C C . TYR A 1 405 ? -26.166 -6.808 26.312 1.00 83.00 405 TYR A C 1
ATOM 3253 O O . TYR A 1 405 ? -26.430 -7.361 27.380 1.00 83.00 405 TYR A O 1
ATOM 3261 N N . PRO A 1 406 ? -26.088 -7.516 25.162 1.00 77.50 406 PRO A N 1
ATOM 3262 C CA . PRO A 1 406 ? -25.664 -7.090 23.818 1.00 77.50 406 PRO A CA 1
ATOM 3263 C C . PRO A 1 406 ? -26.559 -6.058 23.127 1.00 77.50 406 PRO A C 1
ATOM 3265 O O . PRO A 1 406 ? -27.776 -6.038 23.322 1.00 77.50 406 PRO A O 1
ATOM 3268 N N . VAL A 1 407 ? -25.973 -5.248 22.243 1.00 71.50 407 VAL A N 1
ATOM 3269 C CA . VAL A 1 407 ? -26.734 -4.419 21.296 1.00 71.50 407 VAL A CA 1
ATOM 3270 C C . VAL A 1 407 ? -26.777 -5.133 19.950 1.00 71.50 407 VAL A C 1
ATOM 3272 O O . VAL A 1 407 ? -25.891 -4.950 19.125 1.00 71.50 407 VAL A O 1
ATOM 3275 N N . ASN A 1 408 ? -27.796 -5.964 19.728 1.00 62.72 408 ASN A N 1
ATOM 3276 C CA . ASN A 1 408 ? -27.941 -6.674 18.449 1.00 62.72 408 ASN A CA 1
ATOM 3277 C C . ASN A 1 408 ? -28.321 -5.702 17.315 1.00 62.72 408 ASN A C 1
ATOM 3279 O O . ASN A 1 408 ? -27.806 -5.801 16.204 1.00 62.72 408 ASN A O 1
ATOM 3283 N N . THR A 1 409 ? -29.170 -4.714 17.624 1.00 64.75 409 THR A N 1
ATOM 3284 C CA . THR A 1 409 ? -29.798 -3.792 16.663 1.00 64.75 409 THR A CA 1
ATOM 3285 C C . THR A 1 409 ? -29.965 -2.384 17.250 1.00 64.75 409 THR A C 1
ATOM 3287 O O . THR A 1 409 ? -31.017 -2.059 17.795 1.00 64.75 409 THR A O 1
ATOM 3290 N N . PRO A 1 410 ? -28.988 -1.464 17.101 1.00 59.66 410 PRO A N 1
ATOM 3291 C CA . PRO A 1 410 ? -29.156 -0.064 17.499 1.00 59.66 410 PRO A CA 1
ATOM 3292 C C . PRO A 1 410 ? -30.311 0.631 16.768 1.00 59.66 410 PRO A C 1
ATOM 3294 O O . PRO A 1 410 ? -30.849 1.605 17.273 1.00 59.66 410 PRO A O 1
ATOM 3297 N N . ARG A 1 411 ? -30.723 0.128 15.590 1.00 60.59 411 ARG A N 1
ATOM 3298 C CA . ARG A 1 411 ? -31.893 0.641 14.846 1.00 60.59 411 ARG A CA 1
ATOM 3299 C C . ARG A 1 411 ? -33.217 0.448 15.582 1.00 60.59 411 ARG A C 1
ATOM 3301 O O . ARG A 1 411 ? -34.184 1.122 15.251 1.00 60.59 411 ARG A O 1
ATOM 3308 N N . GLU A 1 412 ? -33.266 -0.491 16.518 1.00 66.88 412 GLU A N 1
ATOM 3309 C CA . GLU A 1 412 ? -34.453 -0.788 17.322 1.00 66.88 412 GLU A CA 1
ATOM 3310 C C . GLU A 1 412 ? -34.448 -0.025 18.649 1.00 66.88 412 GLU A C 1
ATOM 3312 O O . GLU A 1 412 ? -35.370 -0.192 19.444 1.00 66.88 412 GLU A O 1
ATOM 3317 N N . ARG A 1 413 ? -33.425 0.809 18.880 1.00 75.75 413 ARG A N 1
ATOM 3318 C CA . ARG A 1 413 ? -33.282 1.614 20.086 1.00 75.75 413 ARG A CA 1
ATOM 3319 C C . ARG A 1 413 ? -33.588 3.076 19.848 1.00 75.75 413 ARG A C 1
ATOM 3321 O O . ARG A 1 413 ? -33.420 3.603 18.746 1.00 75.75 413 ARG A O 1
ATOM 3328 N N . THR A 1 414 ? -33.968 3.744 20.925 1.00 82.25 414 THR A N 1
ATOM 3329 C CA . THR A 1 414 ? -34.043 5.198 20.961 1.00 82.25 414 THR A CA 1
ATOM 3330 C C . THR A 1 414 ? -32.621 5.758 20.891 1.00 82.25 414 THR A C 1
ATOM 3332 O O . THR A 1 414 ? -31.806 5.554 21.792 1.00 82.25 414 THR A O 1
ATOM 3335 N N . VAL A 1 415 ? -32.305 6.436 19.788 1.00 85.25 415 VAL A N 1
ATOM 3336 C CA . VAL A 1 415 ? -30.985 7.021 19.528 1.00 85.25 415 VAL A CA 1
ATOM 3337 C C . VAL A 1 415 ? -31.109 8.496 19.175 1.00 85.25 415 VAL A C 1
ATOM 3339 O O . VAL A 1 415 ? -32.066 8.925 18.532 1.00 85.25 415 VAL A O 1
ATOM 3342 N N . PHE A 1 416 ? -30.110 9.275 19.569 1.00 85.38 416 PHE A N 1
ATOM 3343 C CA . PHE A 1 416 ? -30.071 10.719 19.388 1.00 85.38 416 PHE A CA 1
ATOM 3344 C C . PHE A 1 416 ? -28.892 11.100 18.501 1.00 85.38 416 PHE A C 1
ATOM 3346 O O . PHE A 1 416 ? -27.760 10.695 18.763 1.00 85.38 416 PHE A O 1
ATOM 3353 N N . SER A 1 417 ? -29.127 11.897 17.456 1.00 85.00 417 SER A N 1
ATOM 3354 C CA . SER A 1 417 ? -28.024 12.361 16.614 1.00 85.00 417 SER A CA 1
ATOM 3355 C C . SER A 1 417 ? -27.118 13.310 17.386 1.00 85.00 417 SER A C 1
ATOM 3357 O O . SER A 1 417 ? -27.570 14.337 17.891 1.00 85.00 417 SER A O 1
ATOM 3359 N N . VAL A 1 418 ? -25.814 13.021 17.391 1.00 83.62 418 VAL A N 1
ATOM 3360 C CA . VAL A 1 418 ? -24.804 13.922 17.969 1.00 83.62 418 VAL A CA 1
ATOM 3361 C C . VAL A 1 418 ? -24.866 15.299 17.306 1.00 83.62 418 VAL A C 1
ATOM 3363 O O . VAL A 1 418 ? -24.737 16.320 17.975 1.00 83.62 418 VAL A O 1
ATOM 3366 N N . LYS A 1 419 ? -25.138 15.357 15.996 1.00 81.50 419 LYS A N 1
ATOM 3367 C CA . LYS A 1 419 ? -25.289 16.621 15.264 1.00 81.50 419 LYS A CA 1
ATOM 3368 C C . LYS A 1 419 ? -26.436 17.470 15.817 1.00 81.50 419 LYS A C 1
ATOM 3370 O O . LYS A 1 419 ? -26.271 18.682 15.965 1.00 81.50 419 LYS A O 1
ATOM 3375 N N . ASP A 1 420 ? -27.567 16.843 16.114 1.00 82.69 420 ASP A N 1
ATOM 3376 C CA . ASP A 1 420 ? -28.752 17.538 16.614 1.00 82.69 420 ASP A CA 1
ATOM 3377 C C . ASP A 1 420 ? -28.554 17.955 18.073 1.00 82.69 420 ASP A C 1
ATOM 3379 O O . ASP A 1 420 ? -28.873 19.089 18.425 1.00 82.69 420 ASP A O 1
ATOM 3383 N N . ILE A 1 421 ? -27.927 17.096 18.889 1.00 80.19 421 ILE A N 1
ATOM 3384 C CA . ILE A 1 421 ? -27.529 17.414 20.269 1.00 80.19 421 ILE A CA 1
ATOM 3385 C C . ILE A 1 421 ? -26.648 18.668 20.282 1.00 80.19 421 ILE A C 1
ATOM 3387 O O . ILE A 1 421 ? -26.958 19.642 20.967 1.00 80.19 421 ILE A O 1
ATOM 3391 N N . LEU A 1 422 ? -25.586 18.687 19.469 1.00 77.50 422 LEU A N 1
ATOM 3392 C CA . LEU A 1 422 ? -24.679 19.831 19.370 1.00 77.50 422 LEU A CA 1
ATOM 3393 C C . LEU A 1 422 ? -25.391 21.094 18.866 1.00 77.50 422 LEU A C 1
ATOM 3395 O O . LEU A 1 422 ? -25.113 22.185 19.360 1.00 77.50 422 LEU A O 1
ATOM 3399 N N . SER A 1 423 ? -26.324 20.967 17.915 1.00 80.88 423 SER A N 1
ATOM 3400 C CA . SER A 1 423 ? -27.114 22.114 17.457 1.00 80.88 423 SER A CA 1
ATOM 3401 C C . SER A 1 423 ? -28.032 22.664 18.546 1.00 80.88 423 SER A C 1
ATOM 3403 O O . SER A 1 423 ? -28.225 23.878 18.580 1.00 80.88 423 SER A O 1
ATOM 3405 N N . ALA A 1 424 ? -28.632 21.810 19.375 1.00 77.94 424 ALA A N 1
ATOM 3406 C CA . ALA A 1 424 ? -29.486 22.237 20.478 1.00 77.94 424 ALA A CA 1
ATOM 3407 C C . ALA A 1 424 ? -28.659 22.978 21.540 1.00 77.94 424 ALA A C 1
ATOM 3409 O O . ALA A 1 424 ? -29.051 24.057 21.984 1.00 77.94 424 ALA A O 1
ATOM 3410 N N . ILE A 1 425 ? -27.467 22.464 21.863 1.00 75.25 425 ILE A N 1
ATOM 3411 C CA . ILE A 1 425 ? -26.530 23.104 22.797 1.00 75.25 425 ILE A CA 1
ATOM 3412 C C . ILE A 1 425 ? -26.089 24.487 22.294 1.00 75.25 425 ILE A C 1
ATOM 3414 O O . ILE A 1 425 ? -26.180 25.453 23.047 1.00 75.25 425 ILE A O 1
ATOM 3418 N N . ASP A 1 426 ? -25.665 24.611 21.029 1.00 74.19 426 ASP A N 1
ATOM 3419 C CA . ASP A 1 426 ? -25.220 25.892 20.439 1.00 74.19 426 ASP A CA 1
ATOM 3420 C C . ASP A 1 426 ? -26.342 26.948 20.441 1.00 74.19 426 ASP A C 1
ATOM 3422 O O . ASP A 1 426 ? -26.092 28.139 20.620 1.00 74.19 426 ASP A O 1
ATOM 3426 N N . LYS A 1 427 ? -27.601 26.509 20.316 1.00 78.31 427 LYS A N 1
ATOM 3427 C CA . LYS A 1 427 ? -28.793 27.367 20.400 1.00 78.31 427 LYS A CA 1
ATOM 3428 C C . LYS A 1 427 ? -29.280 27.621 21.833 1.00 78.31 427 LYS A C 1
ATOM 3430 O O . LYS A 1 427 ? -30.196 28.421 22.020 1.00 78.31 427 LYS A O 1
ATOM 3435 N N . GLY A 1 428 ? -28.707 26.957 22.840 1.00 73.50 428 GLY A N 1
ATOM 3436 C CA . GLY A 1 428 ? -29.160 27.025 24.234 1.00 73.50 428 GLY A CA 1
ATOM 3437 C C . GLY A 1 428 ? -30.524 26.366 24.480 1.00 73.50 428 GLY A C 1
ATOM 3438 O O . GLY A 1 428 ? -31.226 26.716 25.433 1.00 73.50 428 GLY A O 1
ATOM 3439 N N . GLU A 1 429 ? -30.931 25.435 23.618 1.00 78.19 429 GLU A N 1
ATOM 3440 C CA . GLU A 1 429 ? -32.167 24.670 23.760 1.00 78.19 429 GLU A CA 1
ATOM 3441 C C . GLU A 1 429 ? -32.004 23.613 24.862 1.00 78.19 429 GLU A C 1
ATOM 3443 O O . GLU A 1 429 ? -31.015 22.891 24.914 1.00 78.19 429 GLU A O 1
ATOM 3448 N N . LYS A 1 430 ? -32.985 23.502 25.767 1.00 73.25 430 LYS A N 1
ATOM 3449 C CA . LYS A 1 430 ? -32.945 22.515 26.866 1.00 73.25 430 LYS A CA 1
ATOM 3450 C C . LYS A 1 430 ? -33.381 21.106 26.449 1.00 73.25 430 LYS A C 1
ATOM 3452 O O . LYS A 1 430 ? -33.111 20.147 27.170 1.00 73.25 430 LYS A O 1
ATOM 3457 N N . TYR A 1 431 ? -34.075 20.994 25.319 1.00 74.06 431 TYR A N 1
ATOM 3458 C CA . TYR A 1 431 ? -34.748 19.777 24.875 1.00 74.06 431 TYR A CA 1
ATOM 3459 C C . TYR A 1 431 ? -34.375 19.462 23.433 1.00 74.06 431 TYR A C 1
ATOM 3461 O O . TYR A 1 431 ? -34.311 20.375 22.612 1.00 74.06 431 TYR A O 1
ATOM 3469 N N . LEU A 1 432 ? -34.234 18.176 23.123 1.00 78.00 432 LEU A N 1
ATOM 3470 C CA . LEU A 1 432 ? -34.211 17.686 21.751 1.00 78.00 432 LEU A CA 1
ATOM 3471 C C . LEU A 1 432 ? -35.628 17.270 21.340 1.00 78.00 432 LEU A C 1
ATOM 3473 O O . LEU A 1 432 ? -36.328 16.626 22.125 1.00 78.00 432 LEU A O 1
ATOM 3477 N N . VAL A 1 433 ? -36.059 17.659 20.139 1.00 66.56 433 VAL A N 1
ATOM 3478 C CA . VAL A 1 433 ? -37.387 17.328 19.600 1.00 66.56 433 VAL A CA 1
ATOM 3479 C C . VAL A 1 433 ? -37.254 16.166 18.622 1.00 66.56 433 VAL A C 1
ATOM 3481 O O . VAL A 1 433 ? -36.475 16.246 17.677 1.00 66.56 433 VAL A O 1
ATOM 3484 N N . HIS A 1 434 ? -38.024 15.106 18.848 1.00 67.00 434 HIS A N 1
ATOM 3485 C CA . HIS A 1 434 ? -38.102 13.941 17.966 1.00 67.00 434 HIS A CA 1
ATOM 3486 C C . HIS A 1 434 ? -39.079 14.157 16.805 1.00 67.00 434 HIS A C 1
ATOM 3488 O O . HIS A 1 434 ? -40.001 14.971 16.894 1.00 67.00 434 HIS A O 1
ATOM 3494 N N . ASP A 1 435 ? -38.955 13.332 15.763 1.00 57.81 435 ASP A N 1
ATOM 3495 C CA . ASP A 1 435 ? -39.879 13.293 14.614 1.00 57.81 435 ASP A CA 1
ATOM 3496 C C . ASP A 1 435 ? -41.342 13.006 15.018 1.00 57.81 435 ASP A C 1
ATOM 3498 O O . ASP A 1 435 ? -42.274 13.327 14.285 1.00 57.81 435 ASP A O 1
ATOM 3502 N N . ASN A 1 436 ? -41.558 12.418 16.199 1.00 63.44 436 ASN A N 1
ATOM 3503 C CA . ASN A 1 436 ? -42.872 12.123 16.783 1.00 63.44 436 ASN A CA 1
ATOM 3504 C C . ASN A 1 436 ? -43.362 13.203 17.779 1.00 63.44 436 ASN A C 1
ATOM 3506 O O . ASN A 1 436 ? -44.259 12.928 18.573 1.00 63.44 436 ASN A O 1
ATOM 3510 N N . GLU A 1 437 ? -42.747 14.391 17.777 1.00 61.38 437 GLU A N 1
ATOM 3511 C CA . GLU A 1 437 ? -43.002 15.526 18.686 1.00 61.38 437 GLU A CA 1
ATOM 3512 C C . GLU A 1 437 ? -42.677 15.292 20.174 1.00 61.38 437 GLU A C 1
ATOM 3514 O O . GLU A 1 437 ? -42.909 16.175 21.009 1.00 61.38 437 GLU A O 1
ATOM 3519 N N . THR A 1 438 ? -42.098 14.146 20.543 1.00 70.69 438 THR A N 1
ATOM 3520 C CA . THR A 1 438 ? -41.633 13.932 21.921 1.00 70.69 438 THR A CA 1
ATOM 3521 C C . THR A 1 438 ? -40.379 14.764 22.208 1.00 70.69 438 THR A C 1
ATOM 3523 O O . THR A 1 438 ? -39.577 15.048 21.316 1.00 70.69 438 THR A O 1
ATOM 3526 N N . ARG A 1 439 ? -40.232 15.213 23.460 1.00 77.88 439 ARG A N 1
ATOM 3527 C CA . ARG A 1 439 ? -39.120 16.060 23.908 1.00 77.88 439 ARG A CA 1
ATOM 3528 C C . ARG A 1 439 ? -38.335 15.343 24.991 1.00 77.88 439 ARG A C 1
ATOM 3530 O O . ARG A 1 439 ? -38.922 14.972 26.003 1.00 77.88 439 ARG A O 1
ATOM 3537 N N . THR A 1 440 ? -37.027 15.224 24.805 1.00 80.88 440 THR A N 1
ATOM 3538 C CA . THR A 1 440 ? -36.112 14.665 25.811 1.00 80.88 440 THR A CA 1
ATOM 3539 C C . THR A 1 440 ? -35.167 15.762 26.284 1.00 80.88 440 THR A C 1
ATOM 3541 O O . THR A 1 440 ? -34.624 16.503 25.461 1.00 80.88 440 THR A O 1
ATOM 3544 N N . GLU A 1 441 ? -34.983 15.910 27.598 1.00 81.81 441 GLU A N 1
ATOM 3545 C CA . GLU A 1 441 ? -34.015 16.869 28.141 1.00 81.81 441 GLU A CA 1
ATOM 3546 C C . GLU A 1 441 ? -32.588 16.456 27.786 1.00 81.81 441 GLU A C 1
ATOM 3548 O O . GLU A 1 441 ? -32.211 15.298 27.946 1.00 81.81 441 GLU A O 1
ATOM 3553 N N . LEU A 1 442 ? -31.750 17.413 27.379 1.00 77.50 442 LEU A N 1
ATOM 3554 C CA . LEU A 1 442 ? -30.337 17.130 27.094 1.00 77.50 442 LEU A CA 1
ATOM 3555 C C . LEU A 1 442 ? -29.611 16.537 28.311 1.00 77.50 442 LEU A C 1
ATOM 3557 O O . LEU A 1 442 ? -28.736 15.689 28.157 1.00 77.50 442 LEU A O 1
ATOM 3561 N N . LYS A 1 443 ? -30.013 16.935 29.526 1.00 77.81 443 LYS A N 1
ATOM 3562 C CA . LYS A 1 443 ? -29.481 16.389 30.781 1.00 77.81 443 LYS A CA 1
ATOM 3563 C C . LYS A 1 443 ? -29.920 14.946 31.043 1.00 77.81 443 LYS A C 1
ATOM 3565 O O . LYS A 1 443 ? -29.231 14.246 31.771 1.00 77.81 443 LYS A O 1
ATOM 3570 N N . GLU A 1 444 ? -31.030 14.493 30.463 1.00 80.81 444 GLU A N 1
ATOM 3571 C CA . GLU A 1 444 ? -31.418 13.077 30.509 1.00 80.81 444 GLU A CA 1
ATOM 3572 C C . GLU A 1 444 ? -30.596 12.234 29.532 1.00 80.81 444 GLU A C 1
ATOM 3574 O O . GLU A 1 444 ? -30.332 11.075 29.825 1.00 80.81 444 GLU A O 1
ATOM 3579 N N . ILE A 1 445 ? -30.174 12.810 28.401 1.00 79.38 445 ILE A N 1
ATOM 3580 C CA . ILE A 1 445 ? -29.352 12.126 27.389 1.00 79.38 445 ILE A CA 1
ATOM 3581 C C . ILE A 1 445 ? -27.890 12.030 27.851 1.00 79.38 445 ILE A C 1
ATOM 3583 O O . ILE A 1 445 ? -27.250 10.997 27.679 1.00 79.38 445 ILE A O 1
ATOM 3587 N N . LEU A 1 446 ? -27.363 13.104 28.450 1.00 77.44 446 LEU A N 1
ATOM 3588 C CA . LEU A 1 446 ? -25.983 13.211 28.938 1.00 77.44 446 LEU A CA 1
ATOM 3589 C C . LEU A 1 446 ? -25.985 13.549 30.442 1.00 77.44 446 LEU A C 1
ATOM 3591 O O . LEU A 1 446 ? -25.687 14.685 30.834 1.00 77.44 446 LEU A O 1
ATOM 3595 N N . PRO A 1 447 ? -26.351 12.586 31.310 1.00 72.25 447 PRO A N 1
ATOM 3596 C CA . PRO A 1 447 ? -26.540 12.827 32.741 1.00 72.25 447 PRO A CA 1
ATOM 3597 C C . PRO A 1 447 ? -25.253 13.246 33.451 1.00 72.25 447 PRO A C 1
ATOM 3599 O O . PRO A 1 447 ? -25.297 14.083 34.356 1.00 72.25 447 PRO A O 1
ATOM 3602 N N . ASP A 1 448 ? -24.111 12.746 32.993 1.00 70.69 448 ASP A N 1
ATOM 3603 C CA . ASP A 1 448 ? -22.802 12.984 33.599 1.00 70.69 448 ASP A CA 1
ATOM 3604 C C . ASP A 1 448 ? -22.148 14.300 33.150 1.00 70.69 448 ASP A C 1
ATOM 3606 O O . ASP A 1 448 ? -21.116 14.693 33.685 1.00 70.69 448 ASP A O 1
ATOM 3610 N N . GLU A 1 449 ? -22.749 15.030 32.204 1.00 68.69 449 GLU A N 1
ATOM 3611 C CA . GLU A 1 449 ? -22.151 16.252 31.659 1.00 68.69 449 GLU A CA 1
ATOM 3612 C C . GLU A 1 449 ? -22.668 17.528 32.324 1.00 68.69 449 GLU A C 1
ATOM 3614 O O . GLU A 1 449 ? -23.872 17.774 32.462 1.00 68.69 449 GLU A O 1
ATOM 3619 N N . SER A 1 450 ? -21.737 18.397 32.706 1.00 63.75 450 SER A N 1
ATOM 3620 C CA . SER A 1 450 ? -22.024 19.781 33.073 1.00 63.75 450 SER A CA 1
ATOM 3621 C C . SER A 1 450 ? -22.388 20.561 31.810 1.00 63.75 450 SER A C 1
ATOM 3623 O O . SER A 1 450 ? -21.507 20.897 31.026 1.00 63.75 450 SER A O 1
ATOM 3625 N N . LEU A 1 451 ? -23.679 20.874 31.615 1.00 55.12 451 LEU A N 1
ATOM 3626 C CA . LEU A 1 451 ? -24.181 21.631 30.450 1.00 55.12 451 LEU A CA 1
ATOM 3627 C C . LEU A 1 451 ? -23.485 22.998 30.257 1.00 55.12 451 LEU A C 1
ATOM 3629 O O . LEU A 1 451 ? -23.472 23.523 29.147 1.00 55.12 451 LEU A O 1
ATOM 3633 N N . SER A 1 452 ? -22.889 23.560 31.315 1.00 52.72 452 SER A N 1
ATOM 3634 C CA . SER A 1 452 ? -22.088 24.792 31.281 1.00 52.72 452 SER A CA 1
ATOM 3635 C C . SER A 1 452 ? -20.676 24.621 30.708 1.00 52.72 452 SER A C 1
ATOM 3637 O O . SER A 1 452 ? -20.133 25.593 30.193 1.00 52.72 452 SER A O 1
ATOM 3639 N N . ASP A 1 453 ? -20.099 23.415 30.748 1.00 48.00 453 ASP A N 1
ATOM 3640 C CA . ASP A 1 453 ? -18.760 23.111 30.211 1.00 48.00 453 ASP A CA 1
ATOM 3641 C C . ASP A 1 453 ? -18.799 22.637 28.739 1.00 48.00 453 ASP A C 1
ATOM 3643 O O . ASP A 1 453 ? -17.763 22.490 28.086 1.00 48.00 453 ASP A O 1
ATOM 3647 N N . ILE A 1 454 ? -20.002 22.459 28.171 1.00 48.94 454 ILE A N 1
ATOM 3648 C CA . ILE A 1 454 ? -20.239 21.943 26.805 1.00 48.94 454 ILE A CA 1
ATOM 3649 C C . ILE A 1 454 ? -19.968 22.992 25.711 1.00 48.94 454 ILE A C 1
ATOM 3651 O O . ILE A 1 454 ? -20.018 22.701 24.518 1.00 48.94 454 ILE A O 1
ATOM 3655 N N . SER A 1 455 ? -19.556 24.210 26.073 1.00 43.53 455 SER A N 1
ATOM 3656 C CA . SER A 1 455 ? -19.021 25.177 25.104 1.00 43.53 455 SER A CA 1
ATOM 3657 C C . SER A 1 455 ? -17.711 24.721 24.438 1.00 43.53 455 SER A C 1
ATOM 3659 O O . SER A 1 455 ? -17.202 25.422 23.565 1.00 43.53 455 SER A O 1
ATOM 3661 N N . ASN A 1 456 ? -17.155 23.567 24.835 1.00 48.06 456 ASN A N 1
ATOM 3662 C CA . ASN A 1 456 ? -15.993 22.929 24.221 1.00 48.06 456 ASN A CA 1
ATOM 3663 C C . ASN A 1 456 ? -16.434 21.688 23.395 1.00 48.06 456 ASN A C 1
ATOM 3665 O O . ASN A 1 456 ? -16.448 20.568 23.908 1.00 48.06 456 ASN A O 1
ATOM 3669 N N . PRO A 1 457 ? -16.823 21.852 22.114 1.00 47.56 457 PRO A N 1
ATOM 3670 C CA . PRO A 1 457 ? -17.495 20.839 21.280 1.00 47.56 457 PRO A CA 1
ATOM 3671 C C . PRO A 1 457 ? -16.627 19.635 20.852 1.00 47.56 457 PRO A C 1
ATOM 3673 O O . PRO A 1 457 ? -16.952 18.945 19.887 1.00 47.56 457 PRO A O 1
ATOM 3676 N N . SER A 1 458 ? -15.527 19.352 21.550 1.00 49.09 458 SER A N 1
ATOM 3677 C CA . SER A 1 458 ? -14.676 18.179 21.315 1.00 49.09 458 SER A CA 1
ATOM 3678 C C . SER A 1 458 ? -15.129 16.927 22.077 1.00 49.09 458 SER A C 1
ATOM 3680 O O . SER A 1 458 ? -14.640 15.841 21.786 1.00 49.09 458 SER A O 1
ATOM 3682 N N . LEU A 1 459 ? -16.068 17.049 23.024 1.00 51.94 459 LEU A N 1
ATOM 3683 C CA . LEU A 1 459 ? -16.389 16.018 24.027 1.00 51.94 459 LEU A CA 1
ATOM 3684 C C . LEU A 1 459 ? -17.204 14.813 23.519 1.00 51.94 459 LEU A C 1
ATOM 3686 O O . LEU A 1 459 ? -17.151 13.755 24.143 1.00 51.94 459 LEU A O 1
ATOM 3690 N N . LEU A 1 460 ? -17.896 14.944 22.381 1.00 59.31 460 LEU A N 1
ATOM 3691 C CA . LEU A 1 460 ? -18.546 13.833 21.660 1.00 59.31 460 LEU A CA 1
ATOM 3692 C C . LEU A 1 460 ? -17.748 13.381 20.418 1.00 59.31 460 LEU A C 1
ATOM 3694 O O . LEU A 1 460 ? -18.277 12.652 19.596 1.00 59.31 460 LEU A O 1
ATOM 3698 N N . GLY A 1 461 ? -16.468 13.780 20.340 1.00 46.28 461 GLY A N 1
ATOM 3699 C CA . GLY A 1 461 ? -15.395 13.117 19.590 1.00 46.28 461 GLY A CA 1
ATOM 3700 C C . GLY A 1 461 ? -15.478 13.170 18.063 1.00 46.28 461 GLY A C 1
ATOM 3701 O O . GLY A 1 461 ? -16.071 12.309 17.438 1.00 46.28 461 GLY A O 1
ATOM 3702 N N . GLY A 1 462 ? -14.764 14.116 17.437 1.00 45.41 462 GLY A N 1
ATOM 3703 C CA . GLY A 1 462 ? -14.476 14.033 15.995 1.00 45.41 462 GLY A CA 1
ATOM 370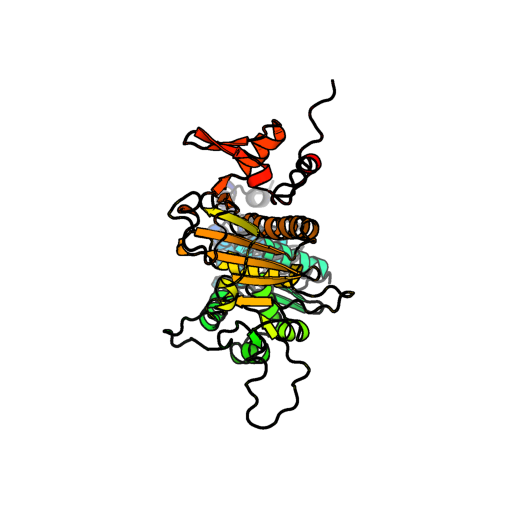4 C C . GLY A 1 462 ? -14.059 15.327 15.293 1.00 45.41 462 GLY A C 1
ATOM 3705 O O . GLY A 1 462 ? -13.660 15.279 14.125 1.00 45.41 462 GLY A O 1
ATOM 3706 N N . ARG A 1 463 ? -14.135 16.491 15.950 1.00 48.12 463 ARG A N 1
ATOM 3707 C CA . ARG A 1 463 ? -13.811 17.789 15.333 1.00 48.12 463 ARG A CA 1
ATOM 3708 C C . ARG A 1 463 ? -12.637 18.465 16.030 1.00 48.12 463 ARG A C 1
ATOM 3710 O O . ARG A 1 463 ? -12.656 18.644 17.245 1.00 48.12 463 ARG A O 1
ATOM 3717 N N . ASP A 1 464 ? -11.647 18.871 15.238 1.00 42.47 464 ASP A N 1
ATOM 3718 C CA . ASP A 1 464 ? -10.558 19.727 15.692 1.00 42.47 464 ASP A CA 1
ATOM 3719 C C . ASP A 1 464 ? -11.106 21.047 16.241 1.00 42.47 464 ASP A C 1
ATOM 3721 O O . ASP A 1 464 ? -11.884 21.746 15.590 1.00 42.47 464 ASP A O 1
ATOM 3725 N N . ILE A 1 465 ? -10.611 21.444 17.412 1.00 40.38 465 ILE A N 1
ATOM 3726 C CA . ILE A 1 465 ? -10.898 22.725 18.082 1.00 40.38 465 ILE A CA 1
ATOM 3727 C C . ILE A 1 465 ? -10.398 23.943 17.256 1.00 40.38 465 ILE A C 1
ATOM 3729 O O . ILE A 1 465 ? -10.585 25.095 17.638 1.00 40.38 465 ILE A O 1
ATOM 3733 N N . LYS A 1 466 ? -9.798 23.743 16.073 1.00 31.92 466 LYS A N 1
ATOM 3734 C CA . LYS A 1 466 ? -9.154 24.799 15.270 1.00 31.92 466 LYS A CA 1
ATOM 3735 C C . LYS A 1 466 ? -9.995 25.437 14.156 1.00 31.92 466 LYS A C 1
ATOM 3737 O O . LYS A 1 466 ? -9.434 26.151 13.331 1.00 31.92 466 LYS A O 1
ATOM 3742 N N . VAL A 1 467 ? -11.322 25.297 14.146 1.00 34.56 467 VAL A N 1
ATOM 3743 C CA . VAL A 1 467 ? -12.189 26.058 13.216 1.00 34.56 467 VAL A CA 1
ATOM 3744 C C . VAL A 1 467 ? -13.144 26.980 13.977 1.00 34.56 467 VAL A C 1
ATOM 3746 O O . VAL A 1 467 ? -14.354 26.795 13.940 1.00 34.56 467 VAL A O 1
ATOM 3749 N N . ARG A 1 468 ? -12.605 27.977 14.697 1.00 30.69 468 ARG A N 1
ATOM 3750 C CA . ARG A 1 468 ? -13.330 29.213 15.075 1.00 30.69 468 ARG A CA 1
ATOM 3751 C C . ARG A 1 468 ? -12.404 30.280 15.689 1.00 30.69 468 ARG A C 1
ATOM 3753 O O . ARG A 1 468 ? -12.565 30.666 16.834 1.00 30.69 468 ARG A O 1
ATOM 3760 N N . ILE A 1 469 ? -11.466 30.814 14.904 1.00 31.75 469 ILE A N 1
ATOM 3761 C CA . ILE A 1 469 ? -11.033 32.220 15.043 1.00 31.75 469 ILE A CA 1
ATOM 3762 C C . ILE A 1 469 ? -10.796 32.765 13.633 1.00 31.75 469 ILE A C 1
ATOM 3764 O O . ILE A 1 469 ? -9.673 32.787 13.154 1.00 31.75 469 ILE A O 1
ATOM 3768 N N . ASN A 1 470 ? -11.875 33.093 12.924 1.00 33.88 470 ASN A N 1
ATOM 3769 C CA . ASN A 1 470 ? -11.903 34.133 11.890 1.00 33.88 470 ASN A CA 1
ATOM 3770 C C . ASN A 1 470 ? -13.315 34.222 11.323 1.00 33.88 470 ASN A C 1
ATOM 3772 O O . ASN A 1 470 ? -13.606 33.652 10.283 1.00 33.88 470 ASN A O 1
ATOM 3776 N N . THR A 1 471 ? -14.185 34.911 12.054 1.00 35.84 471 THR A N 1
ATOM 3777 C CA . THR A 1 471 ? -15.225 35.804 11.521 1.00 35.84 471 THR A CA 1
ATOM 3778 C C . THR A 1 471 ? -15.999 36.327 12.719 1.00 35.84 471 THR A C 1
ATOM 3780 O O . THR A 1 471 ? -16.967 35.701 13.136 1.00 35.84 471 THR A O 1
ATOM 3783 N N . GLN A 1 472 ? -15.509 37.420 13.306 1.00 29.16 472 GLN A N 1
ATOM 3784 C CA . GLN A 1 472 ? -16.288 38.510 13.909 1.00 29.16 472 GLN A CA 1
ATOM 3785 C C . GLN A 1 472 ? -15.347 39.395 14.732 1.00 29.16 472 GLN A C 1
ATOM 3787 O O . GLN A 1 472 ? -15.223 39.258 15.943 1.00 29.16 472 GLN A O 1
ATOM 3792 N N . THR A 1 473 ? -14.712 40.343 14.054 1.00 29.14 473 THR A N 1
ATOM 3793 C CA . THR A 1 473 ? -14.467 41.669 14.621 1.00 29.14 473 THR A CA 1
ATOM 3794 C C . THR A 1 473 ? -14.842 42.680 13.549 1.00 29.14 473 THR A C 1
ATOM 3796 O O . THR A 1 473 ? -14.487 42.496 12.386 1.00 29.14 473 THR A O 1
ATOM 3799 N N . VAL A 1 474 ? -15.648 43.640 14.000 1.00 32.34 474 VAL A N 1
ATOM 3800 C CA . VAL A 1 474 ? -16.196 44.841 13.352 1.00 32.34 474 VAL A CA 1
ATOM 3801 C C . VAL A 1 474 ? -15.290 45.475 12.305 1.00 32.34 474 VAL A C 1
ATOM 3803 O O . VAL A 1 474 ? -14.071 45.568 12.570 1.00 32.34 474 VAL A O 1
#

pLDDT: mean 79.06, std 14.9, range [29.14, 98.12]

Foldseek 3Di:
DDLLVQLVVCLQVVVPVSNVVSVVVDDQQLPSADDPWRDGSLLSCLLSLVQVVNVCCCPVRVRQQCDATPQQDGSLLSNLLNLNVVNNCCCCVVVVDQQQDATPQQDGSLLSNQVNLNVNSNLCCCVVVVDDLQRDTNVPDPVSSVSSLVSCVVVVQWPWFDDPVDIDIGRDPPVVCCLLCCQDVPPPVDPSDDPQQVLLQKHWLVSVCVSCVVDDSVVVQSSCVVVLQKDKDDPVLLVQEPSVPPVPVVDPDDDDPPPDIIMMGGLQSNAADDDPVVQPDQFQWKKKKAFPDPPDADPLSLQSNLVVCCSPVPQDDDPPDPDRWRWYDHNFWIWTADPQRKIWIWGGQGLGRMIMITIDHDPPCLVVNLVVQLVSQQSSQVSCCVPPVPGDIFMKIFQSVPRRPDPNYSVVGDIDTLVQLLVCLVVVHQWRADPVRDTDGSCSRVVSDDSVVCVQVSRNHHDDPPPDDDDDDD

Organism: Amphimedon queenslandica (NCBI:txid400682)

Secondary structure (DSSP, 8-state):
--HHHHHHHHHHHT-HHHHHHHGGG-S-GGG-B-TTT--BHHHHHHHTT-HHHHHHHHHTT---TT---TTS--HHHHHHHTT-HHHHHIIIIIT---TT-B-TT--BHHHHHHHTT-HHHHHIIIIIH---TT---TT--HHHHHHHHHHHHHTTS-EEEE-SS-EEEES-HHHHHHHHHHHHT--TTSTT---SSTTEEEEEHHHHHHH-TTS-HHHHHHHHHHTTS-EEEPHHHHHTBTTGGGSSTT-SS-----TT--EEEEEEEE-PPPPGGGGG---SEEEEEEESSTT----HHHHHHHHHHHIIIIISPPTT------EEEETTEEEEE-TTSEEEEEEEEGGGTEEEEEEEE-TT-HHHHHHHHHHHHHHHHHHHHHH-TTS-EEEEEEPGGG--S--S-GGGS-EEEHHHHHHHHHTT-SEEEPTTS-EEEHHHHSTTS-TTTTTSTTTTS---TTS-SSS---

Radius of gyration: 32.18 Å; chains: 1; bounding box: 75×77×90 Å

InterPro domains:
  IPR002110 Ankyrin repeat [PF12796] (48-136)
  IPR002110 Ankyrin repeat [SM00248] (71-101)
  IPR002110 Ankyrin repeat [SM00248] (105-135)
  IPR036770 Ankyrin repeat-containing domain superfamily [G3DSA:1.25.40.20] (1-165)
  IPR036770 Ankyrin repeat-containing domain superfamily [SSF48403] (9-141)